Protein AF-A0A1Y6BZI7-F1 (afdb_monomer_lite)

Organism: NCBI:txid1513793

Radius of gyration: 29.16 Å; chains: 1; bounding box: 85×74×84 Å

Foldseek 3Di:
DPPVLVVVLLVLLQVLQVVLCVLQVFDCDPVNSLLSCVLVQVVCVVVVNDRSVRVSVVCVVPVVPVSLVSNVSSDDQDDAACPPVVVLVVCLVCVVVLLVVCVVVVHQEAEEEAAACQLNRHVLNVLLSCVQSCVVVVHRRHYAYEYEHQRPVSLVNNLQAKDFVVRLVPPPPSSSPPQWDADDDPRNRMIGGDPVSSVRYDTDYDRLQCLVVDDDPAAHQEYEPEPPCVRHDLVSLLNSVQSNLVSHDQFHKYAYYLPDDNQQRFFQWDDDDRRIIGGHPDGDRPDPPPPPPDDDDDDDDDDDDDDDDDDDDDDDDDDDDDDDDDDDDDDDDDDDDDVPQFDALLLQAAEEEEEQDPQAAPCVQVLQVPTRNGHDQYYYYDDALVVVLCSCVVSVGQEYEYELVRLVSLLVSVVRDNHAYEYEYQDPPCVVSQVVSVVSPHPYYAHQPDSHHDVVSSSVVRNVCNVVSVVSNPDDDDDDDPPQQFALLAEEEEEEEVVVLVLVLLQQLLAAQQAHEYEYEYQDAQVCQQVSQVVSCVRHSAHGGEDDAFAFGGGSYYYYHGAQWEWEWDQDPNTIGIHTGRDDDDQNGHHFSLRHLQRCLVHRALRYEYEYEADAAATNLVSLQSNVVRNYAYEYEDPVQHPHCHRSVSNVVVVSHPYHDHSNCNNVVSRVSRGDDPPD

Sequence (680 aa):
MGAAAQQNDRQIFEAIAQKISKITGVQLGEKQYSLVLSRLSKHLRNMGGLTPAQYWEYLQGNEEDEVPVLISLLTTHHTFFFREQVHFDYLEEALPKLIENVISQGRDTLYFWCAACSKGQEGYTLAMFLDYHLKQLRCTLKYKILFSDVDQASVNWAENGVYSNDELGRVPITYRSNHWIRGKGQISDFSKVRSQLKESCNFRTINLLELKNERFPNKFDVVFCRNVFIYFTVKEIESISRNILNSMEEHGLFIIGVSESLLGAKLTVEHLGKSVYQKSDEEKVVNIRTDTSKLKPGTSSIPRTPPNLTQTSRSERLSSVPPQPRNLAESVTHAVSLNRMSPTAEDDLRIITLQSSLKLGSDLRSVINNFPGCKSVGFDVITSADEAIAKIKGKQANLLILEINASRFLRRILAETDVATLIATTDQDESEKINQALDAGARDYIVFRTKVLTEQDREVLASKLHNVGRTVGHDSNSRSRTTSKLDNQFIVGLGASTGGTEAITKVLTKLPHDMPPIVIVQHIPEFYSKQFADRLNKLCEIDVKEAVDGDVLRPGLAIVAPGNFQMKVVKRGGHYKISVFEGEKVNGHRPSVDVLFNSLAEVVPEKLLGVLLTGMGSDGAKGLLQMKKSGAKTFTQDEATSVVYGMPKVAFEIGASDKVLPLERIPDALIKASKKADQS

pLDDT: mean 80.32, std 20.82, range [20.94, 98.81]

InterPro domains:
  IPR000673 Signal transduction response regulator, chemotaxis, protein-glutamate methylesterase [PF01339] (492-670)
  IPR000673 Signal transduction response regulator, chemotaxis, protein-glutamate methylesterase [PS50122] (485-677)
  IPR000673 Signal transduction response regulator, chemotaxis, protein-glutamate methylesterase [cd16432] (491-672)
  IPR000780 MCP methyltransferase, CheR-type [PR00996] (32-45)
  IPR000780 MCP methyltransferase, CheR-type [PR00996] (70-82)
  IPR000780 MCP methyltransferase, CheR-type [PR00996] (111-131)
  IPR000780 MCP methyltransferase, CheR-type [PR00996] (147-163)
  IPR000780 MCP methyltransferase, CheR-type [PR00996] (220-234)
  IPR000780 MCP methyltransferase, CheR-type [PR00996] (239-262)
  IPR000780 MCP methyltransferase, CheR-type [PS50123] (13-282)
  IPR000780 MCP methyltransferase, CheR-type [SM00138] (10-280)
  IPR011006 CheY-like superfamily [SSF52172] (376-447)
  IPR022642 MCP methyltransferase, CheR-type, SAM-binding domain, C-terminal [PF01739] (78-273)
  IPR029063 S-adenosyl-L-methionine-dependent methyltransferase superfamily [G3DSA:3.40.50.150] (76-280)
  IPR029063 S-adenosyl-L-methionine-dependent methyltransferase superfamily [SSF53335] (78-278)
  IPR035909 Methylesterase CheB, C-terminal [G3DSA:3.40.50.180] (481-679)
  IPR035909 Methylesterase CheB, C-terminal [SSF52738] (489-674)
  IPR036804 Chemotaxis receptor methyltransferase CheR, N-terminal domain superfamily [G3DSA:1.10.155.10] (6-75)

Secondary structure (DSSP, 8-state):
-HHHHHHHHHHHHHHHHHHHHHHH----SGGGHHHHHHHHHHHHHHTTS--HHHHHHHHHHSHHHHHHHHHHHHS-----TTTTTHHHHHHHHHHHHHHHHHHHTT-SEEEEEETT-TTTHHHHHHHHHHHHHHHHTT---EEEEEEEES-HHHHHHHHHTEEEHHHHHTS-HHHHTTSEEE--GGGTTEEEE-HHHHTTEEEEE--GGGGGG---SS-EEEEEE-S-GGGS-HHHHHHHHHHHHHTEEEEEEEEE-TT---TT-EEEEEEEETTEEEEEEEEEE----------PPPP------------------------PPP-----------STTSSPPTTS-EEEEEEESSTTS-TTHHHHHHTSTTEEEEEEEE-SSHHHHHHHHHHHT-SEEEEEGGGGGGHHHHHHH---EEEEEES-TT-HHHHHHHHHTT--EEEE-SSSSPPHHHHHHHHHHHHHHHHHHS-SS-------PPB-TT-EEEEEE-TTHHHHHHHHHTTS-TTPPPEEEEE---GGGHHHHHHHHHTT-SSEEEE--TTPBP-TTEEEEPPTTSEEEEEEETTEEEEEEE----BTTBSS-HHHHHHHHHHHS-S-EEEEE-SBSSSTTHHHHHHHHHTT-EEEEE-TTT-SSBSHHHHHHHTT--SEEE-GGGHHHHHHHHTBPP---

Structure (mmCIF, N/CA/C/O backbone):
data_AF-A0A1Y6BZI7-F1
#
_entry.id   AF-A0A1Y6BZI7-F1
#
loop_
_atom_site.group_PDB
_atom_site.id
_atom_site.type_symbol
_atom_site.label_atom_id
_atom_site.label_alt_id
_atom_site.label_comp_id
_atom_site.label_asym_id
_atom_site.label_entity_id
_atom_site.label_seq_id
_atom_site.pdbx_PDB_ins_code
_atom_site.Cartn_x
_atom_site.Cartn_y
_atom_site.Cartn_z
_atom_site.occupancy
_atom_site.B_iso_or_equiv
_atom_site.auth_seq_id
_atom_site.auth_comp_id
_atom_site.auth_asym_id
_atom_site.auth_atom_id
_atom_site.pdbx_PDB_model_num
ATOM 1 N N . MET A 1 1 ? 41.645 10.244 -13.633 1.00 46.12 1 MET A N 1
ATOM 2 C CA . MET A 1 1 ? 41.151 11.005 -12.462 1.00 46.12 1 MET A CA 1
ATOM 3 C C . MET A 1 1 ? 39.673 10.752 -12.130 1.00 46.12 1 MET A C 1
ATOM 5 O O . MET A 1 1 ? 39.370 10.697 -10.950 1.00 46.12 1 MET A O 1
ATOM 9 N N . GLY A 1 2 ? 38.765 10.525 -13.094 1.00 48.94 2 GLY A N 1
ATOM 10 C CA . GLY A 1 2 ? 37.318 10.391 -12.810 1.00 48.94 2 GLY A CA 1
ATOM 11 C C . GLY A 1 2 ? 36.859 9.158 -12.005 1.00 48.94 2 GLY A C 1
ATOM 12 O O . GLY A 1 2 ? 36.002 9.297 -11.142 1.00 48.94 2 GLY A O 1
ATOM 13 N N . ALA A 1 3 ? 37.438 7.971 -12.226 1.00 44.00 3 ALA A N 1
ATOM 14 C CA . ALA A 1 3 ? 36.982 6.740 -11.558 1.00 44.00 3 ALA A CA 1
ATOM 15 C C . ALA A 1 3 ? 37.337 6.679 -10.056 1.00 44.00 3 ALA A C 1
ATOM 17 O O . ALA A 1 3 ? 36.534 6.223 -9.250 1.00 44.00 3 ALA A O 1
ATOM 18 N N . ALA A 1 4 ? 38.513 7.189 -9.669 1.00 49.75 4 ALA A N 1
ATOM 19 C CA . ALA A 1 4 ? 38.952 7.217 -8.270 1.00 49.75 4 ALA A CA 1
ATOM 20 C C . ALA A 1 4 ? 38.166 8.242 -7.430 1.00 49.75 4 ALA A C 1
ATOM 22 O O . ALA A 1 4 ? 37.824 7.961 -6.286 1.00 49.75 4 ALA A O 1
ATOM 23 N N . ALA A 1 5 ? 37.823 9.397 -8.016 1.00 58.03 5 ALA A N 1
ATOM 24 C CA . ALA A 1 5 ? 36.975 10.398 -7.368 1.00 58.03 5 ALA A CA 1
ATOM 25 C C . ALA A 1 5 ? 35.543 9.873 -7.152 1.00 58.03 5 ALA A C 1
ATOM 27 O O . ALA A 1 5 ? 35.016 9.972 -6.050 1.00 58.03 5 ALA A O 1
ATOM 28 N N . GLN A 1 6 ? 34.959 9.206 -8.158 1.00 60.44 6 GLN A N 1
ATOM 29 C CA . GLN A 1 6 ? 33.638 8.572 -8.032 1.00 60.44 6 GLN A CA 1
ATOM 30 C C . GLN A 1 6 ? 33.603 7.453 -6.981 1.00 60.44 6 GLN A C 1
ATOM 32 O O . GLN A 1 6 ? 32.588 7.262 -6.314 1.00 60.44 6 GLN A O 1
ATOM 37 N N . GLN A 1 7 ? 34.702 6.712 -6.819 1.00 63.78 7 GLN A N 1
ATOM 38 C CA . GLN A 1 7 ? 34.804 5.672 -5.798 1.00 63.78 7 GLN A CA 1
ATOM 39 C C . GLN A 1 7 ? 34.901 6.260 -4.380 1.00 63.78 7 GLN A C 1
ATOM 41 O O . GLN A 1 7 ? 34.293 5.714 -3.462 1.00 63.78 7 GLN A O 1
ATOM 46 N N . ASN A 1 8 ? 35.585 7.395 -4.217 1.00 80.50 8 ASN A N 1
ATOM 47 C CA . ASN A 1 8 ? 35.674 8.122 -2.948 1.00 80.50 8 ASN A CA 1
ATOM 48 C C . ASN A 1 8 ? 34.324 8.752 -2.545 1.00 80.50 8 ASN A C 1
ATOM 50 O O . ASN A 1 8 ? 33.875 8.605 -1.411 1.00 80.50 8 ASN A O 1
ATOM 54 N N . ASP A 1 9 ? 33.616 9.366 -3.497 1.00 84.31 9 ASP A N 1
ATOM 55 C CA . ASP A 1 9 ? 32.281 9.940 -3.269 1.00 84.31 9 ASP A CA 1
ATOM 56 C C . ASP A 1 9 ? 31.269 8.877 -2.824 1.00 84.31 9 ASP A C 1
ATOM 58 O O . ASP A 1 9 ? 30.439 9.106 -1.937 1.00 84.31 9 ASP A O 1
ATOM 62 N N . ARG A 1 10 ? 31.362 7.676 -3.410 1.00 85.25 10 ARG A N 1
ATOM 63 C CA . ARG A 1 10 ? 30.517 6.550 -3.020 1.00 85.25 10 ARG A CA 1
ATOM 64 C C . ARG A 1 10 ? 30.749 6.125 -1.576 1.00 85.25 10 ARG A C 1
ATOM 66 O O . ARG A 1 10 ? 29.771 5.965 -0.849 1.00 85.25 10 ARG A O 1
ATOM 73 N N . GLN A 1 11 ? 32.008 5.998 -1.165 1.00 87.38 11 GLN A N 1
ATOM 74 C CA . GLN A 1 11 ? 32.369 5.627 0.205 1.00 87.38 11 GLN A CA 1
ATOM 75 C C . GLN A 1 11 ? 31.844 6.638 1.229 1.00 87.38 11 GLN A C 1
ATOM 77 O O . GLN A 1 11 ? 31.335 6.240 2.273 1.00 87.38 11 GLN A O 1
ATOM 82 N N . ILE A 1 12 ? 31.894 7.935 0.914 1.00 89.62 12 ILE A N 1
ATOM 83 C CA . ILE A 1 12 ? 31.372 8.988 1.794 1.00 89.62 12 ILE A CA 1
ATOM 84 C C . ILE A 1 12 ? 29.854 8.863 1.963 1.00 89.62 12 ILE A C 1
ATOM 86 O O . ILE A 1 12 ? 29.347 8.882 3.083 1.00 89.62 12 ILE A O 1
ATOM 90 N N . PHE A 1 13 ? 29.106 8.693 0.871 1.00 90.31 13 PHE A N 1
ATOM 91 C CA . PHE A 1 13 ? 27.652 8.521 0.959 1.00 90.31 13 PHE A CA 1
ATOM 92 C C . PHE A 1 13 ? 27.250 7.229 1.672 1.00 90.31 13 PHE A C 1
ATOM 94 O O . PHE A 1 13 ? 26.279 7.234 2.427 1.00 90.31 13 PHE A O 1
ATOM 101 N N . GLU A 1 14 ? 28.002 6.143 1.486 1.00 88.88 14 GLU A N 1
ATOM 102 C CA . GLU A 1 14 ? 27.818 4.909 2.255 1.00 88.88 14 GLU A CA 1
ATOM 103 C C . GLU A 1 14 ? 28.103 5.131 3.749 1.00 88.88 14 GLU A C 1
ATOM 105 O O . GLU A 1 14 ? 27.336 4.654 4.582 1.00 88.88 14 GLU A O 1
ATOM 110 N N . ALA A 1 15 ? 29.126 5.911 4.108 1.00 89.06 15 ALA A N 1
ATOM 111 C CA . ALA A 1 15 ? 29.427 6.250 5.500 1.00 89.06 15 ALA A CA 1
ATOM 112 C C . ALA A 1 15 ? 28.319 7.101 6.151 1.00 89.06 15 ALA A C 1
ATOM 114 O O . ALA A 1 15 ? 27.909 6.819 7.279 1.00 89.06 15 ALA A O 1
ATOM 115 N N . ILE A 1 16 ? 27.773 8.091 5.433 1.00 90.38 16 ILE A N 1
ATOM 116 C CA . ILE A 1 16 ? 26.614 8.879 5.893 1.00 90.38 16 ILE A CA 1
ATOM 117 C C . ILE A 1 16 ? 25.404 7.961 6.095 1.00 90.38 16 ILE A C 1
ATOM 119 O O . ILE A 1 16 ? 24.775 7.984 7.153 1.00 90.38 16 ILE A O 1
ATOM 123 N N . ALA A 1 17 ? 25.101 7.111 5.112 1.00 87.44 17 ALA A N 1
ATOM 124 C CA . ALA A 1 17 ? 24.000 6.159 5.199 1.00 87.44 17 ALA A CA 1
ATOM 125 C C . ALA A 1 17 ? 24.157 5.200 6.384 1.00 87.44 17 ALA A C 1
ATOM 127 O O . ALA A 1 17 ? 23.187 4.954 7.097 1.00 87.44 17 ALA A O 1
ATOM 128 N N . GLN A 1 18 ? 25.368 4.702 6.646 1.00 87.62 18 GLN A N 1
ATOM 129 C CA . GLN A 1 18 ? 25.666 3.862 7.807 1.00 87.62 18 GLN A CA 1
ATOM 130 C C . GLN A 1 18 ? 25.485 4.616 9.126 1.00 87.62 18 GLN A C 1
ATOM 132 O O . GLN A 1 18 ? 24.898 4.065 10.057 1.00 87.62 18 GLN A O 1
ATOM 137 N N . LYS A 1 19 ? 25.930 5.878 9.211 1.00 88.44 19 LYS A N 1
ATOM 138 C CA . LYS A 1 19 ? 25.728 6.723 10.398 1.00 88.44 19 LYS A CA 1
ATOM 139 C C . LYS A 1 19 ? 24.237 6.890 10.695 1.00 88.44 19 LYS A C 1
ATOM 141 O O . LYS A 1 19 ? 23.806 6.612 11.811 1.00 88.44 19 LYS A O 1
ATOM 146 N N . ILE A 1 20 ? 23.437 7.246 9.690 1.00 89.31 20 ILE A N 1
ATOM 147 C CA . ILE A 1 20 ? 21.985 7.404 9.850 1.00 89.31 20 ILE A CA 1
ATOM 148 C C . ILE A 1 20 ? 21.292 6.064 10.114 1.00 89.31 20 ILE A C 1
ATOM 150 O O . ILE A 1 20 ? 20.398 6.010 10.954 1.00 89.31 20 ILE A O 1
ATOM 154 N N . SER A 1 21 ? 21.734 4.969 9.490 1.00 83.81 21 SER A N 1
ATOM 155 C CA . SER A 1 21 ? 21.217 3.621 9.778 1.00 83.81 21 SER A CA 1
ATOM 156 C C . SER A 1 21 ? 21.463 3.231 11.234 1.00 83.81 21 SER A C 1
ATOM 158 O O . SER A 1 21 ? 20.586 2.673 11.879 1.00 83.81 21 SER A O 1
ATOM 160 N N . LYS A 1 22 ? 22.636 3.566 11.786 1.00 83.94 22 LYS A N 1
ATOM 161 C CA . LYS A 1 22 ? 22.972 3.287 13.186 1.00 83.94 22 LYS A CA 1
ATOM 162 C C . LYS A 1 22 ? 22.113 4.093 14.162 1.00 83.94 22 LYS A C 1
ATOM 164 O O . LYS A 1 22 ? 21.779 3.581 15.223 1.00 83.94 22 LYS A O 1
ATOM 169 N N . ILE A 1 23 ? 21.771 5.330 13.805 1.00 81.69 23 ILE A N 1
ATOM 170 C CA . ILE A 1 23 ? 20.943 6.214 14.635 1.00 81.69 23 ILE A CA 1
ATOM 171 C C . ILE A 1 23 ? 19.467 5.815 14.557 1.00 81.69 23 ILE A C 1
ATOM 173 O O . ILE A 1 23 ? 18.792 5.757 15.573 1.00 81.69 23 ILE A O 1
ATOM 177 N N . THR A 1 24 ? 18.958 5.537 13.357 1.00 79.19 24 THR A N 1
ATOM 178 C CA . THR A 1 24 ? 17.514 5.359 13.113 1.00 79.19 24 THR A CA 1
ATOM 179 C C . THR A 1 24 ? 17.062 3.903 13.081 1.00 79.19 24 THR A C 1
ATOM 181 O O . THR A 1 24 ? 15.869 3.629 13.161 1.00 79.19 24 THR A O 1
ATOM 184 N N . GLY A 1 25 ? 17.993 2.967 12.898 1.00 71.38 25 GLY A N 1
ATOM 185 C CA . GLY A 1 25 ? 17.698 1.562 12.627 1.00 71.38 25 GLY A CA 1
ATOM 186 C C . GLY A 1 25 ? 17.247 1.252 11.200 1.00 71.38 25 GLY A C 1
ATOM 187 O O . GLY A 1 25 ? 17.077 0.085 10.857 1.00 71.38 25 GLY A O 1
ATOM 188 N N . VAL A 1 26 ? 17.054 2.266 10.353 1.00 74.12 26 VAL A N 1
ATOM 189 C CA . VAL A 1 26 ? 16.630 2.073 8.962 1.00 74.12 26 VAL A CA 1
ATOM 190 C C . VAL A 1 26 ? 17.773 1.477 8.152 1.00 74.12 26 VAL A C 1
ATOM 192 O O . VAL A 1 26 ? 18.875 2.016 8.135 1.00 74.12 26 VAL A O 1
ATOM 195 N N . GLN A 1 27 ? 17.512 0.401 7.409 1.00 73.19 27 GLN A N 1
ATOM 196 C CA . GLN A 1 27 ? 18.517 -0.176 6.516 1.00 73.19 27 GLN A CA 1
ATOM 197 C C . GLN A 1 27 ? 18.734 0.667 5.256 1.00 73.19 27 GLN A C 1
ATOM 199 O O . GLN A 1 27 ? 17.979 0.578 4.285 1.00 73.19 27 GLN A O 1
ATOM 204 N N . LEU A 1 28 ? 19.827 1.431 5.240 1.00 76.50 28 LEU A N 1
ATOM 205 C CA . LEU A 1 28 ? 20.298 2.185 4.075 1.00 76.50 28 LEU A CA 1
ATOM 206 C C . LEU A 1 28 ? 21.522 1.498 3.440 1.00 76.50 28 LEU A C 1
ATOM 208 O O . LEU A 1 28 ? 22.599 2.080 3.337 1.00 76.50 28 LEU A O 1
ATOM 212 N N . GLY A 1 29 ? 21.370 0.224 3.061 1.00 71.00 29 GLY A N 1
ATOM 213 C CA . GLY A 1 29 ? 22.439 -0.590 2.467 1.00 71.00 29 GLY A CA 1
ATOM 214 C C . GLY A 1 29 ? 22.561 -0.437 0.944 1.00 71.00 29 GLY A C 1
ATOM 215 O O . GLY A 1 29 ? 21.952 0.445 0.339 1.00 71.00 29 GLY A O 1
ATOM 216 N N . GLU A 1 30 ? 23.297 -1.348 0.288 1.00 70.19 30 GLU A N 1
ATOM 217 C CA . GLU A 1 30 ? 23.501 -1.322 -1.177 1.00 70.19 30 GLU A CA 1
ATOM 218 C C . GLU A 1 30 ? 22.191 -1.221 -1.975 1.00 70.19 30 GLU A C 1
ATOM 220 O O . GLU A 1 30 ? 22.127 -0.523 -2.985 1.00 70.19 30 GLU A O 1
ATOM 225 N N . LYS A 1 31 ? 21.121 -1.879 -1.510 1.00 64.12 31 LYS A N 1
ATOM 226 C CA . LYS A 1 31 ? 19.809 -1.859 -2.179 1.00 64.12 31 LYS A CA 1
ATOM 227 C C . LYS A 1 31 ? 19.176 -0.462 -2.198 1.00 64.12 31 LYS A C 1
ATOM 229 O O . LYS A 1 31 ? 18.425 -0.152 -3.117 1.00 64.12 31 LYS A O 1
ATOM 234 N N . GLN A 1 32 ? 19.465 0.368 -1.197 1.00 72.81 32 GLN A N 1
ATOM 235 C CA . GLN A 1 32 ? 18.926 1.718 -1.024 1.00 72.81 32 GLN A CA 1
ATOM 236 C C . GLN A 1 32 ? 19.919 2.801 -1.464 1.00 72.81 32 GLN A C 1
ATOM 238 O O . GLN A 1 32 ? 19.584 3.986 -1.438 1.00 72.81 32 GLN A O 1
ATOM 243 N N . TYR A 1 33 ? 21.120 2.420 -1.911 1.00 77.38 33 TYR A N 1
ATOM 244 C CA . TYR A 1 33 ? 22.178 3.363 -2.260 1.00 77.38 33 TYR A CA 1
ATOM 245 C C . TYR A 1 33 ? 21.751 4.363 -3.344 1.00 77.38 33 TYR A C 1
ATOM 247 O O . TYR A 1 33 ? 22.093 5.538 -3.271 1.00 77.38 33 TYR A O 1
ATOM 255 N N . SER A 1 34 ? 20.933 3.949 -4.317 1.00 74.50 34 SER A N 1
ATOM 256 C CA . SER A 1 34 ? 20.402 4.854 -5.348 1.00 74.50 34 SER A CA 1
ATOM 257 C C . SER A 1 34 ? 19.508 5.963 -4.773 1.00 74.50 34 SER A C 1
ATOM 259 O O . SER A 1 34 ? 19.542 7.099 -5.252 1.00 74.50 34 SER A O 1
ATOM 261 N N . LEU A 1 35 ? 18.738 5.660 -3.724 1.00 76.75 35 LEU A N 1
ATOM 262 C CA . LEU A 1 35 ? 17.925 6.626 -2.984 1.00 76.75 35 LEU A CA 1
ATOM 263 C C . LEU A 1 35 ? 18.810 7.561 -2.167 1.00 76.75 35 LEU A C 1
ATOM 265 O O . LEU A 1 35 ? 18.648 8.776 -2.275 1.00 76.75 35 LEU A O 1
ATOM 269 N N . VAL A 1 36 ? 19.769 7.006 -1.422 1.00 82.81 36 VAL A N 1
ATOM 270 C CA . VAL A 1 36 ? 20.758 7.778 -0.656 1.00 82.81 36 VAL A CA 1
ATOM 271 C C . VAL A 1 36 ? 21.474 8.768 -1.575 1.00 82.81 36 VAL A C 1
ATOM 273 O O . VAL A 1 36 ? 21.443 9.971 -1.330 1.00 82.81 36 VAL A O 1
ATOM 276 N N . LEU A 1 37 ? 22.024 8.277 -2.687 1.00 84.81 37 LEU A N 1
ATOM 277 C CA . LEU A 1 37 ? 22.721 9.069 -3.694 1.00 84.81 37 LEU A CA 1
ATOM 278 C C . LEU A 1 37 ? 21.837 10.198 -4.228 1.00 84.81 37 LEU A C 1
ATOM 280 O O . LEU A 1 37 ? 22.258 11.353 -4.244 1.00 84.81 37 LEU A O 1
ATOM 284 N N . SER A 1 38 ? 20.612 9.885 -4.657 1.00 80.06 38 SER A N 1
ATOM 285 C CA . SER A 1 38 ? 19.689 10.872 -5.225 1.00 80.06 38 SER A CA 1
ATOM 286 C C . SER A 1 38 ? 19.358 11.990 -4.233 1.00 80.06 38 SER A C 1
ATOM 288 O O . SER A 1 38 ? 19.413 13.176 -4.583 1.00 80.06 38 SER A O 1
ATOM 290 N N . ARG A 1 39 ? 19.045 11.618 -2.987 1.00 85.69 39 ARG A N 1
ATOM 291 C CA . ARG A 1 39 ? 18.602 12.550 -1.951 1.00 85.69 39 ARG A CA 1
ATOM 292 C C . ARG A 1 39 ? 19.754 13.393 -1.408 1.00 85.69 39 ARG A C 1
ATOM 294 O O . ARG A 1 39 ? 19.619 14.616 -1.385 1.00 85.69 39 ARG A O 1
ATOM 301 N N . LEU A 1 40 ? 20.898 12.780 -1.090 1.00 89.06 40 LEU A N 1
ATOM 302 C CA . LEU A 1 40 ? 22.103 13.507 -0.678 1.00 89.06 40 LEU A CA 1
ATOM 303 C C . LEU A 1 40 ? 22.576 14.443 -1.785 1.00 89.06 40 LEU A C 1
ATOM 305 O O . LEU A 1 40 ? 22.748 15.628 -1.538 1.00 89.06 40 LEU A O 1
ATOM 309 N N . SER A 1 41 ? 22.662 13.980 -3.036 1.00 87.44 41 SER A N 1
ATOM 310 C CA . SER A 1 41 ? 23.089 14.845 -4.147 1.00 87.44 41 SER A CA 1
ATOM 311 C C . SER A 1 41 ? 22.179 16.064 -4.331 1.00 87.44 41 SER A C 1
ATOM 313 O O . SER A 1 41 ? 22.648 17.140 -4.696 1.00 87.44 41 SER A O 1
ATOM 315 N N . LYS A 1 42 ? 20.866 15.918 -4.106 1.00 84.69 42 LYS A N 1
ATOM 316 C CA . LYS A 1 42 ? 19.929 17.050 -4.138 1.00 84.69 42 LYS A CA 1
ATOM 317 C C . LYS A 1 42 ? 20.169 18.007 -2.974 1.00 84.69 42 LYS A C 1
ATOM 319 O O . LYS A 1 42 ? 20.172 19.214 -3.193 1.00 84.69 42 LYS A O 1
ATOM 324 N N . HIS A 1 43 ? 20.380 17.477 -1.776 1.00 90.25 43 HIS A N 1
ATOM 325 C CA . HIS A 1 43 ? 20.682 18.273 -0.595 1.00 90.25 43 HIS A CA 1
ATOM 326 C C . HIS A 1 43 ? 21.989 19.066 -0.766 1.00 90.25 43 HIS A C 1
ATOM 328 O O . HIS A 1 43 ? 21.969 20.282 -0.616 1.00 90.25 43 HIS A O 1
ATOM 334 N N . LEU A 1 44 ? 23.064 18.434 -1.252 1.00 90.62 44 LEU A N 1
ATOM 335 C CA . LEU A 1 44 ? 24.332 19.109 -1.561 1.00 90.62 44 LEU A CA 1
ATOM 336 C C . LEU A 1 44 ? 24.163 20.281 -2.534 1.00 90.62 44 LEU A C 1
ATOM 338 O O . LEU A 1 44 ? 24.732 21.350 -2.323 1.00 90.62 44 LEU A O 1
ATOM 342 N N . ARG A 1 45 ? 23.344 20.112 -3.583 1.00 88.19 45 ARG A N 1
ATOM 343 C CA . ARG A 1 45 ? 23.011 21.205 -4.514 1.00 88.19 45 ARG A CA 1
ATOM 344 C C . ARG A 1 45 ? 22.275 22.351 -3.825 1.00 88.19 45 ARG A C 1
ATOM 346 O O . ARG A 1 45 ? 22.565 23.505 -4.119 1.00 88.19 45 ARG A O 1
ATOM 353 N N . ASN A 1 46 ? 21.356 22.044 -2.913 1.00 85.62 46 ASN A N 1
ATOM 354 C CA . ASN A 1 46 ? 20.616 23.061 -2.166 1.00 85.62 46 ASN A CA 1
ATOM 355 C C . ASN A 1 46 ? 21.512 23.835 -1.189 1.00 85.62 46 ASN A C 1
ATOM 357 O O . ASN A 1 46 ? 21.252 25.008 -0.948 1.00 85.62 46 ASN A O 1
ATOM 361 N N . MET A 1 47 ? 22.585 23.220 -0.686 1.00 85.94 47 MET A N 1
ATOM 362 C CA . MET A 1 47 ? 23.573 23.884 0.173 1.00 85.94 47 MET A CA 1
ATOM 363 C C . MET A 1 47 ? 24.666 24.638 -0.604 1.00 85.94 47 MET A C 1
ATOM 365 O O . MET A 1 47 ? 25.766 24.845 -0.099 1.00 85.94 47 MET A O 1
ATOM 369 N N . GLY A 1 48 ? 24.400 25.020 -1.855 1.00 85.88 48 GLY A N 1
ATOM 370 C CA . GLY A 1 48 ? 25.362 25.752 -2.684 1.00 85.88 48 GLY A CA 1
ATOM 371 C C . GLY A 1 48 ? 26.299 24.873 -3.515 1.00 85.88 48 GLY A C 1
ATOM 372 O O . GLY A 1 48 ? 27.265 25.384 -4.072 1.00 85.88 48 GLY A O 1
ATOM 373 N N . GLY A 1 49 ? 26.011 23.573 -3.651 1.00 85.56 49 GLY A N 1
ATOM 374 C CA . GLY A 1 49 ? 26.735 22.681 -4.561 1.00 85.56 49 GLY A CA 1
ATOM 375 C C . GLY A 1 49 ? 28.027 22.098 -3.991 1.00 85.56 49 GLY A C 1
ATOM 376 O O . GLY A 1 49 ? 28.981 21.911 -4.742 1.00 85.56 49 GLY A O 1
ATOM 377 N N . LEU A 1 50 ? 28.062 21.804 -2.687 1.00 87.81 50 LEU A N 1
ATOM 378 C CA . LEU A 1 50 ? 29.217 21.168 -2.045 1.00 87.81 50 LEU A CA 1
ATOM 379 C C . LEU A 1 50 ? 29.541 19.804 -2.672 1.00 87.81 50 LEU A C 1
ATOM 381 O O . LEU A 1 50 ? 28.649 19.042 -3.051 1.00 87.81 50 LEU A O 1
ATOM 385 N N . THR A 1 51 ? 30.829 19.469 -2.730 1.00 90.25 51 THR A N 1
ATOM 386 C CA . THR A 1 51 ? 31.277 18.100 -3.031 1.00 90.25 51 THR A CA 1
ATOM 387 C C . THR A 1 51 ? 31.016 17.168 -1.838 1.00 90.25 51 THR A C 1
ATOM 389 O O . THR A 1 51 ? 30.940 17.645 -0.702 1.00 90.25 51 THR A O 1
ATOM 392 N N . PRO A 1 52 ? 30.916 15.839 -2.039 1.00 90.56 52 PRO A N 1
ATOM 393 C CA . PRO A 1 52 ? 30.737 14.891 -0.936 1.00 90.56 52 PRO A CA 1
ATOM 394 C C . PRO A 1 52 ? 31.807 15.013 0.156 1.00 90.56 52 PRO A C 1
ATOM 396 O O . PRO A 1 52 ? 31.471 14.980 1.335 1.00 90.56 52 PRO A O 1
ATOM 399 N N . ALA A 1 53 ? 33.073 15.229 -0.218 1.00 89.81 53 ALA A N 1
ATOM 400 C CA . ALA A 1 53 ? 34.165 15.440 0.735 1.00 89.81 53 ALA A CA 1
ATOM 401 C C . ALA A 1 53 ? 33.978 16.713 1.577 1.00 89.81 53 ALA A C 1
ATOM 403 O O . ALA A 1 53 ? 34.070 16.654 2.800 1.00 89.81 53 ALA A O 1
ATOM 404 N N . GLN A 1 54 ? 33.633 17.838 0.941 1.00 90.88 54 GLN A N 1
ATOM 405 C CA . GLN A 1 54 ? 33.347 19.091 1.653 1.00 90.88 54 GLN A CA 1
ATOM 406 C C . GLN A 1 54 ? 32.142 18.953 2.588 1.00 90.88 54 GLN A C 1
ATOM 408 O O . GLN A 1 54 ? 32.151 19.487 3.693 1.00 90.88 54 GLN A O 1
ATOM 413 N N . TYR A 1 55 ? 31.108 18.224 2.164 1.00 93.12 55 TYR A N 1
ATOM 414 C CA . TYR A 1 55 ? 29.954 17.972 3.020 1.00 93.12 55 TYR A CA 1
ATOM 415 C C . TYR A 1 55 ? 30.281 17.059 4.196 1.00 93.12 55 TYR A C 1
ATOM 417 O O . TYR A 1 55 ? 29.763 17.272 5.282 1.00 93.12 55 TYR A O 1
ATOM 425 N N . TRP A 1 56 ? 31.144 16.062 4.009 1.00 91.38 56 TRP A N 1
ATOM 426 C CA . TRP A 1 56 ? 31.574 15.192 5.099 1.00 91.38 56 TRP A CA 1
ATOM 427 C C . TRP A 1 56 ? 32.324 15.966 6.188 1.00 91.38 56 TRP A C 1
ATOM 429 O O . TRP A 1 56 ? 32.057 15.764 7.370 1.00 91.38 56 TRP A O 1
ATOM 439 N N . GLU A 1 57 ? 33.211 16.887 5.802 1.00 90.81 57 GLU A N 1
ATOM 440 C CA . GLU A 1 57 ? 33.877 17.796 6.745 1.00 90.81 57 GLU A CA 1
ATOM 441 C C . GLU A 1 57 ? 32.878 18.735 7.433 1.00 90.81 57 GLU A C 1
ATOM 443 O O . GLU A 1 57 ? 32.908 18.879 8.655 1.00 90.81 57 GLU A O 1
ATOM 448 N N . TYR A 1 58 ? 31.949 19.322 6.669 1.00 91.62 58 TYR A N 1
ATOM 449 C CA . TYR A 1 58 ? 30.887 20.168 7.217 1.00 91.62 58 TYR A CA 1
ATOM 450 C C . TYR A 1 58 ? 30.017 19.415 8.232 1.00 91.62 58 TYR A C 1
ATOM 452 O O . TYR A 1 58 ? 29.779 19.924 9.326 1.00 91.62 58 TYR A O 1
ATOM 460 N N . LEU A 1 59 ? 29.604 18.188 7.902 1.00 91.31 59 LEU A N 1
ATOM 461 C CA . LEU A 1 59 ? 28.801 17.326 8.762 1.00 91.31 59 LEU A CA 1
ATOM 462 C C . LEU A 1 59 ? 29.507 17.062 10.092 1.00 91.31 59 LEU A C 1
ATOM 464 O O . LEU A 1 59 ? 28.876 17.211 11.128 1.00 91.31 59 LEU A O 1
ATOM 468 N N . GLN A 1 60 ? 30.804 16.733 10.089 1.00 88.31 60 GLN A N 1
ATOM 469 C CA . GLN A 1 60 ? 31.550 16.492 11.333 1.00 88.31 60 GLN A CA 1
ATOM 470 C C . GLN A 1 60 ? 31.614 17.722 12.250 1.00 88.31 60 GLN A C 1
ATOM 472 O O . GLN A 1 60 ? 31.653 17.571 13.468 1.00 88.31 60 GLN A O 1
ATOM 477 N N . GLY A 1 61 ? 31.622 18.931 11.681 1.00 88.06 61 GLY A N 1
ATOM 478 C CA . GLY A 1 61 ? 31.610 20.181 12.445 1.00 88.06 61 GLY A CA 1
ATOM 479 C C . GLY A 1 61 ? 30.221 20.653 12.891 1.00 88.06 61 GLY A C 1
ATOM 480 O O . GLY A 1 61 ? 30.145 21.526 13.748 1.00 88.06 61 GLY A O 1
ATOM 481 N N . ASN A 1 62 ? 29.140 20.106 12.320 1.00 92.00 62 ASN A N 1
ATOM 482 C CA . ASN A 1 62 ? 27.762 20.586 12.505 1.00 92.00 62 ASN A CA 1
ATOM 483 C C . ASN A 1 62 ? 26.780 19.423 12.745 1.00 92.00 62 ASN A C 1
ATOM 485 O O . ASN A 1 62 ? 25.635 19.461 12.295 1.00 92.00 62 ASN A O 1
ATOM 489 N N . GLU A 1 63 ? 27.224 18.354 13.418 1.00 87.94 63 GLU A N 1
ATOM 490 C CA . GLU A 1 63 ? 26.422 17.129 13.558 1.00 87.94 63 GLU A CA 1
ATOM 491 C C . GLU A 1 63 ? 25.069 17.371 14.239 1.00 87.94 63 GLU A C 1
ATOM 493 O O . GLU A 1 63 ? 24.080 16.763 13.832 1.00 87.94 63 GLU A O 1
ATOM 498 N N . GLU A 1 64 ? 25.008 18.253 15.242 1.00 85.25 64 GLU A N 1
ATOM 499 C CA . GLU A 1 64 ? 23.775 18.541 15.989 1.00 85.25 64 GLU A CA 1
ATOM 500 C C . GLU A 1 64 ? 22.660 19.104 15.094 1.00 85.25 64 GLU A C 1
ATOM 502 O O . GLU A 1 64 ? 21.499 18.721 15.249 1.00 85.25 64 GLU A O 1
ATOM 507 N N . ASP A 1 65 ? 23.017 19.937 14.115 1.00 84.50 65 ASP A N 1
ATOM 508 C CA . ASP A 1 65 ? 22.068 20.572 13.199 1.00 84.50 65 ASP A CA 1
ATOM 509 C C . ASP A 1 65 ? 21.777 19.700 11.966 1.00 84.50 65 ASP A C 1
ATOM 511 O O . ASP A 1 65 ? 20.635 19.608 11.506 1.00 84.50 65 ASP A O 1
ATOM 515 N N . GLU A 1 66 ? 22.794 19.016 11.435 1.00 90.50 66 GLU A N 1
ATOM 516 C CA . GLU A 1 66 ? 22.689 18.285 10.167 1.00 90.50 66 GLU A CA 1
ATOM 517 C C . GLU A 1 66 ? 22.142 16.863 10.308 1.00 90.50 66 GLU A C 1
ATOM 519 O O . GLU A 1 66 ? 21.447 16.368 9.416 1.00 90.50 66 GLU A O 1
ATOM 524 N N . VAL A 1 67 ? 22.408 16.172 11.420 1.00 87.50 67 VAL A N 1
ATOM 525 C CA . VAL A 1 67 ? 21.909 14.802 11.614 1.00 87.50 67 VAL A CA 1
ATOM 526 C C . VAL A 1 67 ? 20.374 14.733 11.548 1.00 87.50 67 VAL A C 1
ATOM 528 O O . VAL A 1 67 ? 19.873 13.863 10.830 1.00 87.50 67 VAL A O 1
ATOM 531 N N . PRO A 1 68 ? 19.594 15.626 12.191 1.00 83.88 68 PRO A N 1
ATOM 532 C CA . PRO A 1 68 ? 18.138 15.654 12.033 1.00 83.88 68 PRO A CA 1
ATOM 533 C C . PRO A 1 68 ? 17.685 15.849 10.578 1.00 83.88 68 PRO A C 1
ATOM 535 O O . PRO A 1 68 ? 16.755 15.179 10.120 1.00 83.88 68 PRO A O 1
ATOM 538 N N . VAL A 1 69 ? 18.370 16.716 9.822 1.00 84.94 69 VAL A N 1
ATOM 539 C CA . VAL A 1 69 ? 18.092 16.943 8.394 1.00 84.94 69 VAL A CA 1
ATOM 540 C C . VAL A 1 69 ? 18.324 15.663 7.600 1.00 84.94 69 VAL A C 1
ATOM 542 O O . VAL A 1 69 ? 17.479 15.270 6.794 1.00 84.94 69 VAL A O 1
ATOM 545 N N . LEU A 1 70 ? 19.434 14.972 7.860 1.00 87.44 70 LEU A N 1
ATOM 546 C CA . LEU A 1 70 ? 19.781 13.707 7.221 1.00 87.44 70 LEU A CA 1
ATOM 547 C C . LEU A 1 70 ? 18.808 12.576 7.570 1.00 87.44 70 LEU A C 1
ATOM 549 O O . LEU A 1 70 ? 18.467 11.785 6.689 1.00 87.44 70 LEU A O 1
ATOM 553 N N . ILE A 1 71 ? 18.321 12.508 8.812 1.00 83.56 71 ILE A N 1
ATOM 554 C CA . ILE A 1 71 ? 17.265 11.567 9.210 1.00 83.56 71 ILE A CA 1
ATOM 555 C C . ILE A 1 71 ? 16.018 11.821 8.368 1.00 83.56 71 ILE A C 1
ATOM 557 O O . ILE A 1 71 ? 15.543 10.904 7.697 1.00 83.56 71 ILE A O 1
ATOM 561 N N . SER A 1 72 ? 15.521 13.059 8.328 1.00 81.50 72 SER A N 1
ATOM 562 C CA . SER A 1 72 ? 14.324 13.395 7.548 1.00 81.50 72 SER A CA 1
ATOM 563 C C . SER A 1 72 ? 14.527 13.148 6.047 1.00 81.50 72 SER A C 1
ATOM 565 O O . SER A 1 72 ? 13.642 12.640 5.355 1.00 81.50 72 SER A O 1
ATOM 567 N N . LEU A 1 73 ? 15.730 13.433 5.543 1.00 83.50 73 LEU A N 1
ATOM 568 C CA . LEU A 1 73 ? 16.103 13.228 4.150 1.00 83.50 73 LEU A CA 1
ATOM 569 C C . LEU A 1 73 ? 16.161 11.747 3.778 1.00 83.50 73 LEU A C 1
ATOM 571 O O . LEU A 1 73 ? 15.758 11.397 2.674 1.00 83.50 73 LEU A O 1
ATOM 575 N N . LEU A 1 74 ? 16.681 10.869 4.634 1.00 82.88 74 LEU A N 1
ATOM 576 C CA . LEU A 1 74 ? 16.928 9.463 4.291 1.00 82.88 74 LEU A CA 1
ATOM 577 C C . LEU A 1 74 ? 15.819 8.508 4.755 1.00 82.88 74 LEU A C 1
ATOM 579 O O . LEU A 1 74 ? 15.752 7.377 4.275 1.00 82.88 74 LEU A O 1
ATOM 583 N N . THR A 1 75 ? 14.892 8.969 5.590 1.00 74.56 75 THR A N 1
ATOM 584 C CA . THR A 1 75 ? 13.660 8.243 5.940 1.00 74.56 75 THR A CA 1
ATOM 585 C C . THR A 1 75 ? 12.564 8.468 4.889 1.00 74.56 75 THR A C 1
ATOM 587 O O . THR A 1 75 ? 12.611 9.403 4.088 1.00 74.56 75 THR A O 1
ATOM 590 N N . THR A 1 76 ? 11.602 7.549 4.775 1.00 72.12 76 THR A N 1
ATOM 591 C CA . THR A 1 76 ? 10.565 7.602 3.728 1.00 72.12 76 THR A CA 1
ATOM 592 C C . THR A 1 76 ? 9.187 7.840 4.336 1.00 72.12 76 THR A C 1
ATOM 594 O O . THR A 1 76 ? 8.653 6.984 5.029 1.00 72.12 76 THR A O 1
ATOM 597 N N . HIS A 1 77 ? 8.590 8.985 3.997 1.00 70.62 77 HIS A N 1
ATOM 598 C CA . HIS A 1 77 ? 7.393 9.547 4.646 1.00 70.62 77 HIS A CA 1
ATOM 599 C C . HIS A 1 77 ? 6.092 9.349 3.859 1.00 70.62 77 HIS A C 1
ATOM 601 O O . HIS A 1 77 ? 5.268 10.258 3.745 1.00 70.62 77 HIS A O 1
ATOM 607 N N . HIS A 1 78 ? 5.905 8.182 3.242 1.00 71.44 78 HIS A N 1
ATOM 608 C CA . HIS A 1 78 ? 4.683 7.906 2.482 1.00 71.44 78 HIS A CA 1
ATOM 609 C C . HIS A 1 78 ? 3.527 7.534 3.417 1.00 71.44 78 HIS A C 1
ATOM 611 O O . HIS A 1 78 ? 3.465 6.413 3.920 1.00 71.44 78 HIS A O 1
ATOM 617 N N . THR A 1 79 ? 2.585 8.458 3.606 1.00 81.69 79 THR A N 1
ATOM 618 C CA . THR A 1 79 ? 1.391 8.279 4.443 1.00 81.69 79 THR A CA 1
ATOM 619 C C . THR A 1 79 ? 0.202 9.076 3.887 1.00 81.69 79 THR A C 1
ATOM 621 O O . THR A 1 79 ? 0.391 10.067 3.182 1.00 81.69 79 THR A O 1
ATOM 624 N N . PHE A 1 80 ? -1.024 8.616 4.144 1.00 84.44 80 PHE A N 1
ATOM 625 C CA . PHE A 1 80 ? -2.274 9.272 3.744 1.00 84.44 80 PHE A CA 1
ATOM 626 C C . PHE A 1 80 ? -3.412 8.865 4.691 1.00 84.44 80 PHE A C 1
ATOM 628 O O . PHE A 1 80 ? -3.327 7.840 5.369 1.00 84.44 80 PHE A O 1
ATOM 635 N N . PHE A 1 81 ? -4.469 9.678 4.760 1.00 89.44 81 PHE A N 1
ATOM 636 C CA . PHE A 1 81 ? -5.615 9.410 5.634 1.00 89.44 81 PHE A CA 1
ATOM 637 C C . PHE A 1 81 ? -6.343 8.117 5.239 1.00 89.44 81 PHE A C 1
ATOM 639 O O . PHE A 1 81 ? -6.474 7.832 4.051 1.00 89.44 81 PHE A O 1
ATOM 646 N N . PHE A 1 82 ? -6.834 7.358 6.226 1.00 85.25 82 PHE A N 1
ATOM 647 C CA . PHE A 1 82 ? -7.553 6.087 6.013 1.00 85.25 82 PHE A CA 1
ATOM 648 C C . PHE A 1 82 ? -6.779 5.054 5.170 1.00 85.25 82 PHE A C 1
ATOM 650 O O . PHE A 1 82 ? -7.345 4.252 4.426 1.00 85.25 82 PHE A O 1
ATOM 657 N N . ARG A 1 83 ? -5.446 5.042 5.296 1.00 82.38 83 ARG A N 1
ATOM 658 C CA . ARG A 1 83 ? -4.600 4.003 4.700 1.00 82.38 83 ARG A CA 1
ATOM 659 C C . ARG A 1 83 ? -4.970 2.620 5.247 1.00 82.38 83 ARG A C 1
ATOM 661 O O . ARG A 1 83 ? -5.096 2.457 6.455 1.00 82.38 83 ARG A O 1
ATOM 668 N N . GLU A 1 84 ? -5.071 1.634 4.349 1.00 78.38 84 GLU A N 1
ATOM 669 C CA . GLU A 1 84 ? -5.517 0.238 4.569 1.00 78.38 84 GLU A CA 1
ATOM 670 C C . GLU A 1 84 ? -6.763 0.138 5.477 1.00 78.38 84 GLU A C 1
ATOM 672 O O . GLU A 1 84 ? -6.694 -0.317 6.616 1.00 78.38 84 GLU A O 1
ATOM 677 N N . GLN A 1 85 ? -7.908 0.557 4.923 1.00 79.62 85 GLN A N 1
ATOM 678 C CA . GLN A 1 85 ? -9.229 0.608 5.569 1.00 79.62 85 GLN A CA 1
ATOM 679 C C . GLN A 1 85 ? -9.607 -0.650 6.372 1.00 79.62 85 GLN A C 1
ATOM 681 O O . GLN A 1 85 ? -10.212 -0.529 7.429 1.00 79.62 85 GLN A O 1
ATOM 686 N N . VAL A 1 86 ? -9.162 -1.832 5.937 1.00 75.00 86 VAL A N 1
ATOM 687 C CA . VAL A 1 86 ? -9.418 -3.121 6.605 1.00 75.00 86 VAL A CA 1
ATOM 688 C C . VAL A 1 86 ? -9.073 -3.136 8.103 1.00 75.00 86 VAL A C 1
ATOM 690 O O . VAL A 1 86 ? -9.740 -3.821 8.869 1.00 75.00 86 VAL A O 1
ATOM 693 N N . HIS A 1 87 ? -8.064 -2.379 8.551 1.00 90.94 87 HIS A N 1
ATOM 694 C CA . HIS A 1 87 ? -7.735 -2.303 9.981 1.00 90.94 87 HIS A CA 1
ATOM 695 C C . HIS A 1 87 ? -8.731 -1.453 10.773 1.00 90.94 87 HIS A C 1
ATOM 697 O O . HIS A 1 87 ? -8.959 -1.726 11.947 1.00 90.94 87 HIS A O 1
ATOM 703 N N . PHE A 1 88 ? -9.315 -0.430 10.148 1.00 90.00 88 PHE A N 1
ATOM 704 C CA . PHE A 1 88 ? -10.358 0.387 10.768 1.00 90.00 88 PHE A CA 1
ATOM 705 C C . PHE A 1 88 ? -11.693 -0.356 10.793 1.00 90.00 88 PHE A C 1
ATOM 707 O O . PHE A 1 88 ? -12.396 -0.248 11.788 1.00 90.00 88 PHE A O 1
ATOM 714 N N . ASP A 1 89 ? -11.984 -1.161 9.768 1.00 82.69 89 ASP A N 1
ATOM 715 C CA . ASP A 1 89 ? -13.153 -2.051 9.751 1.00 82.69 89 ASP A CA 1
ATOM 716 C C . ASP A 1 89 ? -13.058 -3.077 10.899 1.00 82.69 89 ASP A C 1
ATOM 718 O O . ASP A 1 89 ? -13.976 -3.206 11.703 1.00 82.69 89 ASP A O 1
ATOM 722 N N . TYR A 1 90 ? -11.895 -3.723 11.068 1.00 90.44 90 TYR A N 1
ATOM 723 C CA . TYR A 1 90 ? -11.660 -4.623 12.205 1.00 90.44 90 TYR A CA 1
ATOM 724 C C . TYR A 1 90 ? -11.742 -3.889 13.553 1.00 90.44 90 TYR A C 1
ATOM 726 O O . TYR A 1 90 ? -12.319 -4.394 14.516 1.00 90.44 90 TYR A O 1
ATOM 734 N N . LEU A 1 91 ? -11.149 -2.692 13.652 1.00 94.25 91 LEU A N 1
ATOM 735 C CA . LEU A 1 91 ? -11.186 -1.908 14.886 1.00 94.25 91 LEU A CA 1
ATOM 736 C C . LEU A 1 91 ? -12.618 -1.495 15.246 1.00 94.25 91 LEU A C 1
ATOM 738 O O . LEU A 1 91 ? -12.932 -1.456 16.428 1.00 94.25 91 LEU A O 1
ATOM 742 N N . GLU A 1 92 ? -13.475 -1.210 14.265 1.00 92.62 92 GLU A N 1
ATOM 743 C CA . GLU A 1 92 ? -14.893 -0.890 14.473 1.00 92.62 92 GLU A CA 1
ATOM 744 C C . GLU A 1 92 ? -15.630 -2.059 15.124 1.00 92.62 92 GLU A C 1
ATOM 746 O O . GLU A 1 92 ? -16.303 -1.873 16.138 1.00 92.62 92 GLU A O 1
ATOM 751 N N . GLU A 1 93 ? -15.421 -3.270 14.608 1.00 90.12 93 GLU A N 1
ATOM 752 C CA . GLU A 1 93 ? -15.988 -4.501 15.166 1.00 90.12 93 GLU A CA 1
ATOM 753 C C . GLU A 1 93 ? -15.444 -4.808 16.572 1.00 90.12 93 GLU A C 1
ATOM 755 O O . GLU A 1 93 ? -16.191 -5.228 17.458 1.00 90.12 93 GLU A O 1
ATOM 760 N N . ALA A 1 94 ? -14.152 -4.564 16.807 1.00 93.56 94 ALA A N 1
ATOM 761 C CA . ALA A 1 94 ? -13.495 -4.846 18.083 1.00 93.56 94 ALA A CA 1
ATOM 762 C C . ALA A 1 94 ? -13.734 -3.771 19.164 1.00 93.56 94 ALA A C 1
ATOM 764 O O . ALA A 1 94 ? -13.555 -4.043 20.357 1.00 93.56 94 ALA A O 1
ATOM 765 N N . LEU A 1 95 ? -14.130 -2.551 18.782 1.00 96.31 95 LEU A N 1
ATOM 766 C CA . LEU A 1 95 ? -14.219 -1.399 19.684 1.00 96.31 95 LEU A CA 1
ATOM 767 C C . LEU A 1 95 ? -15.161 -1.618 20.884 1.00 96.31 95 LEU A C 1
ATOM 769 O O . LEU A 1 95 ? -14.745 -1.284 21.996 1.00 96.31 95 LEU A O 1
ATOM 773 N N . PRO A 1 96 ? -16.370 -2.206 20.745 1.00 96.12 96 PRO A N 1
ATOM 774 C CA . PRO A 1 96 ? -17.229 -2.497 21.895 1.00 96.12 96 PRO A CA 1
ATOM 775 C C . PRO A 1 96 ? -16.542 -3.382 22.939 1.00 96.12 96 PRO A C 1
ATOM 777 O O . PRO A 1 96 ? -16.616 -3.100 24.135 1.00 96.12 96 PRO A O 1
ATOM 780 N N . LYS A 1 97 ? -15.800 -4.405 22.496 1.00 95.00 97 LYS A N 1
ATOM 781 C CA . LYS A 1 97 ? -15.077 -5.302 23.403 1.00 95.00 97 LYS A CA 1
ATOM 782 C C . LYS A 1 97 ? -13.907 -4.602 24.090 1.00 95.00 97 LYS A C 1
ATOM 784 O O . LYS A 1 97 ? -13.688 -4.812 25.281 1.00 95.00 97 LYS A O 1
ATOM 789 N N . LEU A 1 98 ? -13.184 -3.743 23.370 1.00 95.81 98 LEU A N 1
ATOM 790 C CA . LEU A 1 98 ? -12.139 -2.905 23.964 1.00 95.81 98 LEU A CA 1
ATOM 791 C C . LEU A 1 98 ? -12.717 -1.996 25.055 1.00 95.81 98 LEU A C 1
ATOM 793 O O . LEU A 1 98 ? -12.166 -1.937 26.150 1.00 95.81 98 LEU A O 1
ATOM 797 N N . ILE A 1 99 ? -13.856 -1.349 24.794 1.00 96.56 99 ILE A N 1
ATOM 798 C CA . ILE A 1 99 ? -14.558 -0.497 25.765 1.00 96.56 99 ILE A CA 1
ATOM 799 C C . ILE A 1 99 ? -14.936 -1.289 27.023 1.00 96.56 99 ILE A C 1
ATOM 801 O O . ILE A 1 99 ? -14.645 -0.839 28.131 1.00 96.56 99 ILE A O 1
ATOM 805 N N . GLU A 1 100 ? -15.544 -2.470 26.870 1.00 95.31 100 GLU A N 1
ATOM 806 C CA . GLU A 1 100 ? -15.880 -3.349 28.000 1.00 95.31 100 GLU A CA 1
ATOM 807 C C . GLU A 1 100 ? -14.647 -3.691 28.840 1.00 95.31 100 GLU A C 1
ATOM 809 O O . GLU A 1 100 ? -14.688 -3.599 30.068 1.00 95.31 100 GLU A O 1
ATOM 814 N N . ASN A 1 101 ? -13.538 -4.043 28.183 1.00 93.62 101 ASN A N 1
ATOM 815 C CA . ASN A 1 101 ? -12.295 -4.391 28.860 1.00 93.62 101 ASN A CA 1
ATOM 816 C C . ASN A 1 101 ? -11.749 -3.198 29.660 1.00 93.62 101 ASN A C 1
ATOM 818 O O . ASN A 1 101 ? -11.432 -3.356 30.839 1.00 93.62 101 ASN A O 1
ATOM 822 N N . VAL A 1 102 ? -11.709 -1.997 29.071 1.00 95.38 102 VAL A N 1
ATOM 823 C CA . VAL A 1 102 ? -11.263 -0.771 29.759 1.00 95.38 102 VAL A CA 1
ATOM 824 C C . VAL A 1 102 ? -12.132 -0.467 30.983 1.00 95.38 102 VAL A C 1
ATOM 826 O O . VAL A 1 102 ? -11.602 -0.223 32.068 1.00 95.38 102 VAL A O 1
ATOM 829 N N . ILE A 1 103 ? -13.459 -0.550 30.844 1.00 94.69 103 ILE A N 1
ATOM 830 C CA . ILE A 1 103 ? -14.398 -0.307 31.951 1.00 94.69 103 ILE A CA 1
ATOM 831 C C . ILE A 1 103 ? -14.229 -1.358 33.053 1.00 94.69 103 ILE A C 1
ATOM 833 O O . ILE A 1 103 ? -14.219 -1.007 34.233 1.00 94.69 103 ILE A O 1
ATOM 837 N N . SER A 1 104 ? -14.047 -2.633 32.695 1.00 94.06 104 SER A N 1
ATOM 838 C CA . SER A 1 104 ? -13.851 -3.719 33.669 1.00 94.06 104 SER A CA 1
ATOM 839 C C . SER A 1 104 ? -12.582 -3.548 34.512 1.00 94.06 104 SER A C 1
ATOM 841 O O . SER A 1 104 ? -12.529 -3.996 35.654 1.00 94.06 104 SER A O 1
ATOM 843 N N . GLN A 1 105 ? -11.585 -2.840 33.975 1.00 92.94 105 GLN A N 1
ATOM 844 C CA . GLN A 1 105 ? -10.347 -2.480 34.666 1.00 92.94 105 GLN A CA 1
ATOM 845 C C . GLN A 1 105 ? -10.477 -1.197 35.506 1.00 92.94 105 GLN A C 1
ATOM 847 O O . GLN A 1 105 ? -9.494 -0.744 36.088 1.00 92.94 105 GLN A O 1
ATOM 852 N N . GLY A 1 106 ? -11.662 -0.578 35.560 1.00 94.50 106 GLY A N 1
ATOM 853 C CA . GLY A 1 106 ? -11.893 0.679 36.275 1.00 94.50 106 GLY A CA 1
ATOM 854 C C . GLY A 1 106 ? -11.266 1.909 35.609 1.00 94.50 106 GLY A C 1
ATOM 855 O O . GLY A 1 106 ? -11.118 2.941 36.264 1.00 94.50 106 GLY A O 1
ATOM 856 N N . ARG A 1 107 ? -10.881 1.823 34.326 1.00 95.81 107 ARG A N 1
ATOM 857 C CA . ARG A 1 107 ? -10.322 2.946 33.558 1.00 95.81 107 ARG A CA 1
ATOM 858 C C . ARG A 1 107 ? -11.426 3.731 32.845 1.00 95.81 107 ARG A C 1
ATOM 860 O O . ARG A 1 107 ? -12.415 3.164 32.391 1.00 95.81 107 ARG A O 1
ATOM 867 N N . ASP A 1 108 ? -11.222 5.041 32.696 1.00 96.44 108 ASP A N 1
ATOM 868 C CA . ASP A 1 108 ? -12.119 5.942 31.951 1.00 96.44 108 ASP A CA 1
ATOM 869 C C . ASP A 1 108 ? -11.555 6.368 30.580 1.00 96.44 108 ASP A C 1
ATOM 871 O O . ASP A 1 108 ? -12.160 7.185 29.881 1.00 96.44 108 ASP A O 1
ATOM 875 N N . THR A 1 109 ? -10.381 5.845 30.206 1.00 97.81 109 THR A N 1
ATOM 876 C CA . THR A 1 109 ? -9.601 6.302 29.052 1.00 97.81 109 THR A CA 1
ATOM 877 C C . THR A 1 109 ? -9.006 5.124 28.277 1.00 97.81 109 THR A C 1
ATOM 879 O O . THR A 1 109 ? -8.318 4.279 28.855 1.00 97.81 109 THR A O 1
ATOM 882 N N . LEU A 1 110 ? -9.236 5.113 26.960 1.00 98.06 110 LEU A N 1
ATOM 883 C CA . LEU A 1 110 ? -8.568 4.241 25.990 1.00 98.06 110 LEU A CA 1
ATOM 884 C C . LEU A 1 110 ? -7.223 4.843 25.559 1.00 98.06 110 LEU A C 1
ATOM 886 O O . LEU A 1 110 ? -7.160 6.015 25.176 1.00 98.06 110 LEU A O 1
ATOM 890 N N . TYR A 1 111 ? -6.162 4.043 25.557 1.00 98.56 111 TYR A N 1
ATOM 891 C CA . TYR A 1 111 ? -4.825 4.465 25.141 1.00 98.56 111 TYR A CA 1
ATOM 892 C C . TYR A 1 111 ? -4.418 3.811 23.825 1.00 98.56 111 TYR A C 1
ATOM 894 O O . TYR A 1 111 ? -4.344 2.592 23.704 1.00 98.56 111 TYR A O 1
ATOM 902 N N . PHE A 1 112 ? -4.086 4.643 22.847 1.00 98.62 112 PHE A N 1
ATOM 903 C CA . PHE A 1 112 ? -3.619 4.231 21.534 1.00 98.62 112 PHE A CA 1
ATOM 904 C C . PHE A 1 112 ? -2.197 4.726 21.282 1.00 98.62 112 PHE A C 1
ATOM 906 O O . PHE A 1 112 ? -1.800 5.783 21.778 1.00 98.62 112 PHE A O 1
ATOM 913 N N . TRP A 1 113 ? -1.456 4.013 20.441 1.00 98.69 113 TRP A N 1
ATOM 914 C CA . TRP A 1 113 ? -0.140 4.441 19.978 1.00 98.69 113 TRP A CA 1
ATOM 915 C C . TRP A 1 113 ? -0.000 4.265 18.467 1.00 98.69 113 TRP A C 1
ATOM 917 O O . TRP A 1 113 ? -0.118 3.162 17.952 1.00 98.69 113 TRP A O 1
ATOM 927 N N . CYS A 1 114 ? 0.261 5.359 17.761 1.00 98.25 114 CYS A N 1
ATOM 928 C CA . CYS A 1 114 ? 0.703 5.390 16.373 1.00 98.25 114 CYS A CA 1
ATOM 929 C C . CYS A 1 114 ? 2.234 5.515 16.372 1.00 98.25 114 CYS A C 1
ATOM 931 O O . CYS A 1 114 ? 2.776 6.604 16.576 1.00 98.25 114 CYS A O 1
ATOM 933 N N . ALA A 1 115 ? 2.914 4.376 16.227 1.00 96.56 115 ALA A N 1
ATOM 934 C CA . ALA A 1 115 ? 4.336 4.208 16.522 1.00 96.56 115 ALA A CA 1
ATOM 935 C C . ALA A 1 115 ? 5.288 4.737 15.436 1.00 96.56 115 ALA A C 1
ATOM 937 O O . ALA A 1 115 ? 6.452 5.006 15.734 1.00 96.56 115 ALA A O 1
ATOM 938 N N . ALA A 1 116 ? 4.784 4.907 14.211 1.00 93.25 116 ALA A N 1
ATOM 939 C CA . ALA A 1 116 ? 5.479 5.497 13.066 1.00 93.25 116 ALA A CA 1
ATOM 940 C C . ALA A 1 116 ? 4.538 6.485 12.357 1.00 93.25 116 ALA A C 1
ATOM 942 O O . ALA A 1 116 ? 3.976 6.213 11.294 1.00 93.25 116 ALA A O 1
ATOM 943 N N . CYS A 1 117 ? 4.274 7.612 13.016 1.00 94.50 117 CYS A N 1
ATOM 944 C CA . CYS A 1 117 ? 3.193 8.515 12.647 1.00 94.50 117 CYS A CA 1
ATOM 945 C C . CYS A 1 117 ? 3.475 9.323 11.375 1.00 94.50 117 CYS A C 1
ATOM 947 O O . CYS A 1 117 ? 2.529 9.845 10.770 1.00 94.50 117 CYS A O 1
ATOM 949 N N . SER A 1 118 ? 4.739 9.406 10.940 1.00 93.50 118 SER A N 1
ATOM 950 C CA . SER A 1 118 ? 5.195 10.266 9.855 1.00 93.50 118 SER A CA 1
ATOM 951 C C . SER A 1 118 ? 4.602 11.672 10.023 1.00 93.50 118 SER A C 1
ATOM 953 O O . SER A 1 118 ? 4.708 12.275 11.087 1.00 93.50 118 SER A O 1
ATOM 955 N N . LYS A 1 119 ? 3.914 12.208 9.012 1.00 93.62 119 LYS A N 1
ATOM 956 C CA . LYS A 1 119 ? 3.286 13.535 9.081 1.00 93.62 119 LYS A CA 1
ATOM 957 C C . LYS A 1 119 ? 1.947 13.567 9.826 1.00 93.62 119 LYS A C 1
ATOM 959 O O . LYS A 1 119 ? 1.288 14.603 9.802 1.00 93.62 119 LYS A O 1
ATOM 964 N N . GLY A 1 120 ? 1.526 12.486 10.484 1.00 96.06 120 GLY A N 1
ATOM 965 C CA . GLY A 1 120 ? 0.378 12.441 11.400 1.00 96.06 120 GLY A CA 1
ATOM 966 C C . GLY A 1 120 ? -0.948 11.945 10.813 1.00 96.06 120 GLY A C 1
ATOM 967 O O . GLY A 1 120 ? -1.917 11.808 11.558 1.00 96.06 120 GLY A O 1
ATOM 968 N N . GLN A 1 121 ? -1.029 11.640 9.514 1.00 96.12 121 GLN A N 1
ATOM 969 C CA . GLN A 1 121 ? -2.285 11.237 8.864 1.00 96.12 121 GLN A CA 1
ATOM 970 C C . GLN A 1 121 ? -2.908 9.984 9.501 1.00 96.12 121 GLN A C 1
ATOM 972 O O . GLN A 1 121 ? -4.128 9.927 9.648 1.00 96.12 121 GLN A O 1
ATOM 977 N N . GLU A 1 122 ? -2.102 8.998 9.911 1.00 96.31 122 GLU A N 1
ATOM 978 C CA . GLU A 1 122 ? -2.604 7.783 10.569 1.00 96.31 122 GLU A CA 1
ATOM 979 C C . GLU A 1 122 ? -3.200 8.089 11.947 1.00 96.31 122 GLU A C 1
ATOM 981 O O . GLU A 1 122 ? -4.357 7.760 12.204 1.00 96.31 122 GLU A O 1
ATOM 986 N N . GLY A 1 123 ? -2.461 8.779 12.816 1.00 97.00 123 GLY A N 1
ATOM 987 C CA . GLY A 1 123 ? -2.970 9.093 14.148 1.00 97.00 123 GLY A CA 1
ATOM 988 C C . GLY A 1 123 ? -4.181 10.036 14.115 1.00 97.00 123 GLY A C 1
ATOM 989 O O . GLY A 1 123 ? -5.103 9.867 14.909 1.00 97.00 123 GLY A O 1
ATOM 990 N N . TYR A 1 124 ? -4.262 10.979 13.165 1.00 97.56 124 TYR A N 1
ATOM 991 C CA . TYR A 1 124 ? -5.473 11.796 12.996 1.00 97.56 124 TYR A CA 1
ATOM 992 C C . TYR A 1 124 ? -6.636 11.017 12.376 1.00 97.56 124 TYR A C 1
ATOM 994 O O . TYR A 1 124 ? -7.786 11.304 12.701 1.00 97.56 124 TYR A O 1
ATOM 1002 N N . THR A 1 125 ? -6.369 10.016 11.531 1.00 96.56 125 THR A N 1
ATOM 1003 C CA . THR A 1 125 ? -7.402 9.066 11.084 1.00 96.56 125 THR A CA 1
ATOM 1004 C C . THR A 1 125 ? -8.005 8.355 12.291 1.00 96.56 125 THR A C 1
ATOM 1006 O O . THR A 1 125 ? -9.222 8.343 12.448 1.00 96.56 125 THR A O 1
ATOM 1009 N N . LEU A 1 126 ? -7.152 7.843 13.179 1.00 97.19 126 LEU A N 1
ATOM 1010 C CA . LEU A 1 126 ? -7.569 7.173 14.404 1.00 97.19 126 LEU A CA 1
ATOM 1011 C C . LEU A 1 126 ? -8.348 8.110 15.341 1.00 97.19 126 LEU A C 1
ATOM 1013 O O . LEU A 1 126 ? -9.386 7.721 15.863 1.00 97.19 126 LEU A O 1
ATOM 1017 N N . ALA A 1 127 ? -7.914 9.362 15.496 1.00 97.31 127 ALA A N 1
ATOM 1018 C CA . ALA A 1 127 ? -8.633 10.351 16.298 1.00 97.31 127 ALA A CA 1
ATOM 1019 C C . ALA A 1 127 ? -10.045 10.625 15.752 1.00 97.31 127 ALA A C 1
ATOM 1021 O O . ALA A 1 127 ? -11.016 10.582 16.504 1.00 97.31 127 ALA A O 1
ATOM 1022 N N . MET A 1 128 ? -10.176 10.870 14.440 1.00 96.38 128 MET A N 1
ATOM 1023 C CA . MET A 1 128 ? -11.482 11.106 13.807 1.00 96.38 128 MET A CA 1
ATOM 1024 C C . MET A 1 128 ? -12.384 9.865 13.874 1.00 96.38 128 MET A C 1
ATOM 1026 O O . MET A 1 128 ? -13.590 9.992 14.083 1.00 96.38 128 MET A O 1
ATOM 1030 N N . PHE A 1 129 ? -11.803 8.673 13.713 1.00 96.19 129 PHE A N 1
ATOM 1031 C CA . PHE A 1 129 ? -12.498 7.394 13.847 1.00 96.19 129 PHE A CA 1
ATOM 1032 C C . PHE A 1 129 ? -13.069 7.214 15.262 1.00 96.19 129 PHE A C 1
ATOM 1034 O O . PHE A 1 129 ? -14.257 6.934 15.414 1.00 96.19 129 PHE A O 1
ATOM 1041 N N . LEU A 1 130 ? -12.252 7.438 16.297 1.00 96.31 130 LEU A N 1
ATOM 1042 C CA . LEU A 1 130 ? -12.662 7.289 17.696 1.00 96.31 130 LEU A CA 1
ATOM 1043 C C . LEU A 1 130 ? -13.690 8.342 18.109 1.00 96.31 130 LEU A C 1
ATOM 1045 O O . LEU A 1 130 ? -14.679 8.001 18.754 1.00 96.31 130 LEU A O 1
ATOM 1049 N N . ASP A 1 131 ? -13.501 9.603 17.710 1.00 94.19 131 ASP A N 1
ATOM 1050 C CA . ASP A 1 131 ? -14.473 10.665 17.987 1.00 94.19 131 ASP A CA 1
ATOM 1051 C C . ASP A 1 131 ? -15.859 10.339 17.405 1.00 94.19 131 ASP A C 1
ATOM 1053 O O . ASP A 1 131 ? -16.873 10.555 18.072 1.00 94.19 131 ASP A O 1
ATOM 1057 N N . TYR A 1 132 ? -15.911 9.772 16.196 1.00 94.19 132 TYR A N 1
ATOM 1058 C CA . TYR A 1 132 ? -17.163 9.353 15.571 1.00 94.19 132 TYR A CA 1
ATOM 1059 C C . TYR A 1 132 ? -17.785 8.140 16.276 1.00 94.19 132 TYR A C 1
ATOM 1061 O O . TYR A 1 132 ? -18.934 8.206 16.720 1.00 94.19 132 TYR A O 1
ATOM 1069 N N . HIS A 1 133 ? -17.039 7.041 16.405 1.00 94.62 133 HIS A N 1
ATOM 1070 C CA . HIS A 1 133 ? -17.594 5.760 16.854 1.00 94.62 133 HIS A CA 1
ATOM 1071 C C . HIS A 1 133 ? -17.941 5.731 18.340 1.00 94.62 133 HIS A C 1
ATOM 1073 O O . HIS A 1 133 ? -18.978 5.180 18.710 1.00 94.62 133 HIS A O 1
ATOM 1079 N N . LEU A 1 134 ? -17.169 6.401 19.202 1.00 94.62 134 LEU A N 1
ATOM 1080 C CA . LEU A 1 134 ? -17.521 6.504 20.623 1.00 94.62 134 LEU A CA 1
ATOM 1081 C C . LEU A 1 134 ? -18.846 7.256 20.825 1.00 94.62 134 LEU A C 1
ATOM 1083 O O . LEU A 1 134 ? -19.644 6.870 21.682 1.00 94.62 134 LEU A O 1
ATOM 1087 N N . LYS A 1 135 ? -19.139 8.265 19.989 1.00 92.44 135 LYS A N 1
ATOM 1088 C CA . LYS A 1 135 ? -20.437 8.963 19.997 1.00 92.44 135 LYS A CA 1
ATOM 1089 C C . LYS A 1 135 ? -21.576 8.058 19.532 1.00 92.44 135 LYS A C 1
ATOM 1091 O O . LYS A 1 135 ? -22.630 8.067 20.167 1.00 92.44 135 LYS A O 1
ATOM 1096 N N . GLN A 1 136 ? -21.373 7.268 18.473 1.00 91.50 136 GLN A N 1
ATOM 1097 C CA . GLN A 1 136 ? -22.391 6.318 17.996 1.00 91.50 136 GLN A CA 1
ATOM 1098 C C . GLN A 1 136 ? -22.723 5.262 19.056 1.00 91.50 136 GLN A C 1
ATOM 1100 O O . GLN A 1 136 ? -23.893 4.965 19.293 1.00 91.50 136 GLN A O 1
ATOM 1105 N N . LEU A 1 137 ? -21.704 4.769 19.762 1.00 92.88 137 LEU A N 1
ATOM 1106 C CA . LEU A 1 137 ? -21.850 3.805 20.854 1.00 92.88 137 LEU A CA 1
ATOM 1107 C C . LEU A 1 137 ? -22.374 4.426 22.161 1.00 92.88 137 LEU A C 1
ATOM 1109 O O . LEU A 1 137 ? -22.573 3.705 23.135 1.00 92.88 137 LEU A O 1
ATOM 1113 N N . ARG A 1 138 ? -22.597 5.751 22.208 1.00 92.88 138 ARG A N 1
ATOM 1114 C CA . ARG A 1 138 ? -22.953 6.508 23.427 1.00 92.88 138 ARG A CA 1
ATOM 1115 C C . ARG A 1 138 ? -21.980 6.248 24.585 1.00 92.88 138 ARG A C 1
ATOM 1117 O O . ARG A 1 138 ? -22.367 6.257 25.752 1.00 92.88 138 ARG A O 1
ATOM 1124 N N . CYS A 1 139 ? -20.716 6.009 24.251 1.00 91.75 139 CYS A N 1
ATOM 1125 C CA . CYS A 1 139 ? -19.658 5.737 25.206 1.00 91.75 139 CYS A CA 1
ATOM 1126 C C . CYS A 1 139 ? -19.097 7.056 25.752 1.00 91.75 139 CYS A C 1
ATOM 1128 O O . CYS A 1 139 ? -18.815 7.983 24.994 1.00 91.75 139 CYS A O 1
ATOM 1130 N N . THR A 1 140 ? 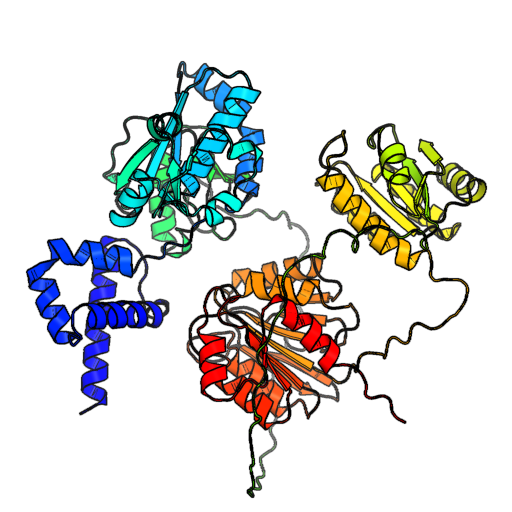-18.915 7.138 27.071 1.00 91.88 140 THR A N 1
ATOM 1131 C CA . THR A 1 140 ? -18.345 8.316 27.746 1.00 91.88 140 THR A CA 1
ATOM 1132 C C . THR A 1 140 ? -16.841 8.207 27.987 1.00 91.88 140 THR A C 1
ATOM 1134 O O . THR A 1 140 ? -16.263 9.118 28.580 1.00 91.88 140 THR A O 1
ATOM 1137 N N . LEU A 1 141 ? -16.207 7.100 27.579 1.00 95.12 141 LEU A N 1
ATOM 1138 C CA . LEU A 1 141 ? -14.761 6.946 27.706 1.00 95.12 141 LEU A CA 1
ATOM 1139 C C . LEU A 1 141 ? -14.040 8.020 26.893 1.00 95.12 141 LEU A C 1
ATOM 1141 O O . LEU A 1 141 ? -14.423 8.360 25.771 1.00 95.12 141 LEU A O 1
ATOM 1145 N N . LYS A 1 142 ? -12.948 8.521 27.459 1.00 97.00 142 LYS A N 1
ATOM 1146 C CA . LYS A 1 142 ? -11.992 9.360 26.741 1.00 97.00 142 LYS A CA 1
ATOM 1147 C C . LYS A 1 142 ? -11.071 8.468 25.915 1.00 97.00 142 LYS A C 1
ATOM 1149 O O . LYS A 1 142 ? -10.957 7.266 26.151 1.00 97.00 142 LYS A O 1
ATOM 1154 N N . TYR A 1 143 ? -10.344 9.072 24.987 1.00 97.81 143 TYR A N 1
ATOM 1155 C CA . TYR A 1 143 ? -9.227 8.410 24.327 1.00 97.81 143 TYR A CA 1
ATOM 1156 C C . TYR A 1 143 ? -7.997 9.314 24.326 1.00 97.81 143 TYR A C 1
ATOM 1158 O O . TYR A 1 143 ? -8.110 10.542 24.314 1.00 97.81 143 TYR A O 1
ATOM 1166 N N . LYS A 1 144 ? -6.815 8.700 24.344 1.00 98.50 144 LYS A N 1
ATOM 1167 C CA . LYS A 1 144 ? -5.522 9.360 24.167 1.00 98.50 144 LYS A CA 1
ATOM 1168 C C . LYS A 1 144 ? -4.710 8.601 23.130 1.00 98.50 144 LYS A C 1
ATOM 1170 O O . LYS A 1 144 ? -4.635 7.380 23.182 1.00 98.50 144 LYS A O 1
ATOM 1175 N N . ILE A 1 145 ? -4.091 9.327 22.207 1.00 98.62 145 ILE A N 1
ATOM 1176 C CA . ILE A 1 145 ? -3.259 8.768 21.142 1.00 98.62 145 ILE A CA 1
ATOM 1177 C C . ILE A 1 145 ? -1.848 9.324 21.300 1.00 98.62 145 ILE A C 1
ATOM 1179 O O . ILE A 1 145 ? -1.651 10.540 21.295 1.00 98.62 145 ILE A O 1
ATOM 1183 N N . LEU A 1 146 ? -0.864 8.441 21.435 1.00 98.62 146 LEU A N 1
ATOM 1184 C CA . LEU A 1 146 ? 0.541 8.791 21.287 1.00 98.62 146 LEU A CA 1
ATOM 1185 C C . LEU A 1 146 ? 0.917 8.729 19.805 1.00 98.62 146 LEU A C 1
ATOM 1187 O O . LEU A 1 146 ? 0.729 7.707 19.157 1.00 98.62 146 LEU A O 1
ATOM 1191 N N . PHE A 1 147 ? 1.461 9.813 19.280 1.00 98.44 147 PHE A N 1
ATOM 1192 C CA . PHE A 1 147 ? 2.075 9.913 17.968 1.00 98.44 147 PHE A CA 1
ATOM 1193 C C . PHE A 1 147 ? 3.576 9.870 18.185 1.00 98.44 147 PHE A C 1
ATOM 1195 O O . PHE A 1 147 ? 4.118 10.718 18.901 1.00 98.44 147 PHE A O 1
ATOM 1202 N N . SER A 1 148 ? 4.250 8.919 17.553 1.00 97.62 148 SER A N 1
ATOM 1203 C CA . SER A 1 148 ? 5.701 8.920 17.542 1.00 97.62 148 SER A CA 1
ATOM 1204 C C . SER A 1 148 ? 6.287 8.603 16.192 1.00 97.62 148 SER A C 1
ATOM 1206 O O . SER A 1 148 ? 5.697 7.873 15.406 1.00 97.62 148 SER A O 1
ATOM 1208 N N . ASP A 1 149 ? 7.468 9.149 15.957 1.00 95.31 149 ASP A N 1
ATOM 1209 C CA . ASP A 1 149 ? 8.310 8.821 14.820 1.00 95.31 149 ASP A CA 1
ATOM 1210 C C . ASP A 1 149 ? 9.779 8.976 15.233 1.00 95.31 149 ASP A C 1
ATOM 1212 O O . ASP A 1 149 ? 10.079 9.618 16.244 1.00 95.31 149 ASP A O 1
ATOM 1216 N N . VAL A 1 150 ? 10.689 8.397 14.454 1.00 91.75 150 VAL A N 1
ATOM 1217 C CA . VAL A 1 150 ? 12.130 8.622 14.619 1.00 91.75 150 VAL A CA 1
ATOM 1218 C C . VAL A 1 150 ? 12.541 9.981 14.042 1.00 91.75 150 VAL A C 1
ATOM 1220 O O . VAL A 1 150 ? 13.523 10.571 14.487 1.00 91.75 150 VAL A O 1
ATOM 1223 N N . ASP A 1 151 ? 11.784 10.501 13.069 1.00 88.44 151 ASP A N 1
ATOM 1224 C CA . ASP A 1 151 ? 12.013 11.815 12.471 1.00 88.44 151 ASP A CA 1
ATOM 1225 C C . ASP A 1 151 ? 11.277 12.929 13.237 1.00 88.44 151 ASP A C 1
ATOM 1227 O O . ASP A 1 151 ? 10.068 13.131 13.083 1.00 88.44 151 ASP A O 1
ATOM 1231 N N . GLN A 1 152 ? 12.029 13.719 14.009 1.00 90.38 152 GLN A N 1
ATOM 1232 C CA . GLN A 1 152 ? 11.511 14.876 14.749 1.00 90.38 152 GLN A CA 1
ATOM 1233 C C . GLN A 1 152 ? 10.780 15.880 13.844 1.00 90.38 152 GLN A C 1
ATOM 1235 O O . GLN A 1 152 ? 9.786 16.473 14.263 1.00 90.38 152 GLN A O 1
ATOM 1240 N N . ALA A 1 153 ? 11.232 16.081 12.600 1.00 87.69 153 ALA A N 1
ATOM 1241 C CA . ALA A 1 153 ? 10.579 17.014 11.683 1.00 87.69 153 ALA A CA 1
ATOM 1242 C C . ALA A 1 153 ? 9.166 16.537 11.311 1.00 87.69 153 ALA A C 1
ATOM 1244 O O . ALA A 1 153 ? 8.231 17.337 11.224 1.00 87.69 153 ALA A O 1
ATOM 1245 N N . SER A 1 154 ? 9.000 15.225 11.150 1.00 91.38 154 SER A N 1
ATOM 1246 C CA . SER A 1 154 ? 7.708 14.588 10.906 1.00 91.38 154 SER A CA 1
ATOM 1247 C C . SER A 1 154 ? 6.788 14.691 12.126 1.00 91.38 154 SER A C 1
ATOM 1249 O O . SER A 1 154 ? 5.636 15.108 11.980 1.00 91.38 154 SER A O 1
ATOM 1251 N N . VAL A 1 155 ? 7.314 14.460 13.335 1.00 95.81 155 VAL A N 1
ATOM 1252 C CA . VAL A 1 155 ? 6.572 14.666 14.593 1.00 95.81 155 VAL A CA 1
ATOM 1253 C C . VAL A 1 155 ? 6.104 16.119 14.732 1.00 95.81 155 VAL A C 1
ATOM 1255 O O . VAL A 1 155 ? 4.928 16.356 15.000 1.00 95.81 155 VAL A O 1
ATOM 1258 N N . ASN A 1 156 ? 6.974 17.096 14.463 1.00 95.50 156 ASN A N 1
ATOM 1259 C CA . ASN A 1 156 ? 6.627 18.522 14.504 1.00 95.50 156 ASN A CA 1
ATOM 1260 C C . ASN A 1 156 ? 5.553 18.880 13.464 1.00 95.50 156 ASN A C 1
ATOM 1262 O O . ASN A 1 156 ? 4.670 19.702 13.720 1.00 95.50 156 ASN A O 1
ATOM 1266 N N . TRP A 1 157 ? 5.600 18.258 12.280 1.00 94.62 157 TRP A N 1
ATOM 1267 C CA . TRP A 1 157 ? 4.568 18.428 11.258 1.00 94.62 157 TRP A CA 1
ATOM 1268 C C . TRP A 1 157 ? 3.218 17.894 11.737 1.00 94.62 157 TRP A C 1
ATOM 1270 O O . TRP A 1 157 ? 2.204 18.595 11.643 1.00 94.62 157 TRP A O 1
ATOM 1280 N N . ALA A 1 158 ? 3.209 16.668 12.268 1.00 96.69 158 ALA A N 1
ATOM 1281 C CA . ALA A 1 158 ? 2.027 16.037 12.837 1.00 96.69 158 ALA A CA 1
ATOM 1282 C C . ALA A 1 158 ? 1.451 16.890 13.974 1.00 96.69 158 ALA A C 1
ATOM 1284 O O . ALA A 1 158 ? 0.244 17.137 14.015 1.00 96.69 158 ALA A O 1
ATOM 1285 N N . GLU A 1 159 ? 2.310 17.421 14.841 1.00 97.50 159 GLU A N 1
ATOM 1286 C CA . GLU A 1 159 ? 1.911 18.317 15.915 1.00 97.50 159 GLU A CA 1
ATOM 1287 C C . GLU A 1 159 ? 1.310 19.616 15.365 1.00 97.50 159 GLU A C 1
ATOM 1289 O O . GLU A 1 159 ? 0.251 20.043 15.823 1.00 97.50 159 GLU A O 1
ATOM 1294 N N . ASN A 1 160 ? 1.899 20.253 14.351 1.00 96.31 160 ASN A N 1
ATOM 1295 C CA . ASN A 1 160 ? 1.297 21.451 13.758 1.00 96.31 160 ASN A CA 1
ATOM 1296 C C . ASN A 1 160 ? -0.090 21.162 13.146 1.00 96.31 160 ASN A C 1
ATOM 1298 O O . ASN A 1 160 ? -0.992 22.002 13.250 1.00 96.31 160 ASN A O 1
ATOM 1302 N N . GLY A 1 161 ? -0.267 19.974 12.557 1.00 96.38 161 GLY A N 1
ATOM 1303 C CA . GLY A 1 161 ? -1.559 19.448 12.114 1.00 96.38 161 GLY A CA 1
ATOM 1304 C C . GLY A 1 161 ? -2.183 20.238 10.963 1.00 96.38 161 GLY A C 1
ATOM 1305 O O . GLY A 1 161 ? -3.390 20.479 10.965 1.00 96.38 161 GLY A O 1
ATOM 1306 N N . VAL A 1 162 ? -1.361 20.688 10.010 1.00 95.88 162 VAL A N 1
ATOM 1307 C CA . VAL A 1 162 ? -1.790 21.426 8.812 1.00 95.88 162 VAL A CA 1
ATOM 1308 C C . VAL A 1 162 ? -1.620 20.543 7.578 1.00 95.88 162 VAL A C 1
ATOM 1310 O O . VAL A 1 162 ? -0.531 20.024 7.330 1.00 95.88 162 VAL A O 1
ATOM 1313 N N . TYR A 1 163 ? -2.691 20.403 6.797 1.00 94.75 163 TYR A N 1
ATOM 1314 C CA . TYR A 1 163 ? -2.739 19.553 5.604 1.00 94.75 163 TYR A CA 1
ATOM 1315 C C . TYR A 1 163 ? -3.440 20.259 4.453 1.00 94.75 163 TYR A C 1
ATOM 1317 O O . TYR A 1 163 ? -4.231 21.184 4.664 1.00 94.75 163 TYR A O 1
ATOM 1325 N N . SER A 1 164 ? -3.160 19.817 3.230 1.00 92.69 164 SER A N 1
ATOM 1326 C CA . SER A 1 164 ? -3.826 20.356 2.047 1.00 92.69 164 SER A CA 1
ATOM 1327 C C . SER A 1 164 ? -5.299 19.937 1.995 1.00 92.69 164 SER A C 1
ATOM 1329 O O . SER A 1 164 ? -5.699 18.864 2.458 1.00 92.69 164 SER A O 1
ATOM 1331 N N . ASN A 1 165 ? -6.136 20.777 1.394 1.00 87.69 165 ASN A N 1
ATOM 1332 C CA . ASN A 1 165 ? -7.551 20.478 1.207 1.00 87.69 165 ASN A CA 1
ATOM 1333 C C . ASN A 1 165 ? -7.782 19.282 0.270 1.00 87.69 165 ASN A C 1
ATOM 1335 O O . ASN A 1 165 ? -8.820 18.632 0.416 1.00 87.69 165 ASN A O 1
ATOM 1339 N N . ASP A 1 166 ? -6.837 18.988 -0.636 1.00 83.50 166 ASP A N 1
ATOM 1340 C CA . ASP A 1 166 ? -6.849 17.805 -1.511 1.00 83.50 166 ASP A CA 1
ATOM 1341 C C . ASP A 1 166 ? -6.665 16.510 -0.712 1.00 83.50 166 ASP A C 1
ATOM 1343 O O . ASP A 1 166 ? -7.485 15.599 -0.815 1.00 83.50 166 ASP A O 1
ATOM 1347 N N . GLU A 1 167 ? -5.656 16.451 0.166 1.00 83.12 167 GLU A N 1
ATOM 1348 C CA . GLU A 1 167 ? -5.437 15.294 1.046 1.00 83.12 167 GLU A CA 1
ATOM 1349 C C . GLU A 1 167 ? -6.660 15.032 1.927 1.00 83.12 167 GLU A C 1
ATOM 1351 O O . GLU A 1 167 ? -7.135 13.901 2.032 1.00 83.12 167 GLU A O 1
ATOM 1356 N N . LEU A 1 168 ? -7.221 16.095 2.510 1.00 87.81 168 LEU A N 1
ATOM 1357 C CA . LEU A 1 168 ? -8.444 16.011 3.306 1.00 87.81 168 LEU A CA 1
ATOM 1358 C C . LEU A 1 168 ? -9.681 15.689 2.459 1.00 87.81 168 LEU A C 1
ATOM 1360 O O . LEU A 1 168 ? -10.669 15.188 2.989 1.00 87.81 168 LEU A O 1
ATOM 1364 N N . GLY A 1 169 ? -9.645 15.974 1.155 1.00 77.25 169 GLY A N 1
ATOM 1365 C CA . GLY A 1 169 ? -10.646 15.584 0.159 1.00 77.25 169 GLY A CA 1
ATOM 1366 C C . GLY A 1 169 ? -10.905 14.083 0.119 1.00 77.25 169 GLY A C 1
ATOM 1367 O O . GLY A 1 169 ? -12.025 13.668 -0.157 1.00 77.25 169 GLY A O 1
ATOM 1368 N N . ARG A 1 170 ? -9.885 13.289 0.454 1.00 79.19 170 ARG A N 1
ATOM 1369 C CA . ARG A 1 170 ? -9.914 11.822 0.415 1.00 79.19 170 ARG A CA 1
ATOM 1370 C C . ARG A 1 170 ? -10.426 11.193 1.713 1.00 79.19 170 ARG A C 1
ATOM 1372 O O . ARG A 1 170 ? -10.663 9.991 1.750 1.00 79.19 170 ARG A O 1
ATOM 1379 N N . VAL A 1 171 ? -10.598 11.989 2.770 1.00 84.06 171 VAL A N 1
ATOM 1380 C CA . VAL A 1 171 ? -11.187 11.540 4.036 1.00 84.06 171 VAL A CA 1
ATOM 1381 C C . VAL A 1 171 ? -12.695 11.336 3.843 1.00 84.06 171 VAL A C 1
ATOM 1383 O O . VAL A 1 171 ? -13.355 12.275 3.382 1.00 84.06 171 VAL A O 1
ATOM 1386 N N . PRO A 1 172 ? -13.274 10.180 4.231 1.00 81.31 172 PRO A N 1
ATOM 1387 C CA . PRO A 1 172 ? -14.714 9.977 4.139 1.00 81.31 172 PRO A CA 1
ATOM 1388 C C . PRO A 1 172 ? -15.482 11.067 4.894 1.00 81.31 172 PRO A C 1
ATOM 1390 O O . PRO A 1 172 ? -15.117 11.457 6.009 1.00 81.31 172 PRO A O 1
ATOM 1393 N N . ILE A 1 173 ? -16.557 11.570 4.282 1.00 78.56 173 ILE A N 1
ATOM 1394 C CA . ILE A 1 173 ? -17.255 12.776 4.752 1.00 78.56 173 ILE A CA 1
ATOM 1395 C C . ILE A 1 173 ? -17.758 12.649 6.196 1.00 78.56 173 ILE A C 1
ATOM 1397 O O . ILE A 1 173 ? -17.686 13.617 6.952 1.00 78.56 173 ILE A O 1
ATOM 1401 N N . THR A 1 174 ? -18.158 11.435 6.585 1.00 83.69 174 THR A N 1
ATOM 1402 C CA . THR A 1 174 ? -18.615 11.051 7.926 1.00 83.69 174 THR A CA 1
ATOM 1403 C C . THR A 1 174 ? -17.602 11.386 9.022 1.00 83.69 174 THR A C 1
ATOM 1405 O O . THR A 1 174 ? -17.987 11.852 10.089 1.00 83.69 174 THR A O 1
ATOM 1408 N N . TYR A 1 175 ? -16.305 11.215 8.750 1.00 86.44 175 TYR A N 1
ATOM 1409 C CA . TYR A 1 175 ? -15.228 11.468 9.714 1.00 86.44 175 TYR A CA 1
ATOM 1410 C C . TYR A 1 175 ? -14.662 12.889 9.613 1.00 86.44 175 TYR A C 1
ATOM 1412 O O . TYR A 1 175 ? -14.021 13.385 10.538 1.00 86.44 175 TYR A O 1
ATOM 1420 N N . ARG A 1 176 ? -14.873 13.572 8.482 1.00 81.50 176 ARG A N 1
ATOM 1421 C CA . ARG A 1 176 ? -14.253 14.875 8.203 1.00 81.50 176 ARG A CA 1
ATOM 1422 C C . ARG A 1 176 ? -14.946 16.038 8.915 1.00 81.50 176 ARG A C 1
ATOM 1424 O O . ARG A 1 176 ? -14.297 17.043 9.220 1.00 81.50 176 ARG A O 1
ATOM 1431 N N . SER A 1 177 ? -16.261 15.959 9.120 1.00 78.44 177 SER A N 1
ATOM 1432 C CA . SER A 1 177 ? -17.035 17.078 9.667 1.00 78.44 177 SER A CA 1
ATOM 1433 C C . SER A 1 177 ? -16.548 17.473 11.064 1.00 78.44 177 SER A C 1
ATOM 1435 O O . SER A 1 177 ? -16.284 16.612 11.890 1.00 78.44 177 SER A O 1
ATOM 1437 N N . ASN A 1 178 ? -16.462 18.778 11.336 1.00 83.19 178 ASN A N 1
ATOM 1438 C CA . ASN A 1 178 ? -16.136 19.352 12.651 1.00 83.19 178 ASN A CA 1
ATOM 1439 C C . ASN A 1 178 ? -14.724 19.099 13.211 1.00 83.19 178 ASN A C 1
ATOM 1441 O O . ASN A 1 178 ? -14.464 19.491 14.344 1.00 83.19 178 ASN A O 1
ATOM 1445 N N . HIS A 1 179 ? -13.782 18.576 12.418 1.00 92.69 179 HIS A N 1
ATOM 1446 C CA . HIS A 1 179 ? -12.392 18.355 12.857 1.00 92.69 179 HIS A CA 1
ATOM 1447 C C . HIS A 1 179 ? -11.367 19.349 12.299 1.00 92.69 179 HIS A C 1
ATOM 1449 O O . HIS A 1 179 ? -10.248 19.432 12.802 1.00 92.69 179 HIS A O 1
ATOM 1455 N N . TRP A 1 180 ? -11.749 20.150 11.301 1.00 94.19 180 TRP A N 1
ATOM 1456 C CA . TRP A 1 180 ? -10.819 20.991 10.542 1.00 94.19 180 TRP A CA 1
ATOM 1457 C C . TRP A 1 180 ? -11.224 22.470 10.547 1.00 94.19 180 TRP A C 1
ATOM 1459 O O . TRP A 1 180 ? -12.412 22.818 10.552 1.00 94.19 180 TRP A O 1
ATOM 1469 N N . ILE A 1 181 ? -10.223 23.348 10.545 1.00 94.50 181 ILE A N 1
ATOM 1470 C CA . ILE A 1 181 ? -10.329 24.798 10.370 1.00 94.50 181 ILE A CA 1
ATOM 1471 C C . ILE A 1 181 ? -9.730 25.128 9.007 1.00 94.50 181 ILE A C 1
ATOM 1473 O O . ILE A 1 181 ? -8.532 24.946 8.802 1.00 94.50 181 ILE A O 1
ATOM 1477 N N . ARG A 1 182 ? -10.555 25.614 8.078 1.00 92.94 182 ARG A N 1
ATOM 1478 C CA . ARG A 1 182 ? -10.082 26.037 6.755 1.00 92.94 182 ARG A CA 1
ATOM 1479 C C . ARG A 1 182 ? -9.251 27.310 6.861 1.00 92.94 182 ARG A C 1
ATOM 1481 O O . ARG A 1 182 ? -9.661 28.262 7.531 1.00 92.94 182 ARG A O 1
ATOM 1488 N N . GLY A 1 183 ? -8.116 27.325 6.173 1.00 91.62 183 GLY A N 1
ATOM 1489 C CA . GLY A 1 183 ? -7.319 28.523 5.976 1.00 91.62 183 GLY A CA 1
ATOM 1490 C C . GLY A 1 183 ? -8.059 29.567 5.139 1.00 91.62 183 GLY A C 1
ATOM 1491 O O . GLY A 1 183 ? -9.051 29.283 4.464 1.00 91.62 183 GLY A O 1
ATOM 1492 N N . LYS A 1 184 ? -7.586 30.811 5.208 1.00 91.06 184 LYS A N 1
ATOM 1493 C CA . LYS A 1 184 ? -8.125 31.954 4.460 1.00 91.06 184 LYS A CA 1
ATOM 1494 C C . LYS A 1 184 ? -6.995 32.662 3.713 1.00 91.06 184 LYS A C 1
ATOM 1496 O O . LYS A 1 184 ? -5.837 32.578 4.119 1.00 91.06 184 LYS A O 1
ATOM 1501 N N . GLY A 1 185 ? -7.332 33.379 2.641 1.00 92.75 185 GLY A N 1
ATOM 1502 C CA . GLY A 1 185 ? -6.356 34.137 1.852 1.00 92.75 185 GLY A CA 1
ATOM 1503 C C . GLY A 1 185 ? -5.262 33.237 1.270 1.00 92.75 185 GLY A C 1
ATOM 1504 O O . GLY A 1 185 ? -5.566 32.244 0.613 1.00 92.75 185 GLY A O 1
ATOM 1505 N N . GLN A 1 186 ? -3.999 33.566 1.550 1.00 87.19 186 GLN A N 1
ATOM 1506 C CA . GLN A 1 186 ? -2.815 32.876 1.012 1.00 87.19 186 GLN A CA 1
ATOM 1507 C C . GLN A 1 186 ? -2.666 31.412 1.464 1.00 87.19 186 GLN A C 1
ATOM 1509 O O . GLN A 1 186 ? -1.929 30.660 0.841 1.00 87.19 186 GLN A O 1
ATOM 1514 N N . ILE A 1 187 ? -3.370 30.994 2.520 1.00 91.00 187 ILE A N 1
ATOM 1515 C CA . ILE A 1 187 ? -3.372 29.606 3.018 1.00 91.00 187 ILE A CA 1
ATOM 1516 C C . ILE A 1 187 ? -4.721 28.910 2.789 1.00 91.00 187 ILE A C 1
ATOM 1518 O O . ILE A 1 187 ? -5.054 27.957 3.488 1.00 91.00 187 ILE A O 1
ATOM 1522 N N . SER A 1 188 ? -5.533 29.405 1.849 1.00 91.44 188 SER A N 1
ATOM 1523 C CA . SER A 1 188 ? -6.873 28.868 1.561 1.00 91.44 188 SER A CA 1
ATOM 1524 C C . SER A 1 188 ? -6.869 27.405 1.110 1.00 91.44 188 SER A C 1
ATOM 1526 O O . SER A 1 188 ? -7.827 26.691 1.405 1.00 91.44 188 SER A O 1
ATOM 1528 N N . ASP A 1 189 ? -5.778 26.937 0.501 1.00 91.38 189 ASP A N 1
ATOM 1529 C CA . ASP A 1 189 ? -5.589 25.540 0.090 1.00 91.38 189 ASP A CA 1
ATOM 1530 C C . ASP A 1 189 ? -5.278 24.583 1.248 1.00 91.38 189 ASP A C 1
ATOM 1532 O O . ASP A 1 189 ? -5.213 23.371 1.043 1.00 91.38 189 ASP A O 1
ATOM 1536 N N . PHE A 1 190 ? -5.123 25.094 2.470 1.00 94.19 190 PHE A N 1
ATOM 1537 C CA . PHE A 1 190 ? -4.778 24.304 3.645 1.00 94.19 190 PHE A CA 1
ATOM 1538 C C . PHE A 1 190 ? -5.873 24.359 4.705 1.00 94.19 190 PHE A C 1
ATOM 1540 O O . PHE A 1 190 ? -6.618 25.332 4.838 1.00 94.19 190 PHE A O 1
ATOM 1547 N N . SER A 1 191 ? -5.938 23.309 5.515 1.00 95.19 191 SER A N 1
ATOM 1548 C CA . SER A 1 191 ? -6.740 23.276 6.730 1.00 95.19 191 SER A CA 1
ATOM 1549 C C . SER A 1 191 ? -5.904 22.791 7.906 1.00 95.19 191 SER A C 1
ATOM 1551 O O . SER A 1 191 ? -5.019 21.949 7.758 1.00 95.19 191 SER A O 1
ATOM 1553 N N . LYS A 1 192 ? -6.212 23.315 9.091 1.00 96.50 192 LYS A N 1
ATOM 1554 C CA . LYS A 1 192 ? -5.579 22.940 10.355 1.00 96.50 192 LYS A CA 1
ATOM 1555 C C . LYS A 1 192 ? -6.527 22.105 11.206 1.00 96.50 192 LYS A C 1
ATOM 1557 O O . LYS A 1 192 ? -7.727 22.379 11.233 1.00 96.50 192 LYS A O 1
ATOM 1562 N N . VAL A 1 193 ? -6.004 21.105 11.905 1.00 96.62 193 VAL A N 1
ATOM 1563 C CA . VAL A 1 193 ? -6.776 20.321 12.874 1.00 96.62 193 VAL A CA 1
ATOM 1564 C C . VAL A 1 193 ? -7.306 21.219 14.002 1.00 96.62 193 VAL A C 1
ATOM 1566 O O . VAL A 1 193 ? -6.632 22.152 14.446 1.00 96.62 193 VAL A O 1
ATOM 1569 N N . ARG A 1 194 ? -8.534 20.969 14.461 1.00 95.62 194 ARG A N 1
ATOM 1570 C CA . ARG A 1 194 ? -9.138 21.683 15.597 1.00 95.62 194 ARG A CA 1
ATOM 1571 C C . ARG A 1 194 ? -8.522 21.239 16.921 1.00 95.62 194 ARG A C 1
ATOM 1573 O O . ARG A 1 194 ? -8.172 20.073 17.086 1.00 95.62 194 ARG A O 1
ATOM 1580 N N . SER A 1 195 ? -8.459 22.163 17.883 1.00 91.94 195 SER A N 1
ATOM 1581 C CA . SER A 1 195 ? -7.917 21.908 19.226 1.00 91.94 195 SER A CA 1
ATOM 1582 C C . SER A 1 195 ? -8.605 20.734 19.918 1.00 91.94 195 SER A C 1
ATOM 1584 O O . SER A 1 195 ? -7.915 19.874 20.444 1.00 91.94 195 SER A O 1
ATOM 1586 N N . GLN A 1 196 ? -9.931 20.632 19.796 1.00 89.75 196 GLN A N 1
ATOM 1587 C CA . GLN A 1 196 ? -10.724 19.554 20.390 1.00 89.75 196 GLN A CA 1
ATOM 1588 C C . GLN A 1 196 ? -10.209 18.153 20.027 1.00 89.75 196 GLN A C 1
ATOM 1590 O O . GLN A 1 196 ? -10.146 17.283 20.887 1.00 89.75 196 GLN A O 1
ATOM 1595 N N . LEU A 1 197 ? -9.822 17.931 18.766 1.00 92.44 197 LEU A N 1
ATOM 1596 C CA . LEU A 1 197 ? -9.267 16.642 18.348 1.00 92.44 197 LEU A CA 1
ATOM 1597 C C . LEU A 1 197 ? -7.813 16.492 18.821 1.00 92.44 197 LEU A C 1
ATOM 1599 O O . LEU A 1 197 ? -7.391 15.418 19.241 1.00 92.44 197 LEU A O 1
ATOM 1603 N N . LYS A 1 198 ? -7.053 17.591 18.776 1.00 94.12 198 LYS A N 1
ATOM 1604 C CA . LYS A 1 198 ? -5.629 17.627 19.121 1.00 94.12 198 LYS A CA 1
ATOM 1605 C C . LYS A 1 198 ? -5.356 17.448 20.623 1.00 94.12 198 LYS A C 1
ATOM 1607 O O . LYS A 1 198 ? -4.307 16.927 20.974 1.00 94.12 198 LYS A O 1
ATOM 1612 N N . GLU A 1 199 ? -6.281 17.814 21.510 1.00 94.62 199 GLU A N 1
ATOM 1613 C CA . GLU A 1 199 ? -6.166 17.637 22.973 1.00 94.62 199 GLU A CA 1
ATOM 1614 C C . GLU A 1 199 ? -6.057 16.163 23.406 1.00 94.62 199 GLU A C 1
ATOM 1616 O O . GLU A 1 199 ? -5.559 15.847 24.495 1.00 94.62 199 GLU A O 1
ATOM 1621 N N . SER A 1 200 ? -6.499 15.239 22.552 1.00 95.50 200 SER A N 1
ATOM 1622 C CA . SER A 1 200 ? -6.343 13.798 22.750 1.00 95.50 200 SER A CA 1
ATOM 1623 C C . SER A 1 200 ? -5.023 13.246 22.200 1.00 95.50 200 SER A C 1
ATOM 1625 O O . SER A 1 200 ? -4.737 12.067 22.398 1.00 95.50 200 SER A O 1
ATOM 1627 N N . CYS A 1 201 ? -4.196 14.071 21.557 1.00 97.56 201 CYS A N 1
ATOM 1628 C CA . CYS A 1 201 ? -2.961 13.661 20.896 1.00 97.56 201 CYS A CA 1
ATOM 1629 C C . CYS A 1 201 ? -1.726 14.091 21.701 1.00 97.56 201 CYS A C 1
ATOM 1631 O O . CYS A 1 201 ? -1.612 15.242 22.113 1.00 97.56 201 CYS A O 1
ATOM 1633 N N . ASN A 1 202 ? -0.774 13.178 21.881 1.00 97.56 202 ASN A N 1
ATOM 1634 C CA . ASN A 1 202 ? 0.548 13.457 22.445 1.00 97.56 202 ASN A CA 1
ATOM 1635 C C . ASN A 1 202 ? 1.603 13.156 21.384 1.00 97.56 202 ASN A C 1
ATOM 1637 O O . ASN A 1 202 ? 1.464 12.167 20.675 1.00 97.56 202 ASN A O 1
ATOM 1641 N N . PHE A 1 203 ? 2.657 13.961 21.295 1.00 98.00 203 PHE A N 1
ATOM 1642 C CA . PHE A 1 203 ? 3.685 13.839 20.259 1.00 98.00 203 PHE A CA 1
ATOM 1643 C C . PHE A 1 203 ? 5.043 13.593 20.911 1.00 98.00 203 PHE A C 1
ATOM 1645 O O . PHE A 1 203 ? 5.416 14.304 21.844 1.00 98.00 203 PHE A O 1
ATOM 1652 N N . ARG A 1 204 ? 5.769 12.563 20.467 1.00 96.94 204 ARG A N 1
ATOM 1653 C CA . ARG A 1 204 ? 7.103 12.225 20.984 1.00 96.94 204 ARG A CA 1
ATOM 1654 C C . ARG A 1 204 ? 7.993 11.689 19.874 1.00 96.94 204 ARG A C 1
ATOM 1656 O O . ARG A 1 204 ? 7.544 10.890 19.064 1.00 96.94 204 ARG A O 1
ATOM 1663 N N . THR A 1 205 ? 9.267 12.047 19.891 1.00 95.25 205 THR A N 1
ATOM 1664 C CA . THR A 1 205 ? 10.261 11.394 19.032 1.00 95.25 205 THR A CA 1
ATOM 1665 C C . THR A 1 205 ? 10.739 10.130 19.722 1.00 95.25 205 THR A C 1
ATOM 1667 O O . THR A 1 205 ? 11.215 10.197 20.854 1.00 95.25 205 THR A O 1
ATOM 1670 N N . ILE A 1 206 ? 10.542 8.980 19.078 1.00 94.56 206 ILE A N 1
ATOM 1671 C CA . ILE A 1 206 ? 10.854 7.664 19.641 1.00 94.56 206 ILE A CA 1
ATOM 1672 C C . ILE A 1 206 ? 11.548 6.825 18.576 1.00 94.56 206 ILE A C 1
ATOM 1674 O O . ILE A 1 206 ? 11.031 6.638 17.475 1.00 94.56 206 ILE A O 1
ATOM 1678 N N . ASN A 1 207 ? 12.697 6.257 18.936 1.00 91.62 207 ASN A N 1
ATOM 1679 C CA . ASN A 1 207 ? 13.367 5.249 18.130 1.00 91.62 207 ASN A CA 1
ATOM 1680 C C . ASN A 1 207 ? 12.858 3.850 18.509 1.00 91.62 207 ASN A C 1
ATOM 1682 O O . ASN A 1 207 ? 13.036 3.400 19.643 1.00 91.62 207 ASN A O 1
ATOM 1686 N N . LEU A 1 208 ? 12.266 3.131 17.550 1.00 93.19 208 LEU A N 1
ATOM 1687 C CA . LEU A 1 208 ? 11.708 1.796 17.788 1.00 93.19 208 LEU A CA 1
ATOM 1688 C C . LEU A 1 208 ? 12.759 0.770 18.262 1.00 93.19 208 LEU A C 1
ATOM 1690 O O . LEU A 1 208 ? 12.428 -0.155 19.005 1.00 93.19 208 LEU A O 1
ATOM 1694 N N . LEU A 1 209 ? 14.035 0.936 17.897 1.00 89.06 209 LEU A N 1
ATOM 1695 C CA . LEU A 1 209 ? 15.113 0.065 18.384 1.00 89.06 209 LEU A CA 1
ATOM 1696 C C . LEU A 1 209 ? 15.473 0.304 19.856 1.00 89.06 209 LEU A C 1
ATOM 1698 O O . LEU A 1 209 ? 16.042 -0.575 20.509 1.00 89.06 209 LEU A O 1
ATOM 1702 N N . GLU A 1 210 ? 15.122 1.470 20.391 1.00 90.44 210 GLU A N 1
ATOM 1703 C CA . GLU A 1 210 ? 15.453 1.890 21.751 1.00 90.44 210 GLU A CA 1
ATOM 1704 C C . GLU A 1 210 ? 14.257 1.816 22.706 1.00 90.44 210 GLU A C 1
ATOM 1706 O O . GLU A 1 210 ? 14.371 2.225 23.857 1.00 90.44 210 GLU A O 1
ATOM 1711 N N . LEU A 1 211 ? 13.140 1.202 22.292 1.00 91.69 211 LEU A N 1
ATOM 1712 C CA . LEU A 1 211 ? 11.910 1.110 23.095 1.00 91.69 211 LEU A CA 1
ATOM 1713 C C . LEU A 1 211 ? 12.095 0.531 24.497 1.00 91.69 211 LEU A C 1
ATOM 1715 O O . LEU A 1 211 ? 11.343 0.867 25.402 1.00 91.69 211 LEU A O 1
ATOM 1719 N N . LYS A 1 212 ? 13.101 -0.318 24.710 1.00 89.38 212 LYS A N 1
ATOM 1720 C CA . LYS A 1 212 ? 13.443 -0.831 26.047 1.00 89.38 212 LYS A CA 1
ATOM 1721 C C . LYS A 1 212 ? 13.818 0.275 27.052 1.00 89.38 212 LYS A C 1
ATOM 1723 O O . LYS A 1 212 ? 13.706 0.060 28.256 1.00 89.38 212 LYS A O 1
ATOM 1728 N N . ASN A 1 213 ? 14.288 1.422 26.560 1.00 89.31 213 ASN A N 1
ATOM 1729 C CA . ASN A 1 213 ? 14.656 2.592 27.357 1.00 89.31 213 ASN A CA 1
ATOM 1730 C C . ASN A 1 213 ? 13.461 3.535 27.563 1.00 89.31 213 ASN A C 1
ATOM 1732 O O . ASN A 1 213 ? 13.508 4.407 28.430 1.00 89.31 213 ASN A O 1
ATOM 1736 N N . GLU A 1 214 ? 12.390 3.356 26.789 1.00 91.81 214 GLU A N 1
ATOM 1737 C CA . GLU A 1 214 ? 11.204 4.192 26.858 1.00 91.81 214 GLU A CA 1
ATOM 1738 C C . GLU A 1 214 ? 10.331 3.829 28.057 1.00 91.81 214 GLU A C 1
ATOM 1740 O O . GLU A 1 214 ? 10.092 2.661 28.381 1.00 91.81 214 GLU A O 1
ATOM 1745 N N . ARG A 1 215 ? 9.819 4.862 28.727 1.00 91.81 215 ARG A N 1
ATOM 1746 C CA . ARG A 1 215 ? 8.839 4.719 29.804 1.00 91.81 215 ARG A CA 1
ATOM 1747 C C . ARG A 1 215 ? 7.530 5.345 29.359 1.00 91.81 215 ARG A C 1
ATOM 1749 O O . ARG A 1 215 ? 7.462 6.542 29.079 1.00 91.81 215 ARG A O 1
ATOM 1756 N N . PHE A 1 216 ? 6.493 4.520 29.295 1.00 94.38 216 PHE A N 1
ATOM 1757 C CA . PHE A 1 216 ? 5.135 4.965 29.021 1.00 94.38 216 PHE A CA 1
ATOM 1758 C C . PHE A 1 216 ? 4.367 5.078 30.340 1.00 94.38 216 PHE A C 1
ATOM 1760 O O . PHE A 1 216 ? 4.464 4.172 31.168 1.00 94.38 216 PHE A O 1
ATOM 1767 N N . PRO A 1 217 ? 3.618 6.173 30.559 1.00 90.00 217 PRO A N 1
ATOM 1768 C CA . PRO A 1 217 ? 2.857 6.356 31.793 1.00 90.00 217 PRO A CA 1
ATOM 1769 C C . PRO A 1 217 ? 1.686 5.374 31.905 1.00 90.00 217 PRO A C 1
ATOM 1771 O O . PRO A 1 217 ? 1.269 5.044 33.007 1.00 90.00 217 PRO A O 1
ATOM 1774 N N . ASN A 1 218 ? 1.169 4.911 30.767 1.00 93.75 218 ASN A N 1
ATOM 1775 C CA . ASN A 1 218 ? 0.073 3.958 30.669 1.00 93.75 218 ASN A CA 1
ATOM 1776 C C . ASN A 1 218 ? 0.437 2.900 29.630 1.00 93.75 218 ASN A C 1
ATOM 1778 O O . ASN A 1 218 ? 1.207 3.179 28.706 1.00 93.75 218 ASN A O 1
ATOM 1782 N N . LYS A 1 219 ? -0.137 1.708 29.776 1.00 96.62 219 LYS A N 1
ATOM 1783 C CA . LYS A 1 219 ? -0.113 0.699 28.722 1.00 96.62 219 LYS A CA 1
ATOM 1784 C C . LYS A 1 219 ? -1.122 1.047 27.628 1.00 96.62 219 LYS A C 1
ATOM 1786 O O . LYS A 1 219 ? -2.065 1.802 27.858 1.00 96.62 219 LYS A O 1
ATOM 1791 N N . PHE A 1 220 ? -0.902 0.502 26.437 1.00 98.31 220 PHE A N 1
ATOM 1792 C CA . PHE A 1 220 ? -1.745 0.759 25.271 1.00 98.31 220 PHE A CA 1
ATOM 1793 C C . PHE A 1 220 ? -2.773 -0.351 25.047 1.00 98.31 220 PHE A C 1
ATOM 1795 O O . PHE A 1 220 ? -2.436 -1.535 25.052 1.00 98.31 220 PHE A O 1
ATOM 1802 N N . ASP A 1 221 ? -4.014 0.051 24.787 1.00 98.25 221 ASP A N 1
ATOM 1803 C CA . ASP A 1 221 ? -5.100 -0.821 24.345 1.00 98.25 221 ASP A CA 1
ATOM 1804 C C . ASP A 1 221 ? -4.925 -1.211 22.876 1.00 98.25 221 ASP A C 1
ATOM 1806 O O . ASP A 1 221 ? -5.249 -2.328 22.483 1.00 98.25 221 ASP A O 1
ATOM 1810 N N . VAL A 1 222 ? -4.393 -0.304 22.051 1.00 98.50 222 VAL A N 1
ATOM 1811 C CA . VAL A 1 222 ? -4.119 -0.581 20.637 1.00 98.50 222 VAL A CA 1
ATOM 1812 C C . VAL A 1 222 ? -2.843 0.123 20.182 1.00 98.50 222 VAL A C 1
ATOM 1814 O O . VAL A 1 222 ? -2.659 1.318 20.416 1.00 98.50 222 VAL A O 1
ATOM 1817 N N . VAL A 1 223 ? -1.975 -0.599 19.476 1.00 98.69 223 VAL A N 1
ATOM 1818 C CA . VAL A 1 223 ? -0.757 -0.052 18.870 1.00 98.69 223 VAL A CA 1
ATOM 1819 C C . VAL A 1 223 ? -0.785 -0.275 17.363 1.00 98.69 223 VAL A C 1
ATOM 1821 O O . VAL A 1 223 ? -0.840 -1.408 16.893 1.00 98.69 223 VAL A O 1
ATOM 1824 N N . PHE A 1 224 ? -0.704 0.817 16.611 1.00 98.44 224 PHE A N 1
ATOM 1825 C CA . PHE A 1 224 ? -0.473 0.842 15.174 1.00 98.44 224 PHE A CA 1
ATOM 1826 C C . PHE A 1 224 ? 1.029 1.024 14.923 1.00 98.44 224 PHE A C 1
ATOM 1828 O O . PHE A 1 224 ? 1.607 2.052 15.273 1.00 98.44 224 PHE A O 1
ATOM 1835 N N . CYS A 1 225 ? 1.666 0.034 14.301 1.00 96.81 225 CYS A N 1
ATOM 1836 C CA . CYS A 1 225 ? 3.063 0.077 13.868 1.00 96.81 225 CYS A CA 1
ATOM 1837 C C . CYS A 1 225 ? 3.141 -0.387 12.410 1.00 96.81 225 CYS A C 1
ATOM 1839 O O . CYS A 1 225 ? 3.553 -1.507 12.109 1.00 96.81 225 CYS A O 1
ATOM 1841 N N . ARG A 1 226 ? 2.627 0.446 11.501 1.00 93.00 226 ARG A N 1
ATOM 1842 C CA . ARG A 1 226 ? 2.324 0.047 10.124 1.00 93.00 226 ARG A CA 1
ATOM 1843 C C . ARG A 1 226 ? 3.304 0.629 9.120 1.00 93.00 226 ARG A C 1
ATOM 1845 O O . ARG A 1 226 ? 3.669 1.796 9.183 1.00 93.00 226 ARG A O 1
ATOM 1852 N N . ASN A 1 227 ? 3.654 -0.188 8.131 1.00 85.00 227 ASN A N 1
ATOM 1853 C CA . ASN A 1 227 ? 4.482 0.167 6.978 1.00 85.00 227 ASN A CA 1
ATOM 1854 C C . ASN A 1 227 ? 5.873 0.721 7.350 1.00 85.00 227 ASN A C 1
ATOM 1856 O O . ASN A 1 227 ? 6.455 1.499 6.589 1.00 85.00 227 ASN A O 1
ATOM 1860 N N . VAL A 1 228 ? 6.397 0.291 8.500 1.00 86.62 228 VAL A N 1
ATOM 1861 C CA . VAL A 1 228 ? 7.722 0.635 9.027 1.00 86.62 228 VAL A CA 1
ATOM 1862 C C . VAL A 1 228 ? 8.635 -0.594 9.165 1.00 86.62 228 VAL A C 1
ATOM 1864 O O . VAL A 1 228 ? 9.852 -0.476 9.053 1.00 86.62 228 VAL A O 1
ATOM 1867 N N . PHE A 1 229 ? 8.083 -1.802 9.317 1.00 84.88 229 PHE A N 1
ATOM 1868 C CA . PHE A 1 229 ? 8.852 -3.049 9.438 1.00 84.88 229 PHE A CA 1
ATOM 1869 C C . PHE A 1 229 ? 9.616 -3.422 8.176 1.00 84.88 229 PHE A C 1
ATOM 1871 O O . PHE A 1 229 ? 10.651 -4.078 8.254 1.00 84.88 229 PHE A O 1
ATOM 1878 N N . ILE A 1 230 ? 9.194 -2.899 7.027 1.00 76.00 230 ILE A N 1
ATOM 1879 C CA . ILE A 1 230 ? 9.923 -3.015 5.758 1.00 76.00 230 ILE A CA 1
ATOM 1880 C C . ILE A 1 230 ? 11.356 -2.445 5.796 1.00 76.00 230 ILE A C 1
ATOM 1882 O O . ILE A 1 230 ? 12.133 -2.719 4.880 1.00 76.00 230 ILE A O 1
ATOM 1886 N N . TYR A 1 231 ? 11.712 -1.665 6.823 1.00 75.62 231 TYR A N 1
ATOM 1887 C CA . TYR A 1 231 ? 13.037 -1.060 6.990 1.00 75.62 231 TYR A CA 1
ATOM 1888 C C . TYR A 1 231 ? 13.964 -1.808 7.960 1.00 75.62 231 TYR A C 1
ATOM 1890 O O . TYR A 1 231 ? 15.125 -1.418 8.080 1.00 75.62 231 TYR A O 1
ATOM 1898 N N . PHE A 1 232 ? 13.485 -2.867 8.620 1.00 79.12 232 PHE A N 1
ATOM 1899 C CA . PHE A 1 232 ? 14.198 -3.572 9.691 1.00 79.12 232 PHE A CA 1
ATOM 1900 C C . PHE A 1 232 ? 14.518 -5.034 9.324 1.00 79.12 232 PHE A C 1
ATOM 1902 O O . PHE A 1 232 ? 13.872 -5.653 8.478 1.00 79.12 232 PHE A O 1
ATOM 1909 N N . THR A 1 233 ? 15.533 -5.620 9.968 1.00 81.50 233 THR A N 1
ATOM 1910 C CA . THR A 1 233 ? 15.815 -7.066 9.909 1.00 81.50 233 THR A CA 1
ATOM 1911 C C . THR A 1 233 ? 14.768 -7.856 10.696 1.00 81.50 233 THR A C 1
ATOM 1913 O O . THR A 1 233 ? 14.141 -7.337 11.612 1.00 81.50 233 THR A O 1
ATOM 1916 N N . VAL A 1 234 ? 14.665 -9.165 10.446 1.00 81.62 234 VAL A N 1
ATOM 1917 C CA . VAL A 1 234 ? 13.802 -10.067 11.237 1.00 81.62 234 VAL A CA 1
ATOM 1918 C C . VAL A 1 234 ? 14.116 -10.009 12.742 1.00 81.62 234 VAL A C 1
ATOM 1920 O O . VAL A 1 234 ? 13.200 -9.984 13.557 1.00 81.62 234 VAL A O 1
ATOM 1923 N N . LYS A 1 235 ? 15.400 -9.927 13.130 1.00 85.88 235 LYS A N 1
ATOM 1924 C CA . LYS A 1 235 ? 15.807 -9.822 14.546 1.00 85.88 235 LYS A CA 1
ATOM 1925 C C . LYS A 1 235 ? 15.382 -8.495 15.178 1.00 85.88 235 LYS A C 1
ATOM 1927 O O . LYS A 1 235 ? 14.988 -8.466 16.341 1.00 85.88 235 LYS A O 1
ATOM 1932 N N . GLU A 1 236 ? 15.475 -7.404 14.425 1.00 87.31 236 GLU A N 1
ATOM 1933 C CA . GLU A 1 236 ? 15.019 -6.086 14.871 1.00 87.31 236 GLU A CA 1
ATOM 1934 C C . GLU A 1 236 ? 13.496 -6.047 14.978 1.00 87.31 236 GLU A C 1
ATOM 1936 O O . GLU A 1 236 ? 12.996 -5.628 16.014 1.00 87.31 236 GLU A O 1
ATOM 1941 N N . ILE A 1 237 ? 12.763 -6.568 13.986 1.00 89.50 237 ILE A N 1
ATOM 1942 C CA . ILE A 1 237 ? 11.297 -6.701 14.030 1.00 89.50 237 ILE A CA 1
ATOM 1943 C C . ILE A 1 237 ? 10.872 -7.494 15.267 1.00 89.50 237 ILE A C 1
ATOM 1945 O O . ILE A 1 237 ? 9.957 -7.076 15.972 1.00 89.50 237 ILE A O 1
ATOM 1949 N N . GLU A 1 238 ? 11.550 -8.603 15.572 1.00 91.81 238 GLU A N 1
ATOM 1950 C CA . GLU A 1 238 ? 11.286 -9.392 16.776 1.00 91.81 238 GLU A CA 1
ATOM 1951 C C . GLU A 1 238 ? 11.513 -8.573 18.058 1.00 91.81 238 GLU A C 1
ATOM 1953 O O . GLU A 1 238 ? 10.648 -8.537 18.932 1.00 91.81 238 GLU A O 1
ATOM 1958 N N . SER A 1 239 ? 12.650 -7.879 18.170 1.00 92.75 239 SER A N 1
ATOM 1959 C CA . SER A 1 239 ? 12.964 -7.029 19.327 1.00 92.75 239 SER A CA 1
ATOM 1960 C C . SER A 1 239 ? 11.951 -5.891 19.502 1.00 92.75 239 SER A C 1
ATOM 1962 O O . SER A 1 239 ? 11.418 -5.695 20.596 1.00 92.75 239 SER A O 1
ATOM 1964 N N . ILE A 1 240 ? 11.646 -5.170 18.419 1.00 94.38 240 ILE A N 1
ATOM 1965 C CA . ILE A 1 240 ? 10.682 -4.066 18.395 1.00 94.38 240 ILE A CA 1
ATOM 1966 C C . ILE A 1 240 ? 9.303 -4.579 18.804 1.00 94.38 240 ILE A C 1
ATOM 1968 O O . ILE A 1 240 ? 8.705 -4.047 19.735 1.00 94.38 240 ILE A O 1
ATOM 1972 N N . SER A 1 241 ? 8.823 -5.646 18.162 1.00 95.25 241 SER A N 1
ATOM 1973 C CA . SER A 1 241 ? 7.501 -6.217 18.432 1.00 95.25 241 SER A CA 1
ATOM 1974 C C . SER A 1 241 ? 7.385 -6.691 19.877 1.00 95.25 241 SER A C 1
ATOM 1976 O O . SER A 1 241 ? 6.386 -6.411 20.527 1.00 95.25 241 SER A O 1
ATOM 1978 N N . ARG A 1 242 ? 8.422 -7.331 20.430 1.00 94.75 242 ARG A N 1
ATOM 1979 C CA . ARG A 1 242 ? 8.441 -7.741 21.841 1.00 94.75 242 ARG A CA 1
ATOM 1980 C C . ARG A 1 242 ? 8.325 -6.545 22.788 1.00 94.75 242 ARG A C 1
ATOM 1982 O O . ARG A 1 242 ? 7.547 -6.594 23.736 1.00 94.75 242 ARG A O 1
ATOM 1989 N N . ASN A 1 243 ? 9.058 -5.463 22.531 1.00 95.56 243 ASN A N 1
ATOM 1990 C CA . ASN A 1 243 ? 8.977 -4.251 23.351 1.00 95.56 243 ASN A CA 1
ATOM 1991 C C . ASN A 1 243 ? 7.618 -3.546 23.214 1.00 95.56 243 ASN A C 1
ATOM 1993 O O . ASN A 1 243 ? 7.078 -3.080 24.217 1.00 95.56 243 ASN A O 1
ATOM 1997 N N . ILE A 1 244 ? 7.037 -3.524 22.009 1.00 96.50 244 ILE A N 1
ATOM 1998 C CA . ILE A 1 244 ? 5.677 -3.020 21.782 1.00 96.50 244 ILE A CA 1
ATOM 1999 C C . ILE A 1 244 ? 4.673 -3.845 22.584 1.00 96.50 244 ILE A C 1
ATOM 2001 O O . ILE A 1 244 ? 3.924 -3.274 23.372 1.00 96.50 244 ILE A O 1
ATOM 2005 N N . LEU A 1 245 ? 4.705 -5.174 22.474 1.00 95.19 245 LEU A N 1
ATOM 2006 C CA . LEU A 1 245 ? 3.825 -6.051 23.244 1.00 95.19 245 LEU A CA 1
ATOM 2007 C C . LEU A 1 245 ? 3.992 -5.788 24.747 1.00 95.19 245 LEU A C 1
ATOM 2009 O O . LEU A 1 245 ? 3.007 -5.586 25.445 1.00 95.19 245 LEU A O 1
ATOM 2013 N N . ASN A 1 246 ? 5.213 -5.657 25.266 1.00 94.31 246 ASN A N 1
ATOM 2014 C CA . ASN A 1 246 ? 5.430 -5.330 26.683 1.00 94.31 246 ASN A CA 1
ATOM 2015 C C . ASN A 1 246 ? 4.780 -4.001 27.123 1.00 94.31 246 ASN A C 1
ATOM 2017 O O . ASN A 1 246 ? 4.380 -3.875 28.281 1.00 94.31 246 ASN A O 1
ATOM 2021 N N . SER A 1 247 ? 4.630 -3.038 26.209 1.00 95.88 247 SER A N 1
ATOM 2022 C CA . SER A 1 247 ? 3.952 -1.756 26.455 1.00 95.88 247 SER A CA 1
ATOM 2023 C C . SER A 1 247 ? 2.420 -1.811 26.353 1.00 95.88 247 SER A C 1
ATOM 2025 O O . SER A 1 247 ? 1.753 -0.817 26.626 1.00 95.88 247 SER A O 1
ATOM 2027 N N . MET A 1 248 ? 1.843 -2.951 25.971 1.00 96.38 248 MET A N 1
ATOM 2028 C CA . MET A 1 248 ? 0.404 -3.104 25.749 1.00 96.38 248 MET A CA 1
ATOM 2029 C C . MET A 1 248 ? -0.328 -3.752 26.924 1.00 96.38 248 MET A C 1
ATOM 2031 O O . MET A 1 248 ? 0.256 -4.491 27.725 1.00 96.38 248 MET A O 1
ATOM 2035 N N . GLU A 1 249 ? -1.633 -3.512 26.989 1.00 95.44 249 GLU A N 1
ATOM 2036 C CA . GLU A 1 249 ? -2.566 -4.269 27.822 1.00 95.44 249 GLU A CA 1
ATOM 2037 C C . GLU A 1 249 ? -2.657 -5.737 27.385 1.00 95.44 249 GLU A C 1
ATOM 2039 O O . GLU A 1 249 ? -2.254 -6.092 26.276 1.00 95.44 249 GLU A O 1
ATOM 2044 N N . GLU A 1 250 ? -3.158 -6.602 28.270 1.00 89.50 250 GLU A N 1
ATOM 2045 C CA . GLU A 1 250 ? -3.201 -8.054 28.028 1.00 89.50 250 GLU A CA 1
ATOM 2046 C C . GLU A 1 250 ? -4.041 -8.403 26.793 1.00 89.50 250 GLU A C 1
ATOM 2048 O O . GLU A 1 250 ? -3.590 -9.097 25.888 1.00 89.50 250 GLU A O 1
ATOM 2053 N N . HIS A 1 251 ? -5.223 -7.797 26.692 1.00 90.81 251 HIS A N 1
ATOM 2054 C CA . HIS A 1 251 ? -6.115 -7.938 25.542 1.00 90.81 251 HIS A CA 1
ATOM 2055 C C . HIS A 1 251 ? -5.937 -6.819 24.505 1.00 90.81 251 HIS A C 1
ATOM 2057 O O . HIS A 1 251 ? -6.857 -6.533 23.736 1.00 90.81 251 HIS A O 1
ATOM 2063 N N . GLY A 1 252 ? -4.773 -6.166 24.480 1.00 95.06 252 GLY A N 1
ATOM 2064 C CA . GLY A 1 252 ? -4.499 -5.089 23.536 1.00 95.06 252 GLY A CA 1
ATOM 2065 C C . GLY A 1 252 ? -4.302 -5.586 22.099 1.00 95.06 252 GLY A C 1
ATOM 2066 O O . GLY A 1 252 ? -3.818 -6.696 21.877 1.00 95.06 252 GLY A O 1
ATOM 2067 N N . LEU A 1 253 ? -4.642 -4.753 21.113 1.00 97.62 253 LEU A N 1
ATOM 2068 C CA . LEU A 1 253 ? -4.484 -5.069 19.688 1.00 97.62 253 LEU A CA 1
ATOM 2069 C C . LEU A 1 253 ? -3.196 -4.475 19.115 1.00 97.62 253 LEU A C 1
ATOM 2071 O O . LEU A 1 253 ? -2.941 -3.277 19.229 1.00 97.62 253 LEU A O 1
ATOM 2075 N N . PHE A 1 254 ? -2.392 -5.305 18.462 1.00 97.88 254 PHE A N 1
ATOM 2076 C CA . PHE A 1 254 ? -1.180 -4.906 17.762 1.00 97.88 254 PHE A CA 1
ATOM 2077 C C . PHE A 1 254 ? -1.403 -5.009 16.254 1.00 97.88 254 PHE A C 1
ATOM 2079 O O . PHE A 1 254 ? -1.667 -6.090 15.731 1.00 97.88 254 PHE A O 1
ATOM 2086 N N . ILE A 1 255 ? -1.313 -3.882 15.554 1.00 97.56 255 ILE A N 1
ATOM 2087 C CA . ILE A 1 255 ? -1.671 -3.769 14.140 1.00 97.56 255 ILE A CA 1
ATOM 2088 C C . ILE A 1 255 ? -0.446 -3.332 13.338 1.00 97.56 255 ILE A C 1
ATOM 2090 O O . ILE A 1 255 ? 0.138 -2.278 13.603 1.00 97.56 255 ILE A O 1
ATOM 2094 N N . ILE A 1 256 ? -0.089 -4.122 12.324 1.00 95.12 256 ILE A N 1
ATOM 2095 C CA . ILE A 1 256 ? 1.000 -3.829 11.374 1.00 95.12 256 ILE A CA 1
ATOM 2096 C C . ILE A 1 256 ? 0.440 -3.673 9.957 1.00 95.12 256 ILE A C 1
ATOM 2098 O O . ILE A 1 256 ? -0.739 -3.906 9.720 1.00 95.12 256 ILE A O 1
ATOM 2102 N N . GLY A 1 257 ? 1.250 -3.226 9.000 1.00 81.56 257 GLY A N 1
ATOM 2103 C CA . GLY A 1 257 ? 0.810 -3.010 7.623 1.00 81.56 257 GLY A CA 1
ATOM 2104 C C . GLY A 1 257 ? 0.364 -4.305 6.934 1.00 81.56 257 GLY A C 1
ATOM 2105 O O . GLY A 1 257 ? 0.897 -5.382 7.197 1.00 81.56 257 GLY A O 1
ATOM 2106 N N . VAL A 1 258 ? -0.574 -4.215 5.984 1.00 72.94 258 VAL A N 1
ATOM 2107 C CA . VAL A 1 258 ? -1.100 -5.405 5.266 1.00 72.94 258 VAL A CA 1
ATOM 2108 C C . VAL A 1 258 ? -0.042 -6.179 4.477 1.00 72.94 258 VAL A C 1
ATOM 2110 O O . VAL A 1 258 ? -0.230 -7.356 4.184 1.00 72.94 258 VAL A O 1
ATOM 2113 N N . SER A 1 259 ? 1.045 -5.509 4.093 1.00 70.06 259 SER A N 1
ATOM 2114 C CA . SER A 1 259 ? 2.175 -6.124 3.392 1.00 70.06 259 SER A CA 1
ATOM 2115 C C . SER A 1 259 ? 3.285 -6.570 4.343 1.00 70.06 259 SER A C 1
ATOM 2117 O O . SER A 1 259 ? 4.301 -7.069 3.875 1.00 70.06 259 SER A O 1
ATOM 2119 N N . GLU A 1 260 ? 3.147 -6.361 5.648 1.00 78.94 260 GLU A N 1
ATOM 2120 C CA . GLU A 1 260 ? 4.159 -6.694 6.651 1.00 78.94 260 GLU A CA 1
ATOM 2121 C C . GLU A 1 260 ? 3.835 -8.021 7.326 1.00 78.94 260 GLU A C 1
ATOM 2123 O O . GLU A 1 260 ? 2.698 -8.489 7.315 1.00 78.94 260 GLU A O 1
ATOM 2128 N N . SER A 1 261 ? 4.849 -8.653 7.909 1.00 77.25 261 SER A N 1
ATOM 2129 C CA . SER A 1 261 ? 4.676 -9.936 8.571 1.00 77.25 261 SER A CA 1
ATOM 2130 C C . SER A 1 261 ? 5.567 -10.046 9.795 1.00 77.25 261 SER A C 1
ATOM 2132 O O . SER A 1 261 ? 6.718 -9.613 9.772 1.00 77.25 261 SER A O 1
ATOM 2134 N N . LEU A 1 262 ? 5.031 -10.675 10.841 1.00 84.19 262 LEU A N 1
ATOM 2135 C CA . LEU A 1 262 ? 5.801 -11.141 11.996 1.00 84.19 262 LEU A CA 1
ATOM 2136 C C . LEU A 1 262 ? 6.333 -12.571 11.790 1.00 84.19 262 LEU A C 1
ATOM 2138 O O . LEU A 1 262 ? 6.874 -13.165 12.721 1.00 84.19 262 LEU A O 1
ATOM 2142 N N . LEU A 1 263 ? 6.166 -13.146 10.592 1.00 69.88 263 LEU A N 1
ATOM 2143 C CA . LEU A 1 263 ? 6.604 -14.503 10.274 1.00 69.88 263 LEU A CA 1
ATOM 2144 C C . LEU A 1 263 ? 8.112 -14.653 10.521 1.00 69.88 263 LEU A C 1
ATOM 2146 O O . LEU A 1 263 ? 8.926 -13.879 10.018 1.00 69.88 263 LEU A O 1
ATOM 2150 N N . GLY A 1 264 ? 8.480 -15.675 11.292 1.00 67.62 264 GLY A N 1
ATOM 2151 C CA . GLY A 1 264 ? 9.870 -15.953 11.661 1.00 67.62 264 GLY A CA 1
ATOM 2152 C C . GLY A 1 264 ? 10.378 -15.207 12.900 1.00 67.62 264 GLY A C 1
ATOM 2153 O O . GLY A 1 264 ? 11.457 -15.551 13.381 1.00 67.62 264 GLY A O 1
ATOM 2154 N N . ALA A 1 265 ? 9.617 -14.259 13.456 1.00 79.44 265 ALA A N 1
ATOM 2155 C CA . ALA A 1 265 ? 9.895 -13.690 14.771 1.00 79.44 265 ALA A CA 1
ATOM 2156 C C . ALA A 1 265 ? 9.400 -14.637 15.879 1.00 79.44 265 ALA A C 1
ATOM 2158 O O . ALA A 1 265 ? 8.305 -15.203 15.799 1.00 79.44 265 ALA A O 1
ATOM 2159 N N . LYS A 1 266 ? 10.201 -14.812 16.934 1.00 83.00 266 LYS A N 1
ATOM 2160 C CA . LYS A 1 266 ? 9.806 -15.580 18.125 1.00 83.00 266 LYS A CA 1
ATOM 2161 C C . LYS A 1 266 ? 9.026 -14.689 19.092 1.00 83.00 266 LYS A C 1
ATOM 2163 O O . LYS A 1 266 ? 9.622 -13.971 19.900 1.00 83.00 266 LYS A O 1
ATOM 2168 N N . LEU A 1 267 ? 7.699 -14.695 18.963 1.00 85.75 267 LEU A N 1
ATOM 2169 C CA . LEU A 1 267 ? 6.786 -13.821 19.703 1.00 85.75 267 LEU A CA 1
ATOM 2170 C C . LEU A 1 267 ? 5.583 -14.604 20.240 1.00 85.75 267 LEU A C 1
ATOM 2172 O O . LEU A 1 267 ? 4.998 -15.421 19.540 1.00 85.75 267 LEU A O 1
ATOM 2176 N N . THR A 1 268 ? 5.169 -14.294 21.463 1.00 85.75 268 THR A N 1
ATOM 2177 C CA . THR A 1 268 ? 3.963 -14.815 22.119 1.00 85.75 268 THR A CA 1
ATOM 2178 C C . THR A 1 268 ? 2.721 -14.044 21.656 1.00 85.75 268 THR A C 1
ATOM 2180 O O . THR A 1 268 ? 2.193 -13.198 22.381 1.00 85.75 268 THR A O 1
ATOM 2183 N N . VAL A 1 269 ? 2.287 -14.274 20.411 1.00 88.19 269 VAL A N 1
ATOM 2184 C CA . VAL A 1 269 ? 1.127 -13.583 19.821 1.00 88.19 269 VAL A CA 1
ATOM 2185 C C . VAL A 1 269 ? 0.149 -14.521 19.127 1.00 88.19 269 VAL A C 1
ATOM 2187 O O . VAL A 1 269 ? 0.536 -15.501 18.492 1.00 88.19 269 VAL A O 1
ATOM 2190 N N . GLU A 1 270 ? -1.128 -14.167 19.202 1.00 88.88 270 GLU A N 1
ATOM 2191 C CA . GLU A 1 270 ? -2.213 -14.745 18.420 1.00 88.88 270 GLU A CA 1
ATOM 2192 C C . GLU A 1 270 ? -2.550 -13.834 17.232 1.00 88.88 270 GLU A C 1
ATOM 2194 O O . GLU A 1 270 ? -2.541 -12.610 17.357 1.00 88.88 270 GLU A O 1
ATOM 2199 N N . HIS A 1 271 ? -2.830 -14.426 16.069 1.00 87.62 271 HIS A N 1
ATOM 2200 C CA . HIS A 1 271 ? -3.245 -13.708 14.863 1.00 87.62 271 HIS A CA 1
ATOM 2201 C C . HIS A 1 271 ? -4.774 -13.721 14.760 1.00 87.62 271 HIS A C 1
ATOM 2203 O O . HIS A 1 271 ? -5.362 -14.769 14.496 1.00 87.62 271 HIS A O 1
ATOM 2209 N N . LEU A 1 272 ? -5.401 -12.558 14.937 1.00 84.94 272 LEU A N 1
ATOM 2210 C CA . LEU A 1 272 ? -6.860 -12.423 15.030 1.00 84.94 272 LEU A CA 1
ATOM 2211 C C . LEU A 1 272 ? -7.522 -12.027 13.707 1.00 84.94 272 LEU A C 1
ATOM 2213 O O . LEU A 1 272 ? -8.687 -12.319 13.465 1.00 84.94 272 LEU A O 1
ATOM 2217 N N . GLY A 1 273 ? -6.778 -11.355 12.836 1.00 80.94 273 GLY A N 1
ATOM 2218 C CA . GLY A 1 273 ? -7.285 -10.830 11.578 1.00 80.94 273 GLY A CA 1
ATOM 2219 C C . GLY A 1 273 ? -6.138 -10.380 10.692 1.00 80.94 273 GLY A C 1
ATOM 2220 O O . GLY A 1 273 ? -4.973 -10.509 11.056 1.00 80.94 273 GLY A O 1
ATOM 2221 N N . LYS A 1 274 ? -6.450 -9.841 9.514 1.00 79.00 274 LYS A N 1
ATOM 2222 C CA . LYS A 1 274 ? -5.435 -9.438 8.534 1.00 79.00 274 LYS A CA 1
ATOM 2223 C C . LYS A 1 274 ? -4.450 -8.426 9.133 1.00 79.00 274 LYS A C 1
ATOM 2225 O O . LYS A 1 274 ? -4.797 -7.263 9.285 1.00 79.00 274 LYS A O 1
ATOM 2230 N N . SER A 1 275 ? -3.231 -8.880 9.431 1.00 90.56 275 SER A N 1
ATOM 2231 C CA . SER A 1 275 ? -2.182 -8.083 10.086 1.00 90.56 275 SER A CA 1
ATOM 2232 C C . SER A 1 275 ? -2.582 -7.505 11.457 1.00 90.56 275 SER A C 1
ATOM 2234 O O . SER A 1 275 ? -2.038 -6.482 11.879 1.00 90.56 275 SER A O 1
ATOM 2236 N N . VAL A 1 276 ? -3.488 -8.187 12.170 1.00 93.56 276 VAL A N 1
ATOM 2237 C CA . VAL A 1 276 ? -3.925 -7.844 13.532 1.00 93.56 276 VAL A CA 1
ATOM 2238 C C . VAL A 1 276 ? -3.572 -8.974 14.494 1.00 93.56 276 VAL A C 1
ATOM 2240 O O . VAL A 1 276 ? -3.918 -10.135 14.263 1.00 93.56 276 VAL A O 1
ATOM 2243 N N . TYR A 1 277 ? -2.904 -8.619 15.587 1.00 94.50 277 TYR A N 1
ATOM 2244 C CA . TYR A 1 277 ? -2.356 -9.549 16.566 1.00 94.50 277 TYR A CA 1
ATOM 2245 C C . TYR A 1 277 ? -2.748 -9.153 17.993 1.00 94.50 277 TYR A C 1
ATOM 2247 O O . TYR A 1 277 ? -3.026 -7.988 18.268 1.00 94.50 277 TYR A O 1
ATOM 2255 N N . GLN A 1 278 ? -2.722 -10.108 18.915 1.00 93.38 278 GLN A N 1
ATOM 2256 C CA . GLN A 1 278 ? -2.888 -9.897 20.357 1.00 93.38 278 GLN A CA 1
ATOM 2257 C C . GLN A 1 278 ? -1.868 -10.759 21.111 1.00 93.38 278 GLN A C 1
ATOM 2259 O O . GLN A 1 278 ? -1.315 -11.698 20.539 1.00 93.38 278 GLN A O 1
ATOM 2264 N N . LYS A 1 279 ? -1.570 -10.437 22.373 1.00 90.88 279 LYS A N 1
ATOM 2265 C CA . LYS A 1 279 ? -0.726 -11.290 23.224 1.00 90.88 279 LYS A CA 1
ATOM 2266 C C . LYS A 1 279 ? -1.353 -12.667 23.433 1.00 90.88 279 LYS A C 1
ATOM 2268 O O . LYS A 1 279 ? -2.569 -12.803 23.441 1.00 90.88 279 LYS A O 1
ATOM 2273 N N . SER A 1 280 ? -0.503 -13.669 23.619 1.00 83.81 280 SER A N 1
ATOM 2274 C CA . SER A 1 280 ? -0.899 -15.034 23.968 1.00 83.81 280 SER A CA 1
ATOM 2275 C C . SER A 1 280 ? -0.014 -15.567 25.096 1.00 83.81 280 SER A C 1
ATOM 2277 O O . SER A 1 280 ? 1.156 -15.198 25.178 1.00 83.81 280 SER A O 1
ATOM 2279 N N . ASP A 1 281 ? -0.547 -16.465 25.926 1.00 70.75 281 ASP A N 1
ATOM 2280 C CA . ASP A 1 281 ? 0.180 -17.091 27.041 1.00 70.75 281 ASP A CA 1
ATOM 2281 C C . ASP A 1 281 ? 1.246 -18.115 26.589 1.00 70.75 281 ASP A C 1
ATOM 2283 O O . ASP A 1 281 ? 2.128 -18.485 27.364 1.00 70.75 281 ASP A O 1
ATOM 2287 N N . GLU A 1 282 ? 1.203 -18.582 25.334 1.00 64.69 282 GLU A N 1
ATOM 2288 C CA . GLU A 1 282 ? 2.126 -19.597 24.806 1.00 64.69 282 GLU A CA 1
ATOM 2289 C C . GLU A 1 282 ? 3.132 -19.012 23.800 1.00 64.69 282 GLU A C 1
ATOM 2291 O O . GLU A 1 282 ? 2.759 -18.375 22.810 1.00 64.69 282 GLU A O 1
ATOM 2296 N N . GLU A 1 283 ? 4.428 -19.289 23.996 1.00 52.22 283 GLU A N 1
ATOM 2297 C CA . GLU A 1 283 ? 5.478 -18.907 23.043 1.00 52.22 283 GLU A CA 1
ATOM 2298 C C . GLU A 1 283 ? 5.408 -19.796 21.797 1.00 52.22 283 GLU A C 1
ATOM 2300 O O . GLU A 1 283 ? 5.828 -20.955 21.789 1.00 52.22 283 GLU A O 1
ATOM 2305 N N . LYS A 1 284 ? 4.849 -19.244 20.717 1.00 56.38 284 LYS A N 1
ATOM 2306 C CA . LYS A 1 284 ? 4.745 -19.894 19.409 1.00 56.38 284 LYS A CA 1
ATOM 2307 C C . LYS A 1 284 ? 5.626 -19.146 18.418 1.00 56.38 284 LYS A C 1
ATOM 2309 O O . LYS A 1 284 ? 5.609 -17.924 18.351 1.00 56.38 284 LYS A O 1
ATOM 2314 N N . VAL A 1 285 ? 6.388 -19.864 17.591 1.00 55.78 285 VAL A N 1
ATOM 2315 C CA . VAL A 1 285 ? 6.920 -19.243 16.367 1.00 55.78 285 VAL A CA 1
ATOM 2316 C C . VAL A 1 285 ? 5.706 -18.839 15.542 1.00 55.78 285 VAL A C 1
ATOM 2318 O O . VAL A 1 285 ? 4.869 -19.704 15.268 1.00 55.78 285 VAL A O 1
ATOM 2321 N N . VAL A 1 286 ? 5.590 -17.555 15.185 1.00 51.25 286 VAL A N 1
ATOM 2322 C CA . VAL A 1 286 ? 4.474 -17.072 14.366 1.00 51.25 286 VAL A CA 1
ATOM 2323 C C . VAL A 1 286 ? 4.531 -17.817 13.036 1.00 51.25 286 VAL A C 1
ATOM 2325 O O . VAL A 1 286 ? 5.352 -17.516 12.175 1.00 51.25 286 VAL A O 1
ATOM 2328 N N . ASN A 1 287 ? 3.689 -18.838 12.913 1.00 42.03 287 ASN A N 1
ATOM 2329 C CA . ASN A 1 287 ? 3.528 -19.680 11.743 1.00 42.03 287 ASN A CA 1
ATOM 2330 C C . ASN A 1 287 ? 2.093 -19.489 11.274 1.00 42.03 287 ASN A C 1
ATOM 2332 O O . ASN A 1 287 ? 1.154 -19.755 12.025 1.00 42.03 287 ASN A O 1
ATOM 2336 N N . ILE A 1 288 ? 1.915 -19.065 10.026 1.00 36.41 288 ILE A N 1
ATOM 2337 C CA . ILE A 1 288 ? 0.599 -19.096 9.393 1.00 36.41 288 ILE A CA 1
ATOM 2338 C C . ILE A 1 288 ? 0.249 -20.577 9.212 1.00 36.41 288 ILE A C 1
ATOM 2340 O O . ILE A 1 288 ? 0.741 -21.227 8.290 1.00 36.41 288 ILE A O 1
ATOM 2344 N N . ARG A 1 289 ? -0.573 -21.140 10.105 1.00 28.86 289 ARG A N 1
ATOM 2345 C CA . ARG A 1 289 ? -1.235 -22.422 9.843 1.00 28.86 289 ARG A CA 1
ATOM 2346 C C . ARG A 1 289 ? -2.231 -22.195 8.707 1.00 28.86 289 ARG A C 1
ATOM 2348 O O . ARG A 1 289 ? -3.371 -21.819 8.937 1.00 28.86 289 ARG A O 1
ATOM 2355 N N . THR A 1 290 ? -1.786 -22.418 7.475 1.00 29.77 290 THR A N 1
ATOM 2356 C CA . THR A 1 290 ? -2.685 -22.887 6.421 1.00 29.77 290 THR A CA 1
ATOM 2357 C C . THR A 1 290 ? -2.874 -24.372 6.676 1.00 29.77 290 THR A C 1
ATOM 2359 O O . THR A 1 290 ? -1.937 -25.161 6.553 1.00 29.77 290 THR A O 1
ATOM 2362 N N . ASP A 1 291 ? -4.061 -24.749 7.137 1.00 25.97 291 ASP A N 1
ATOM 2363 C CA . ASP A 1 291 ? -4.391 -26.143 7.396 1.00 25.97 291 ASP A CA 1
ATOM 2364 C C . ASP A 1 291 ? -4.409 -26.907 6.063 1.00 25.97 291 ASP A C 1
ATOM 2366 O O . ASP A 1 291 ? -5.364 -26.871 5.293 1.00 25.97 291 ASP A O 1
ATOM 2370 N N . THR A 1 292 ? -3.276 -27.523 5.734 1.00 30.17 292 THR A N 1
ATOM 2371 C CA . THR A 1 292 ? -3.076 -28.382 4.561 1.00 30.17 292 THR A CA 1
ATOM 2372 C C . THR A 1 292 ? -2.386 -29.669 5.002 1.00 30.17 292 THR A C 1
ATOM 2374 O O . THR A 1 292 ? -1.373 -30.094 4.456 1.00 30.17 292 THR A O 1
ATOM 2377 N N . SER A 1 293 ? -2.919 -30.325 6.034 1.00 26.67 293 SER A N 1
ATOM 2378 C CA . SER A 1 293 ? -2.439 -31.646 6.446 1.00 26.67 293 SER A CA 1
ATOM 2379 C C . SER A 1 293 ? -3.343 -32.756 5.902 1.00 26.67 293 SER A C 1
ATOM 2381 O O . SER A 1 293 ? -4.266 -33.214 6.565 1.00 26.67 293 SER A O 1
ATOM 2383 N N . LYS A 1 294 ? -3.064 -33.182 4.660 1.00 28.38 294 LYS A N 1
ATOM 2384 C CA . LYS A 1 294 ? -3.214 -34.557 4.126 1.00 28.38 294 LYS A CA 1
ATOM 2385 C C . LYS A 1 294 ? -3.025 -34.527 2.610 1.00 28.38 294 LYS A C 1
ATOM 2387 O O . LYS A 1 294 ? -3.978 -34.265 1.896 1.00 28.38 294 LYS A O 1
ATOM 2392 N N . LEU A 1 295 ? -1.817 -34.833 2.134 1.00 26.73 295 LEU A N 1
ATOM 2393 C CA . LEU A 1 295 ? -1.548 -35.580 0.893 1.00 26.73 295 LEU A CA 1
ATOM 2394 C C . LEU A 1 295 ? -0.033 -35.837 0.807 1.00 26.73 295 LEU A C 1
ATOM 2396 O O . LEU A 1 295 ? 0.778 -34.917 0.864 1.00 26.73 295 LEU A O 1
ATOM 2400 N N . LYS A 1 296 ? 0.350 -37.118 0.759 1.00 24.42 296 LYS A N 1
ATOM 2401 C CA . LYS A 1 296 ? 1.747 -37.574 0.670 1.00 24.42 296 LYS A CA 1
ATOM 2402 C C . LYS A 1 296 ? 2.328 -37.265 -0.724 1.00 24.42 296 LYS A C 1
ATOM 2404 O O . LYS A 1 296 ? 1.592 -37.407 -1.700 1.00 24.42 296 LYS A O 1
ATOM 2409 N N . PRO A 1 297 ? 3.630 -36.945 -0.857 1.00 24.66 297 PRO A N 1
ATOM 2410 C CA . PRO A 1 297 ? 4.259 -36.745 -2.156 1.00 24.66 297 PRO A CA 1
ATOM 2411 C C . PRO A 1 297 ? 4.615 -38.092 -2.799 1.00 24.66 297 PRO A C 1
ATOM 2413 O O . PRO A 1 297 ? 5.338 -38.898 -2.213 1.00 24.66 297 PRO A O 1
ATOM 2416 N N . GLY A 1 298 ? 4.113 -38.316 -4.013 1.00 25.47 298 GLY A N 1
ATOM 2417 C CA . GLY A 1 298 ? 4.573 -39.370 -4.910 1.00 25.47 298 GLY A CA 1
ATOM 2418 C C . GLY A 1 298 ? 5.814 -38.912 -5.673 1.00 25.47 298 GLY A C 1
ATOM 2419 O O . GLY A 1 298 ? 5.819 -37.866 -6.317 1.00 25.47 298 GLY A O 1
ATOM 2420 N N . THR A 1 299 ? 6.868 -39.703 -5.553 1.00 22.66 299 THR A N 1
ATOM 2421 C CA . THR A 1 299 ? 8.172 -39.585 -6.198 1.00 22.66 299 THR A CA 1
ATOM 2422 C C . THR A 1 299 ? 8.098 -39.823 -7.708 1.00 22.66 299 THR A C 1
ATOM 2424 O O . THR A 1 299 ? 7.486 -40.785 -8.158 1.00 22.66 299 THR A O 1
ATOM 2427 N N . SER A 1 300 ? 8.808 -39.017 -8.499 1.00 25.30 300 SER A N 1
ATOM 2428 C CA . SER A 1 300 ? 9.341 -39.450 -9.797 1.00 25.30 300 SER A CA 1
ATOM 2429 C C . SER A 1 300 ? 10.528 -38.574 -10.175 1.00 25.30 300 SER A C 1
ATOM 2431 O O . SER A 1 300 ? 10.432 -37.352 -10.251 1.00 25.30 300 SER A O 1
ATOM 2433 N N . SER A 1 301 ? 11.660 -39.230 -10.358 1.00 22.48 301 SER A N 1
ATOM 2434 C CA . SER A 1 301 ? 12.991 -38.678 -10.512 1.00 22.48 301 SER A CA 1
ATOM 2435 C C . SER A 1 301 ? 13.500 -38.804 -11.959 1.00 22.48 301 SER A C 1
ATOM 2437 O O . SER A 1 301 ? 12.967 -39.570 -12.757 1.00 22.48 301 SER A O 1
ATOM 2439 N N . ILE A 1 302 ? 14.642 -38.138 -12.190 1.00 24.30 302 ILE A N 1
ATOM 2440 C CA . ILE A 1 302 ? 15.686 -38.376 -13.218 1.00 24.30 302 ILE A CA 1
ATOM 2441 C C . ILE A 1 302 ? 15.412 -37.874 -14.679 1.00 24.30 302 ILE A C 1
ATOM 2443 O O . ILE A 1 302 ? 14.270 -37.886 -15.120 1.00 24.30 302 ILE A O 1
ATOM 2447 N N . PRO A 1 303 ? 16.437 -37.572 -15.523 1.00 25.02 303 PRO A N 1
ATOM 2448 C CA . PRO A 1 303 ? 17.494 -36.530 -15.463 1.00 25.02 303 PRO A CA 1
ATOM 2449 C C . PRO A 1 303 ? 17.664 -35.633 -16.726 1.00 25.02 303 PRO A C 1
ATOM 2451 O O . PRO A 1 303 ? 17.205 -35.929 -17.824 1.00 25.02 303 PRO A O 1
ATOM 2454 N N . ARG A 1 304 ? 18.498 -34.593 -16.525 1.00 22.86 304 ARG A N 1
ATOM 2455 C CA . ARG A 1 304 ? 19.377 -33.821 -17.451 1.00 22.86 304 ARG A CA 1
ATOM 2456 C C . ARG A 1 304 ? 20.061 -34.720 -18.520 1.00 22.86 304 ARG A C 1
ATOM 2458 O O . ARG A 1 304 ? 20.372 -35.861 -18.210 1.00 22.86 304 ARG A O 1
ATOM 2465 N N . THR A 1 305 ? 20.426 -34.324 -19.752 1.00 26.14 305 THR A N 1
ATOM 2466 C CA . THR A 1 305 ? 21.277 -33.201 -20.247 1.00 26.14 305 THR A CA 1
ATOM 2467 C C . THR A 1 305 ? 21.321 -33.279 -21.812 1.00 26.14 305 THR A C 1
ATOM 2469 O O . THR A 1 305 ? 20.942 -34.320 -22.347 1.00 26.14 305 THR A O 1
ATOM 2472 N N . PRO A 1 306 ? 21.767 -32.243 -22.566 1.00 34.69 306 PRO A N 1
ATOM 2473 C CA . PRO A 1 306 ? 21.574 -32.077 -24.021 1.00 34.69 306 PRO A CA 1
ATOM 2474 C C . PRO A 1 306 ? 22.848 -32.338 -24.862 1.00 34.69 306 PRO A C 1
ATOM 2476 O O . PRO A 1 306 ? 23.906 -32.619 -24.297 1.00 34.69 306 PRO A O 1
ATOM 2479 N N . PRO A 1 307 ? 22.799 -32.109 -26.193 1.00 25.73 307 PRO A N 1
ATOM 2480 C CA . PRO A 1 307 ? 23.948 -31.477 -26.843 1.00 25.73 307 PRO A CA 1
ATOM 2481 C C . PRO A 1 307 ? 23.615 -30.358 -27.854 1.00 25.73 307 PRO A C 1
ATOM 2483 O O . PRO A 1 307 ? 22.695 -30.447 -28.661 1.00 25.73 307 PRO A O 1
ATOM 2486 N N . ASN A 1 308 ? 24.443 -29.312 -27.739 1.00 24.02 308 ASN A N 1
ATOM 2487 C CA . ASN A 1 308 ? 24.962 -28.345 -28.717 1.00 24.02 308 ASN A CA 1
ATOM 2488 C C . ASN A 1 308 ? 24.585 -28.486 -30.198 1.00 24.02 308 ASN A C 1
ATOM 2490 O O . ASN A 1 308 ? 24.670 -29.581 -30.734 1.00 24.02 308 ASN A O 1
ATOM 2494 N N . LEU A 1 309 ? 24.442 -27.334 -30.876 1.00 24.58 309 LEU A N 1
ATOM 2495 C CA . LEU A 1 309 ? 25.094 -27.042 -32.167 1.00 24.58 309 LEU A CA 1
ATOM 2496 C C . LEU A 1 309 ? 25.146 -25.516 -32.439 1.00 24.58 309 LEU A C 1
ATOM 2498 O O . LEU A 1 309 ? 24.140 -24.851 -32.654 1.00 24.58 309 LEU A O 1
ATOM 2502 N N . THR A 1 310 ? 26.372 -25.004 -32.323 1.00 23.20 310 THR A N 1
ATOM 2503 C CA . THR A 1 310 ? 27.099 -23.983 -33.108 1.00 23.20 310 THR A CA 1
ATOM 2504 C C . THR A 1 310 ? 26.396 -22.897 -33.945 1.00 23.20 310 THR A C 1
ATOM 2506 O O . THR A 1 310 ? 25.611 -23.152 -34.849 1.00 23.20 310 THR A O 1
ATOM 2509 N N . GLN A 1 311 ? 26.902 -21.684 -33.685 1.00 23.88 311 GLN A N 1
ATOM 2510 C CA . GLN A 1 311 ? 26.959 -20.423 -34.438 1.00 23.88 311 GLN A CA 1
ATOM 2511 C C . GLN A 1 311 ? 26.907 -20.489 -35.977 1.00 23.88 311 GLN A C 1
ATOM 2513 O O . GLN A 1 311 ? 27.536 -21.341 -36.595 1.00 23.88 311 GLN A O 1
ATOM 2518 N N . THR A 1 312 ? 26.357 -19.436 -36.592 1.00 23.36 312 THR A N 1
ATOM 2519 C CA . THR A 1 312 ? 27.087 -18.635 -37.598 1.00 23.36 312 THR A CA 1
ATOM 2520 C C . THR A 1 312 ? 26.442 -17.262 -37.804 1.00 23.36 312 THR A C 1
ATOM 2522 O O . THR A 1 312 ? 25.241 -17.065 -37.657 1.00 23.36 312 THR A O 1
ATOM 2525 N N . SER A 1 313 ? 27.315 -16.302 -38.075 1.00 23.14 313 SER A N 1
ATOM 2526 C CA . SER A 1 313 ? 27.140 -14.859 -38.172 1.00 23.14 313 SER A CA 1
ATOM 2527 C C . SER A 1 313 ? 26.706 -14.397 -39.567 1.00 23.14 313 SER A C 1
ATOM 2529 O O . SER A 1 313 ? 27.090 -15.006 -40.563 1.00 23.14 313 SER A O 1
ATOM 2531 N N . ARG A 1 314 ? 26.041 -13.234 -39.657 1.00 24.88 314 ARG A N 1
ATOM 2532 C CA . ARG A 1 314 ? 26.406 -12.199 -40.643 1.00 24.88 314 ARG A CA 1
ATOM 2533 C C . ARG A 1 314 ? 25.758 -10.843 -40.361 1.00 24.88 314 ARG A C 1
ATOM 2535 O O . ARG A 1 314 ? 24.600 -10.738 -39.984 1.00 24.88 314 ARG A O 1
ATOM 2542 N N . SER A 1 315 ? 26.600 -9.835 -40.526 1.00 23.02 315 SER A N 1
ATOM 2543 C CA . SER A 1 315 ? 26.435 -8.399 -40.345 1.00 23.02 315 SER A CA 1
ATOM 2544 C C . SER A 1 315 ? 25.818 -7.690 -41.557 1.00 23.02 315 SER A C 1
ATOM 2546 O O . SER A 1 315 ? 25.803 -8.253 -42.648 1.00 23.02 315 SER A O 1
ATOM 2548 N N . GLU A 1 316 ? 25.534 -6.394 -41.344 1.00 26.53 316 GLU A N 1
ATOM 2549 C CA . GLU A 1 316 ? 25.410 -5.273 -42.306 1.00 26.53 316 GLU A CA 1
ATOM 2550 C C . GLU A 1 316 ? 23.984 -4.819 -42.654 1.00 26.53 316 GLU A C 1
ATOM 2552 O O . GLU A 1 316 ? 23.113 -5.648 -42.854 1.00 26.53 316 GLU A O 1
ATOM 2557 N N . ARG A 1 317 ? 23.650 -3.527 -42.813 1.00 24.27 317 ARG A N 1
ATOM 2558 C CA . ARG A 1 317 ? 24.242 -2.200 -42.512 1.00 24.27 317 ARG A CA 1
ATOM 2559 C C . ARG A 1 317 ? 23.118 -1.164 -42.768 1.00 24.27 317 ARG A C 1
ATOM 2561 O O . ARG A 1 317 ? 22.356 -1.357 -43.701 1.00 24.27 317 ARG A O 1
ATOM 2568 N N . LEU A 1 318 ? 23.104 -0.077 -41.979 1.00 23.17 318 LEU A N 1
ATOM 2569 C CA . LEU A 1 318 ? 22.709 1.326 -42.288 1.00 23.17 318 LEU A CA 1
ATOM 2570 C C . LEU A 1 318 ? 21.460 1.584 -43.184 1.00 23.17 318 LEU A C 1
ATOM 2572 O O . LEU A 1 318 ? 21.424 1.197 -44.340 1.00 23.17 318 LEU A O 1
ATOM 2576 N N . SER A 1 319 ? 20.477 2.414 -42.810 1.00 23.45 319 SER A N 1
ATOM 2577 C CA . SER A 1 319 ? 20.588 3.885 -42.820 1.00 23.45 319 SER A CA 1
ATOM 2578 C C . SER A 1 319 ? 19.198 4.556 -42.829 1.00 23.45 319 SER A C 1
ATOM 2580 O O . SER A 1 319 ? 18.229 4.006 -43.342 1.00 23.45 319 SER A O 1
ATOM 2582 N N . SER A 1 320 ? 19.199 5.818 -42.385 1.00 24.89 320 SER A N 1
ATOM 2583 C CA . SER A 1 320 ? 18.292 6.934 -42.713 1.00 24.89 320 SER A CA 1
ATOM 2584 C C . SER A 1 320 ? 17.067 7.220 -41.818 1.00 24.89 320 SER A C 1
ATOM 2586 O O . SER A 1 320 ? 16.134 6.444 -41.666 1.00 24.89 320 SER A O 1
ATOM 2588 N N . VAL A 1 321 ? 17.135 8.423 -41.238 1.00 25.91 321 VAL A N 1
ATOM 2589 C CA . VAL A 1 321 ? 16.169 9.214 -40.451 1.00 25.91 321 VAL A CA 1
ATOM 2590 C C . VAL A 1 321 ? 15.752 10.381 -41.363 1.00 25.91 321 VAL A C 1
ATOM 2592 O O . VAL A 1 321 ? 16.646 10.871 -42.063 1.00 25.91 321 VAL A O 1
ATOM 2595 N N . PRO A 1 322 ? 14.473 10.826 -41.442 1.00 27.59 322 PRO A N 1
ATOM 2596 C CA . PRO A 1 322 ? 13.998 12.010 -40.672 1.00 27.59 322 PRO A CA 1
ATOM 2597 C C . PRO A 1 322 ? 12.448 12.081 -40.482 1.00 27.59 322 PRO A C 1
ATOM 2599 O O . PRO A 1 322 ? 11.751 11.144 -40.855 1.00 27.59 322 PRO A O 1
ATOM 2602 N N . PRO A 1 323 ? 11.844 13.205 -40.033 1.00 27.45 323 PRO A N 1
ATOM 2603 C CA . PRO A 1 323 ? 12.005 13.955 -38.783 1.00 27.45 323 PRO A CA 1
ATOM 2604 C C . PRO A 1 323 ? 10.679 14.051 -37.968 1.00 27.45 323 PRO A C 1
ATOM 2606 O O . PRO A 1 323 ? 9.620 13.595 -38.388 1.00 27.45 323 PRO A O 1
ATOM 2609 N N . GLN A 1 324 ? 10.756 14.662 -36.780 1.00 24.72 324 GLN A N 1
ATOM 2610 C CA . GLN A 1 324 ? 9.670 14.859 -35.802 1.00 24.72 324 GLN A CA 1
ATOM 2611 C C . GLN A 1 324 ? 8.637 15.968 -36.146 1.00 24.72 324 GLN A C 1
ATOM 2613 O O . GLN A 1 324 ? 8.918 16.830 -36.981 1.00 24.72 324 GLN A O 1
ATOM 2618 N N . PRO A 1 325 ? 7.454 15.972 -35.478 1.00 28.48 325 PRO A N 1
ATOM 2619 C CA . PRO A 1 325 ? 6.278 16.772 -35.836 1.00 28.48 325 PRO A CA 1
ATOM 2620 C C . PRO A 1 325 ? 6.184 18.128 -35.107 1.00 28.48 325 PRO A C 1
ATOM 2622 O O . PRO A 1 325 ? 6.794 18.343 -34.061 1.00 28.48 325 PRO A O 1
ATOM 2625 N N . ARG A 1 326 ? 5.349 19.034 -35.639 1.00 24.11 326 ARG A N 1
ATOM 2626 C CA . ARG A 1 326 ? 4.938 20.292 -34.989 1.00 24.11 326 ARG A CA 1
ATOM 2627 C C . ARG A 1 326 ? 3.603 20.138 -34.247 1.00 24.11 326 ARG A C 1
ATOM 2629 O O . ARG A 1 326 ? 2.655 19.607 -34.809 1.00 24.11 326 ARG A O 1
ATOM 2636 N N . ASN A 1 327 ? 3.608 20.658 -33.015 1.00 24.55 327 ASN A N 1
ATOM 2637 C CA . ASN A 1 327 ? 2.558 21.270 -32.184 1.00 24.55 327 ASN A CA 1
ATOM 2638 C C . ASN A 1 327 ? 1.076 21.026 -32.498 1.00 24.55 327 ASN A C 1
ATOM 2640 O O . ASN A 1 327 ? 0.629 21.290 -33.605 1.00 24.55 327 ASN A O 1
ATOM 2644 N N . LEU A 1 328 ? 0.308 20.776 -31.428 1.00 24.62 328 LEU A N 1
ATOM 2645 C CA . LEU A 1 328 ? -0.925 21.513 -31.112 1.00 24.62 328 LEU A CA 1
ATOM 2646 C C . LEU A 1 328 ? -1.288 21.300 -29.633 1.00 24.62 328 LEU A C 1
ATOM 2648 O O . LEU A 1 328 ? -1.655 20.206 -29.208 1.00 24.62 328 LEU A O 1
ATOM 2652 N N . ALA A 1 329 ? -1.145 22.371 -28.856 1.00 20.94 329 ALA A N 1
ATOM 2653 C CA . ALA A 1 329 ? -1.896 22.584 -27.632 1.00 20.94 329 ALA A CA 1
ATOM 2654 C C . ALA A 1 329 ? -3.303 23.059 -28.020 1.00 20.94 329 ALA A C 1
ATOM 2656 O O . ALA A 1 329 ? -3.410 23.867 -28.936 1.00 20.94 329 ALA A O 1
ATOM 2657 N N . GLU A 1 330 ? -4.341 22.552 -27.347 1.00 23.94 330 GLU A N 1
ATOM 2658 C CA . GLU A 1 330 ? -5.407 23.342 -26.703 1.00 23.94 330 GLU A CA 1
ATOM 2659 C C . GLU A 1 330 ? -6.632 22.484 -26.326 1.00 23.94 330 GLU A C 1
ATOM 2661 O O . GLU A 1 330 ? -7.376 21.998 -27.170 1.00 23.94 330 GLU A O 1
ATOM 2666 N N . SER A 1 331 ? -6.897 22.470 -25.014 1.00 23.25 331 SER A N 1
ATOM 2667 C CA . SER A 1 331 ? -8.205 22.727 -24.390 1.00 23.25 331 SER A CA 1
ATOM 2668 C C . SER A 1 331 ? -9.265 21.619 -24.188 1.00 23.25 331 SER A C 1
ATOM 2670 O O . SER A 1 331 ? -9.562 20.788 -25.038 1.00 23.25 331 SER A O 1
ATOM 2672 N N . VAL A 1 332 ? -9.901 21.773 -23.015 1.00 24.53 332 VAL A N 1
ATOM 2673 C CA . VAL A 1 332 ? -11.306 21.532 -22.622 1.00 24.53 332 VAL A CA 1
ATOM 2674 C C . VAL A 1 332 ? -11.571 20.493 -21.508 1.00 24.53 332 VAL A C 1
ATOM 2676 O O . VAL A 1 332 ? -11.559 19.278 -21.677 1.00 24.53 332 VAL A O 1
ATOM 2679 N N . THR A 1 333 ? -11.845 21.109 -20.356 1.00 23.78 333 THR A N 1
ATOM 2680 C CA . THR A 1 333 ? -12.587 20.810 -19.118 1.00 23.78 333 THR A CA 1
ATOM 2681 C C . THR A 1 333 ? -13.612 19.660 -19.019 1.00 23.78 333 THR A C 1
ATOM 2683 O O . THR A 1 333 ? -14.270 19.258 -19.970 1.00 23.78 333 THR A O 1
ATOM 2686 N N . HIS A 1 334 ? -13.762 19.219 -17.758 1.00 29.08 334 HIS A N 1
ATOM 2687 C CA . HIS A 1 334 ? -14.698 18.265 -17.140 1.00 29.08 334 HIS A CA 1
ATOM 2688 C C . HIS A 1 334 ? -16.162 18.275 -17.618 1.00 29.08 334 HIS A C 1
ATOM 2690 O O . HIS A 1 334 ? -16.761 19.341 -17.703 1.00 29.08 334 HIS A O 1
ATOM 2696 N N . ALA A 1 335 ? -16.752 17.069 -17.740 1.00 25.08 335 ALA A N 1
ATOM 2697 C CA . ALA A 1 335 ? -17.994 16.631 -17.061 1.00 25.08 335 ALA A CA 1
ATOM 2698 C C . ALA A 1 335 ? -18.598 15.357 -17.703 1.00 25.08 335 ALA A C 1
ATOM 2700 O O . ALA A 1 335 ? -19.605 15.453 -18.385 1.00 25.08 335 ALA A O 1
ATOM 2701 N N . VAL A 1 336 ? -18.043 14.154 -17.489 1.00 27.56 336 VAL A N 1
ATOM 2702 C CA . VAL A 1 336 ? -18.774 12.881 -17.718 1.00 27.56 336 VAL A CA 1
ATOM 2703 C C . VAL A 1 336 ? -18.108 11.762 -16.911 1.00 27.56 336 VAL A C 1
ATOM 2705 O O . VAL A 1 336 ? -16.970 11.422 -17.220 1.00 27.56 336 VAL A O 1
ATOM 2708 N N . SER A 1 337 ? -18.796 11.160 -15.932 1.00 28.89 337 SER A N 1
ATOM 2709 C CA . SER A 1 337 ? -18.700 9.718 -15.594 1.00 28.89 337 SER A CA 1
ATOM 2710 C C . SER A 1 337 ? -19.559 9.380 -14.374 1.00 28.89 337 SER A C 1
ATOM 2712 O O . SER A 1 337 ? -19.057 9.355 -13.263 1.00 28.89 337 SER A O 1
ATOM 2714 N N . LEU A 1 338 ? -20.848 9.117 -14.604 1.00 28.20 338 LEU A N 1
ATOM 2715 C CA . LEU A 1 338 ? -21.727 8.344 -13.705 1.00 28.20 338 LEU A CA 1
ATOM 2716 C C . LEU A 1 338 ? -22.772 7.570 -14.542 1.00 28.20 338 LEU A C 1
ATOM 2718 O O . LEU A 1 338 ? -23.050 6.411 -14.274 1.00 28.20 338 LEU A O 1
ATOM 2722 N N . ASN A 1 339 ? -23.225 8.127 -15.673 1.00 29.48 339 ASN A N 1
ATOM 2723 C CA . ASN A 1 339 ? -24.215 7.501 -16.571 1.00 29.48 339 ASN A CA 1
ATOM 2724 C C . ASN A 1 339 ? -23.745 6.286 -17.412 1.00 29.48 339 ASN A C 1
ATOM 2726 O O . ASN A 1 339 ? -24.452 5.897 -18.336 1.00 29.48 339 ASN A O 1
ATOM 2730 N N . ARG A 1 340 ? -22.563 5.696 -17.174 1.00 38.81 340 ARG A N 1
ATOM 2731 C CA . ARG A 1 340 ? -22.017 4.620 -18.040 1.00 38.81 340 ARG A CA 1
ATOM 2732 C C . ARG A 1 340 ? -21.924 3.227 -17.403 1.00 38.81 340 ARG A C 1
ATOM 2734 O O . ARG A 1 340 ? -21.487 2.320 -18.098 1.00 38.81 340 ARG A O 1
ATOM 2741 N N . MET A 1 341 ? -22.308 3.049 -16.135 1.00 41.25 341 MET A N 1
ATOM 2742 C CA . MET A 1 341 ? -22.134 1.774 -15.404 1.00 41.25 341 MET A CA 1
ATOM 2743 C C . MET A 1 341 ? -23.450 1.131 -14.924 1.00 41.25 341 MET A C 1
ATOM 2745 O O . MET A 1 341 ? -23.418 0.135 -14.209 1.00 41.25 341 MET A O 1
ATOM 2749 N N . SER A 1 342 ? -24.601 1.679 -15.317 1.00 43.97 342 SER A N 1
ATOM 2750 C CA . SER A 1 342 ? -25.929 1.152 -14.977 1.00 43.97 342 SER A CA 1
ATOM 2751 C C . SER A 1 342 ? -26.479 0.287 -16.120 1.00 43.97 342 SER A C 1
ATOM 2753 O O . SER A 1 342 ? -26.168 0.571 -17.282 1.00 43.97 342 SER A O 1
ATOM 2755 N N . PRO A 1 343 ? -27.337 -0.713 -15.841 1.00 53.03 343 PRO A N 1
ATOM 2756 C CA . PRO A 1 343 ? -28.174 -1.333 -16.866 1.00 53.03 343 PRO A CA 1
ATOM 2757 C C . PRO A 1 343 ? -28.915 -0.254 -17.669 1.00 53.03 343 PRO A C 1
ATOM 2759 O O . PRO A 1 343 ? -29.302 0.792 -17.135 1.00 53.03 343 PRO A O 1
ATOM 2762 N N . THR A 1 344 ? -29.019 -0.464 -18.974 1.00 55.19 344 THR A N 1
ATOM 2763 C CA . THR A 1 344 ? -29.639 0.473 -19.910 1.00 55.19 344 THR A CA 1
ATOM 2764 C C . THR A 1 344 ? -31.060 0.025 -20.223 1.00 55.19 344 THR A C 1
ATOM 2766 O O . THR A 1 344 ? -31.389 -1.150 -20.107 1.00 55.19 344 THR A O 1
ATOM 2769 N N . ALA A 1 345 ? -31.918 0.942 -20.679 1.00 55.84 345 ALA A N 1
ATOM 2770 C CA . ALA A 1 345 ? -33.291 0.604 -21.068 1.00 55.84 345 ALA A CA 1
ATOM 2771 C C . ALA A 1 345 ? -33.388 -0.466 -22.186 1.00 55.84 345 ALA A C 1
ATOM 2773 O O . ALA A 1 345 ? -34.471 -0.996 -22.409 1.00 55.84 345 ALA A O 1
ATOM 2774 N N . GLU A 1 346 ? -32.279 -0.785 -22.866 1.00 53.66 346 GLU A N 1
ATOM 2775 C CA . GLU A 1 346 ? -32.181 -1.821 -23.902 1.00 53.66 346 GLU A CA 1
ATOM 2776 C C . GLU A 1 346 ? -31.996 -3.248 -23.340 1.00 53.66 346 GLU A C 1
ATOM 2778 O O . GLU A 1 346 ? -32.238 -4.203 -24.070 1.00 53.66 346 GLU A O 1
ATOM 2783 N N . ASP A 1 347 ? -31.607 -3.423 -22.067 1.00 58.97 347 ASP A N 1
ATOM 2784 C CA . ASP A 1 347 ? -31.200 -4.731 -21.515 1.00 58.97 347 ASP A CA 1
ATOM 2785 C C . ASP A 1 347 ? -32.380 -5.683 -21.150 1.00 58.97 347 ASP A C 1
ATOM 2787 O O . ASP A 1 347 ? -32.129 -6.849 -20.858 1.00 58.97 347 ASP A O 1
ATOM 2791 N N . ASP A 1 348 ? -33.646 -5.222 -21.177 1.00 78.06 348 ASP A N 1
ATOM 2792 C CA . ASP A 1 348 ? -34.907 -5.933 -20.808 1.00 78.06 348 ASP A CA 1
ATOM 2793 C C . ASP A 1 348 ? -34.746 -7.160 -19.871 1.00 78.06 348 ASP A C 1
ATOM 2795 O O . ASP A 1 348 ? -35.090 -8.309 -20.187 1.00 78.06 348 ASP A O 1
ATOM 2799 N N . LEU A 1 349 ? -34.193 -6.921 -18.679 1.00 85.00 349 LEU A N 1
ATOM 2800 C CA . LEU A 1 349 ? -33.910 -7.952 -17.684 1.00 85.00 349 LEU A CA 1
ATOM 2801 C C . LEU A 1 349 ? -35.141 -8.218 -16.823 1.00 85.00 349 LEU A C 1
ATOM 2803 O O . LEU A 1 349 ? -35.531 -7.410 -15.980 1.00 85.00 349 LEU A O 1
ATOM 2807 N N . ARG A 1 350 ? -35.724 -9.404 -16.977 1.00 90.69 350 ARG A N 1
ATOM 2808 C CA . ARG A 1 350 ? -36.792 -9.951 -16.137 1.00 90.69 350 ARG A CA 1
ATOM 2809 C C . ARG A 1 350 ? -36.172 -10.806 -15.043 1.00 90.69 350 ARG A C 1
ATOM 2811 O O . ARG A 1 350 ? -35.875 -11.985 -15.237 1.00 90.69 350 ARG A O 1
ATOM 2818 N N . ILE A 1 351 ? -35.975 -10.179 -13.890 1.00 92.38 351 ILE A N 1
ATOM 2819 C CA . ILE A 1 351 ? -35.190 -10.714 -12.781 1.00 92.38 351 ILE A CA 1
ATOM 2820 C C . ILE A 1 351 ? -36.114 -11.388 -11.772 1.00 92.38 351 ILE A C 1
ATOM 2822 O O . ILE A 1 351 ? -37.015 -10.747 -11.223 1.00 92.38 351 ILE A O 1
ATOM 2826 N N . ILE A 1 352 ? -35.882 -12.667 -11.493 1.00 92.94 352 ILE A N 1
ATOM 2827 C CA . ILE A 1 352 ? -36.517 -13.370 -10.375 1.00 92.94 352 ILE A CA 1
ATOM 2828 C C . ILE A 1 352 ? -35.494 -13.601 -9.265 1.00 92.94 352 ILE A C 1
ATOM 2830 O O . ILE A 1 352 ? -34.358 -13.988 -9.529 1.00 92.94 352 ILE A O 1
ATOM 2834 N N . THR A 1 353 ? -35.883 -13.357 -8.017 1.00 92.12 353 THR A N 1
ATOM 2835 C CA . THR A 1 353 ? -35.047 -13.660 -6.850 1.00 92.12 353 THR A CA 1
ATOM 2836 C C . THR A 1 353 ? -35.622 -14.857 -6.112 1.00 92.12 353 THR A C 1
ATOM 2838 O O . THR A 1 353 ? -36.765 -14.806 -5.655 1.00 92.12 353 THR A O 1
ATOM 2841 N N . LEU A 1 354 ? -34.834 -15.925 -5.985 1.00 91.31 354 LEU A N 1
ATOM 2842 C CA . LEU A 1 354 ? -35.229 -17.150 -5.293 1.00 91.31 354 LEU A CA 1
ATOM 2843 C C . LEU A 1 354 ? -34.331 -17.384 -4.079 1.00 91.31 354 LEU A C 1
ATOM 2845 O O . LEU A 1 354 ? -33.109 -17.248 -4.163 1.00 91.31 354 LEU A O 1
ATOM 2849 N N . GLN A 1 355 ? -34.931 -17.755 -2.951 1.00 89.06 355 GLN A N 1
ATOM 2850 C CA . GLN A 1 355 ? -34.206 -17.947 -1.694 1.00 89.06 355 GLN A CA 1
ATOM 2851 C C . GLN A 1 355 ? -34.676 -19.174 -0.914 1.00 89.06 355 GLN A C 1
ATOM 2853 O O . GLN A 1 355 ? -35.822 -19.593 -1.042 1.00 89.06 355 GLN A O 1
ATOM 2858 N N . SER A 1 356 ? -33.801 -19.754 -0.087 1.00 80.19 356 SER A N 1
ATOM 2859 C CA . SER A 1 356 ? -34.166 -20.892 0.776 1.00 80.19 356 SER A CA 1
ATOM 2860 C C . SER A 1 356 ? -34.903 -20.470 2.056 1.00 80.19 356 SER A C 1
ATOM 2862 O O . SER A 1 356 ? -35.572 -21.276 2.696 1.00 80.19 356 SER A O 1
ATOM 2864 N N . SER A 1 357 ? -34.779 -19.199 2.444 1.00 72.94 357 SER A N 1
ATOM 2865 C CA . SER A 1 357 ? -35.415 -18.576 3.611 1.00 72.94 357 SER A CA 1
ATOM 2866 C C . SER A 1 357 ? -35.458 -17.056 3.423 1.00 72.94 357 SER A C 1
ATOM 2868 O O . SER A 1 357 ? -34.685 -16.543 2.620 1.00 72.94 357 SER A O 1
ATOM 2870 N N . LEU A 1 358 ? -36.329 -16.336 4.146 1.00 61.91 358 LEU A N 1
ATOM 2871 C CA . LEU A 1 358 ? -36.516 -14.870 4.067 1.00 61.91 358 LEU A CA 1
ATOM 2872 C C . LEU A 1 358 ? -35.307 -14.078 4.619 1.00 61.91 358 LEU A C 1
ATOM 2874 O O . LEU A 1 358 ? -35.423 -13.353 5.607 1.00 61.91 358 LEU A O 1
ATOM 2878 N N . LYS A 1 359 ? -34.123 -14.271 4.034 1.00 62.56 359 LYS A N 1
ATOM 2879 C CA . LYS A 1 359 ? -32.846 -13.715 4.511 1.00 62.56 359 LYS A CA 1
ATOM 2880 C C . LYS A 1 359 ? -32.255 -12.656 3.587 1.00 62.56 359 LYS A C 1
ATOM 2882 O O . LYS A 1 359 ? -31.553 -11.778 4.082 1.00 62.56 359 LYS A O 1
ATOM 2887 N N . LEU A 1 360 ? -32.518 -12.723 2.280 1.00 62.84 360 LEU A N 1
ATOM 2888 C CA . LEU A 1 360 ? -32.056 -11.695 1.347 1.00 62.84 360 LEU A CA 1
ATOM 2889 C C . LEU A 1 360 ? -32.847 -10.402 1.593 1.00 62.84 360 LEU A C 1
ATOM 2891 O O . LEU A 1 360 ? -34.061 -10.462 1.786 1.00 62.84 360 LEU A O 1
ATOM 2895 N N . GLY A 1 361 ? -32.160 -9.253 1.610 1.00 60.47 361 GLY A N 1
ATOM 2896 C CA . GLY A 1 361 ? -32.727 -7.966 2.027 1.00 60.47 361 GLY A CA 1
ATOM 2897 C C . GLY A 1 361 ? -34.102 -7.684 1.410 1.00 60.47 361 GLY A C 1
ATOM 2898 O O . GLY A 1 361 ? -34.267 -7.756 0.190 1.00 60.47 361 GLY A O 1
ATOM 2899 N N . SER A 1 362 ? -35.083 -7.344 2.254 1.00 56.06 362 SER A N 1
ATOM 2900 C CA . SER A 1 362 ? -36.486 -7.106 1.867 1.00 56.06 362 SER A CA 1
ATOM 2901 C C . SER A 1 362 ? -36.654 -6.051 0.766 1.00 56.06 362 SER A C 1
ATOM 2903 O O . SER A 1 362 ? -37.648 -6.063 0.042 1.00 56.06 362 SER A O 1
ATOM 2905 N N . ASP A 1 363 ? -35.659 -5.176 0.600 1.00 68.12 363 ASP A N 1
ATOM 2906 C CA . ASP A 1 363 ? -35.693 -4.031 -0.310 1.00 68.12 363 ASP A CA 1
ATOM 2907 C C . ASP A 1 363 ? -35.127 -4.330 -1.706 1.00 68.12 363 ASP A C 1
ATOM 2909 O O . ASP A 1 363 ? -35.207 -3.476 -2.593 1.00 68.12 363 ASP A O 1
ATOM 2913 N N . LEU A 1 364 ? -34.598 -5.540 -1.952 1.00 76.12 364 LEU A N 1
ATOM 2914 C CA . LEU A 1 364 ? -33.958 -5.887 -3.228 1.00 76.12 364 LEU A CA 1
ATOM 2915 C C . LEU A 1 364 ? -34.913 -5.721 -4.419 1.00 76.12 364 LEU A C 1
ATOM 2917 O O . LEU A 1 364 ? -34.511 -5.248 -5.477 1.00 76.12 364 LEU A O 1
ATOM 2921 N N . ARG A 1 365 ? -36.201 -6.029 -4.234 1.00 80.69 365 ARG A N 1
ATOM 2922 C CA . ARG A 1 365 ? -37.233 -5.819 -5.260 1.00 80.69 365 ARG A CA 1
ATOM 2923 C C . ARG A 1 365 ? -37.362 -4.348 -5.664 1.00 80.69 365 ARG A C 1
ATOM 2925 O O . ARG A 1 365 ? -37.453 -4.051 -6.853 1.00 80.69 365 ARG A O 1
ATOM 2932 N N . SER A 1 366 ? -37.389 -3.445 -4.683 1.00 76.69 366 SER A N 1
ATOM 2933 C CA . SER A 1 366 ? -37.484 -1.998 -4.917 1.00 76.69 366 SER A CA 1
ATOM 2934 C C . SER A 1 366 ? -36.222 -1.483 -5.609 1.00 76.69 366 SER A C 1
ATOM 2936 O O . SER A 1 366 ? -36.305 -0.783 -6.613 1.00 76.69 366 SER A O 1
ATOM 2938 N N . VAL A 1 367 ? -35.052 -1.927 -5.139 1.00 80.25 367 VAL A N 1
ATOM 2939 C CA . VAL A 1 367 ? -33.751 -1.565 -5.715 1.00 80.25 367 VAL A CA 1
ATOM 2940 C C . VAL A 1 367 ? -33.626 -2.026 -7.168 1.00 80.25 367 VAL A C 1
ATOM 2942 O O . VAL A 1 367 ? -33.256 -1.226 -8.020 1.00 80.25 367 VAL A O 1
ATOM 2945 N N . ILE A 1 368 ? -33.991 -3.275 -7.477 1.00 85.19 368 ILE A N 1
ATOM 2946 C CA . ILE A 1 368 ? -33.937 -3.810 -8.846 1.00 85.19 368 ILE A CA 1
ATOM 2947 C C . ILE A 1 368 ? -34.807 -2.985 -9.798 1.00 85.19 368 ILE A C 1
ATOM 2949 O O . ILE A 1 368 ? -34.364 -2.653 -10.894 1.00 85.19 368 ILE A O 1
ATOM 2953 N N . ASN A 1 369 ? -36.026 -2.637 -9.380 1.00 83.62 369 ASN A N 1
ATOM 2954 C CA . ASN A 1 369 ? -36.957 -1.870 -10.210 1.00 83.62 369 ASN A CA 1
ATOM 2955 C C . ASN A 1 369 ? -36.519 -0.412 -10.438 1.00 83.62 369 ASN A C 1
ATOM 2957 O O . ASN A 1 369 ? -37.058 0.239 -11.329 1.00 83.62 369 ASN A O 1
ATOM 2961 N N . ASN A 1 370 ? -35.559 0.102 -9.660 1.00 82.56 370 ASN A N 1
ATOM 2962 C CA . ASN A 1 370 ? -34.993 1.437 -9.860 1.00 82.56 370 ASN A CA 1
ATOM 2963 C C . ASN A 1 370 ? -33.882 1.463 -10.923 1.00 82.56 370 ASN A C 1
ATOM 2965 O O . ASN A 1 370 ? -33.477 2.548 -11.344 1.00 82.56 370 ASN A O 1
ATOM 2969 N N . PHE A 1 371 ? -33.381 0.305 -11.369 1.00 80.19 371 PHE A N 1
ATOM 2970 C CA . PHE A 1 371 ? -32.391 0.249 -12.442 1.00 80.19 371 PHE A CA 1
ATOM 2971 C C . PHE A 1 371 ? -33.071 0.283 -13.822 1.00 80.19 371 PHE A C 1
ATOM 2973 O O . PHE A 1 371 ? -33.974 -0.518 -14.076 1.00 80.19 371 PHE A O 1
ATOM 2980 N N . PRO A 1 372 ? -32.650 1.176 -14.741 1.00 74.44 372 PRO A N 1
ATOM 2981 C CA . PRO A 1 372 ? -33.206 1.228 -16.093 1.00 74.44 372 PRO A CA 1
ATOM 2982 C C . PRO A 1 372 ? -33.052 -0.115 -16.820 1.00 74.44 372 PRO A C 1
ATOM 2984 O O . PRO A 1 372 ? -31.979 -0.699 -16.800 1.00 74.44 372 PRO A O 1
ATOM 2987 N N . GLY A 1 373 ? -34.115 -0.612 -17.460 1.00 79.00 373 GLY A N 1
ATOM 2988 C CA . GLY A 1 373 ? -34.085 -1.898 -18.176 1.00 79.00 373 GLY A CA 1
ATOM 2989 C C . GLY A 1 373 ? -34.151 -3.145 -17.287 1.00 79.00 373 GLY A C 1
ATOM 2990 O O . GLY A 1 373 ? -34.144 -4.252 -17.812 1.00 79.00 373 GLY A O 1
ATOM 2991 N N . CYS A 1 374 ? -34.269 -2.994 -15.964 1.00 86.25 374 CYS A N 1
ATOM 2992 C CA . CYS A 1 374 ? -34.478 -4.098 -15.030 1.00 86.25 374 CYS A CA 1
ATOM 2993 C C . CYS A 1 374 ? -35.926 -4.133 -14.526 1.00 86.25 374 CYS A C 1
ATOM 2995 O O . CYS A 1 374 ? -36.499 -3.117 -14.133 1.00 86.25 374 CYS A O 1
ATOM 2997 N N . LYS A 1 375 ? -36.510 -5.329 -14.458 1.00 88.94 375 LYS A N 1
ATOM 2998 C CA . LYS A 1 375 ? -37.838 -5.579 -13.896 1.00 88.94 375 LYS A CA 1
ATOM 2999 C C . LYS A 1 375 ? -37.801 -6.795 -12.985 1.00 88.94 375 LYS A C 1
ATOM 3001 O O . LYS A 1 375 ? -37.608 -7.920 -13.440 1.00 88.94 375 LYS A O 1
ATOM 3006 N N . SER A 1 376 ? -38.056 -6.591 -11.696 1.00 90.19 376 SER A N 1
ATOM 3007 C CA . SER A 1 376 ? -38.244 -7.692 -10.752 1.00 90.19 376 SER A CA 1
ATOM 3008 C C . SER A 1 376 ? -39.607 -8.358 -10.991 1.00 90.19 376 SER A C 1
ATOM 3010 O O . SER A 1 376 ? -40.659 -7.764 -10.733 1.00 90.19 376 SER A O 1
ATOM 3012 N N . VAL A 1 377 ? -39.596 -9.593 -11.504 1.00 90.31 377 VAL A N 1
ATOM 3013 C CA . VAL A 1 377 ? -40.802 -10.369 -11.864 1.00 90.31 377 VAL A CA 1
ATOM 3014 C C . VAL A 1 377 ? -41.263 -11.337 -10.770 1.00 90.31 377 VAL A C 1
ATOM 3016 O O . VAL A 1 377 ? -42.394 -11.828 -10.820 1.00 90.31 377 VAL A O 1
ATOM 3019 N N . GLY A 1 378 ? -40.426 -11.580 -9.760 1.00 84.88 378 GLY A N 1
ATOM 3020 C CA . GLY A 1 378 ? -40.755 -12.420 -8.611 1.00 84.88 378 GLY A CA 1
ATOM 3021 C C . GLY A 1 378 ? -39.696 -12.349 -7.514 1.00 84.88 378 GLY A C 1
ATOM 3022 O O . GLY A 1 378 ? -38.521 -12.095 -7.784 1.00 84.88 378 GLY A O 1
ATOM 3023 N N . PHE A 1 379 ? -40.136 -12.558 -6.277 1.00 87.75 379 PHE A N 1
ATOM 3024 C CA . PHE A 1 379 ? -39.291 -12.644 -5.090 1.00 87.75 379 PHE A CA 1
ATOM 3025 C C . PHE A 1 379 ? -39.902 -13.713 -4.187 1.00 87.75 379 PHE A C 1
ATOM 3027 O O . PHE A 1 379 ? -40.931 -13.481 -3.555 1.00 87.75 379 PHE A O 1
ATOM 3034 N N . ASP A 1 380 ? -39.312 -14.902 -4.196 1.00 85.94 380 ASP A N 1
ATOM 3035 C CA . ASP A 1 380 ? -39.973 -16.120 -3.742 1.00 85.94 380 ASP A CA 1
ATOM 3036 C C . ASP A 1 380 ? -39.045 -16.979 -2.883 1.00 85.94 380 ASP A C 1
ATOM 3038 O O . ASP A 1 380 ? -37.844 -17.080 -3.140 1.00 85.94 380 ASP A O 1
ATOM 3042 N N . VAL A 1 381 ? -39.619 -17.646 -1.882 1.00 86.06 381 VAL A N 1
ATOM 3043 C CA . VAL A 1 381 ? -38.950 -18.753 -1.191 1.00 86.06 381 VAL A CA 1
ATOM 3044 C C . VAL A 1 381 ? -39.188 -20.030 -1.997 1.00 86.06 381 VAL A C 1
ATOM 3046 O O . VAL A 1 381 ? -40.280 -20.217 -2.539 1.00 86.06 381 VAL A O 1
ATOM 3049 N N . ILE A 1 382 ? -38.167 -20.878 -2.101 1.00 88.69 382 ILE A N 1
ATOM 3050 C CA . ILE A 1 382 ? -38.240 -22.180 -2.768 1.00 88.69 382 ILE A CA 1
ATOM 3051 C C . ILE A 1 382 ? -37.742 -23.288 -1.849 1.00 88.69 382 ILE A C 1
ATOM 3053 O O . ILE A 1 382 ? -36.788 -23.117 -1.088 1.00 88.69 382 ILE A O 1
ATOM 3057 N N . THR A 1 383 ? -38.368 -24.454 -1.961 1.00 86.19 383 THR A N 1
ATOM 3058 C CA . THR A 1 383 ? -37.969 -25.651 -1.202 1.00 86.19 383 THR A CA 1
ATOM 3059 C C . THR A 1 383 ? -37.455 -26.783 -2.088 1.00 86.19 383 THR A C 1
ATOM 3061 O O . THR A 1 383 ? -36.821 -27.710 -1.583 1.00 86.19 383 THR A O 1
ATOM 3064 N N . SER A 1 384 ? -37.659 -26.688 -3.406 1.00 89.88 384 SER A N 1
ATOM 3065 C CA . SER A 1 384 ? -37.239 -27.684 -4.396 1.00 89.88 384 SER A CA 1
ATOM 3066 C C . SER A 1 384 ? -36.820 -27.045 -5.728 1.00 89.88 384 SER A C 1
ATOM 3068 O O . SER A 1 384 ? -37.162 -25.897 -6.020 1.00 89.88 384 SER A O 1
ATOM 3070 N N . ALA A 1 385 ? -36.092 -27.803 -6.556 1.00 89.31 385 ALA A N 1
ATOM 3071 C CA . ALA A 1 385 ? -35.716 -27.378 -7.907 1.00 89.31 385 ALA A CA 1
ATOM 3072 C C . ALA A 1 385 ? -36.928 -27.283 -8.853 1.00 89.31 385 ALA A C 1
ATOM 3074 O O . ALA A 1 385 ? -36.995 -26.350 -9.648 1.00 89.31 385 ALA A O 1
ATOM 3075 N N . ASP A 1 386 ? -37.900 -28.196 -8.738 1.00 92.31 386 ASP A N 1
ATOM 3076 C CA . ASP A 1 386 ? -39.107 -28.208 -9.579 1.00 92.31 386 ASP A CA 1
ATOM 3077 C C . ASP A 1 386 ? -39.944 -26.935 -9.373 1.00 92.31 386 ASP A C 1
ATOM 3079 O O . ASP A 1 386 ? -40.402 -26.311 -10.332 1.00 92.31 386 ASP A O 1
ATOM 3083 N N . GLU A 1 387 ? -40.065 -26.488 -8.118 1.00 92.19 387 GLU A N 1
ATOM 3084 C CA . GLU A 1 387 ? -40.709 -25.219 -7.772 1.00 92.19 387 GLU A CA 1
ATOM 3085 C C . GLU A 1 387 ? -39.970 -24.021 -8.392 1.00 92.19 387 GLU A C 1
ATOM 3087 O O . GLU A 1 387 ? -40.599 -23.129 -8.967 1.00 92.19 387 GLU A O 1
ATOM 3092 N N . ALA A 1 388 ? -38.635 -24.009 -8.318 1.00 92.31 388 ALA A N 1
ATOM 3093 C CA . ALA A 1 388 ? -37.811 -22.955 -8.904 1.00 92.31 388 ALA A CA 1
ATOM 3094 C C . ALA A 1 388 ? -37.992 -22.871 -10.428 1.00 92.31 388 ALA A C 1
ATOM 3096 O O . ALA A 1 388 ? -38.250 -21.790 -10.960 1.00 92.31 388 ALA A O 1
ATOM 3097 N N . ILE A 1 389 ? -37.927 -24.011 -11.123 1.00 94.19 389 ILE A N 1
ATOM 3098 C CA . ILE A 1 389 ? -38.078 -24.112 -12.582 1.00 94.19 389 ILE A CA 1
ATOM 3099 C C . ILE A 1 389 ? -39.473 -23.648 -13.017 1.00 94.19 389 ILE A C 1
ATOM 3101 O O . ILE A 1 389 ? -39.591 -22.854 -13.955 1.00 94.19 389 ILE A O 1
ATOM 3105 N N . ALA A 1 390 ? -40.528 -24.084 -12.319 1.00 92.56 390 ALA A N 1
ATOM 3106 C CA . ALA A 1 390 ? -41.898 -23.666 -12.606 1.00 92.56 390 ALA A CA 1
ATOM 3107 C C . ALA A 1 390 ? -42.074 -22.144 -12.464 1.00 92.56 390 ALA A C 1
ATOM 3109 O O . ALA A 1 390 ? -42.688 -21.512 -13.327 1.00 92.56 390 ALA A O 1
ATOM 3110 N N . LYS A 1 391 ? -41.490 -21.536 -11.420 1.00 92.62 391 LYS A N 1
ATOM 3111 C CA . LYS A 1 391 ? -41.529 -20.080 -11.205 1.00 92.62 391 LYS A CA 1
ATOM 3112 C C . LYS A 1 391 ? -40.732 -19.315 -12.266 1.00 92.62 391 LYS A C 1
ATOM 3114 O O . LYS A 1 391 ? -41.251 -18.340 -12.806 1.00 92.62 391 LYS A O 1
ATOM 3119 N N . ILE A 1 392 ? -39.526 -19.769 -12.618 1.00 93.00 392 ILE A N 1
ATOM 3120 C CA . ILE A 1 392 ? -38.687 -19.153 -13.663 1.00 93.00 392 ILE A CA 1
ATOM 3121 C C . ILE A 1 392 ? -39.419 -19.160 -15.013 1.00 93.00 392 ILE A C 1
ATOM 3123 O O . ILE A 1 392 ? -39.577 -18.103 -15.629 1.00 93.00 392 ILE A O 1
ATOM 3127 N N . LYS A 1 393 ? -39.942 -20.321 -15.437 1.00 90.81 393 LYS A N 1
ATOM 3128 C CA . LYS A 1 393 ? -40.684 -20.469 -16.703 1.00 90.81 393 LYS A CA 1
ATOM 3129 C C . LYS A 1 393 ? -41.992 -19.676 -16.696 1.00 90.81 393 LYS A C 1
ATOM 3131 O O . LYS A 1 393 ? -42.262 -18.930 -17.634 1.00 90.81 393 LYS A O 1
ATOM 3136 N N . GLY A 1 394 ? -42.780 -19.779 -15.623 1.00 89.62 394 GLY A N 1
ATOM 3137 C CA . GLY A 1 394 ? -44.074 -19.102 -15.500 1.00 89.62 394 GLY A CA 1
ATOM 3138 C C . GLY A 1 394 ? -43.974 -17.574 -15.457 1.00 89.62 394 GLY A C 1
ATOM 3139 O O . GLY A 1 394 ? -44.874 -16.885 -15.933 1.00 89.62 394 GLY A O 1
ATOM 3140 N N . LYS A 1 395 ? -42.877 -17.027 -14.918 1.00 89.94 395 LYS A N 1
ATOM 3141 C CA . LYS A 1 395 ? -42.598 -15.580 -14.907 1.00 89.94 395 LYS A CA 1
ATOM 3142 C C . LYS A 1 395 ? -41.784 -15.104 -16.111 1.00 89.94 395 LYS A C 1
ATOM 3144 O O . LYS A 1 395 ? -41.571 -13.899 -16.236 1.00 89.94 395 LYS A O 1
ATOM 3149 N N . GLN A 1 396 ? -41.360 -16.024 -16.982 1.00 88.62 396 GLN A N 1
ATOM 3150 C CA . GLN A 1 396 ? -40.464 -15.761 -18.109 1.00 88.62 396 GLN A CA 1
ATOM 3151 C C . GLN A 1 396 ? -39.221 -14.963 -17.680 1.00 88.62 396 GLN A C 1
ATOM 3153 O O . GLN A 1 396 ? -38.874 -13.951 -18.293 1.00 88.62 396 GLN A O 1
ATOM 3158 N N . ALA A 1 397 ? -38.602 -15.377 -16.572 1.00 89.94 397 ALA A N 1
ATOM 3159 C CA . ALA A 1 397 ? -37.398 -14.735 -16.063 1.00 89.94 397 ALA A CA 1
ATOM 3160 C C . ALA A 1 397 ? -36.183 -15.129 -16.914 1.00 89.94 397 ALA A C 1
ATOM 3162 O O . ALA A 1 397 ? -35.996 -16.308 -17.212 1.00 89.94 397 ALA A O 1
ATOM 3163 N N . ASN A 1 398 ? -35.357 -14.150 -17.280 1.00 90.12 398 ASN A N 1
ATOM 3164 C CA . ASN A 1 398 ? -34.116 -14.350 -18.040 1.00 90.12 398 ASN A CA 1
ATOM 3165 C C . ASN A 1 398 ? -32.855 -14.154 -17.172 1.00 90.12 398 ASN A C 1
ATOM 3167 O O . ASN A 1 398 ? -31.763 -14.557 -17.568 1.00 90.12 398 ASN A O 1
ATOM 3171 N N . LEU A 1 399 ? -33.021 -13.623 -15.957 1.00 91.50 399 LEU A N 1
ATOM 3172 C CA . LEU A 1 399 ? -31.985 -13.532 -14.934 1.00 91.50 399 LEU A CA 1
ATOM 3173 C C . LEU A 1 399 ? -32.530 -14.012 -13.580 1.00 91.50 399 LEU A C 1
ATOM 3175 O O . LEU A 1 399 ? -33.593 -13.587 -13.124 1.00 91.50 399 LEU A O 1
ATOM 3179 N N . LEU A 1 400 ? -31.781 -14.889 -12.924 1.00 93.31 400 LEU A N 1
ATOM 3180 C CA . LEU A 1 400 ? -32.053 -15.437 -11.605 1.00 93.31 400 LEU A CA 1
ATOM 3181 C C . LEU A 1 400 ? -31.028 -14.879 -10.616 1.00 93.31 400 LEU A C 1
ATOM 3183 O O . LEU A 1 400 ? -29.830 -15.060 -10.800 1.00 93.31 400 LEU A O 1
ATOM 3187 N N . ILE A 1 401 ? -31.491 -14.252 -9.537 1.00 92.38 401 ILE A N 1
ATOM 3188 C CA . ILE A 1 401 ? -30.670 -14.031 -8.341 1.00 92.38 401 ILE A CA 1
ATOM 3189 C C . ILE A 1 401 ? -31.010 -15.147 -7.357 1.00 92.38 401 ILE A C 1
ATOM 3191 O O . ILE A 1 401 ? -32.130 -15.205 -6.845 1.00 92.38 401 ILE A O 1
ATOM 3195 N N . LEU A 1 402 ? -30.061 -16.046 -7.116 1.00 92.50 402 LEU A N 1
ATOM 3196 C CA . LEU A 1 402 ? -30.240 -17.219 -6.272 1.00 92.50 402 LEU A CA 1
ATOM 3197 C C . LEU A 1 402 ? -29.455 -17.059 -4.974 1.00 92.50 402 LEU A C 1
ATOM 3199 O O . LEU A 1 402 ? -28.238 -16.890 -4.982 1.00 92.50 402 LEU A O 1
ATOM 3203 N N . GLU A 1 403 ? -30.150 -17.145 -3.847 1.00 91.12 403 GLU A N 1
ATOM 3204 C CA . GLU A 1 403 ? -29.503 -17.171 -2.540 1.00 91.12 403 GLU A CA 1
ATOM 3205 C C . GLU A 1 403 ? -28.588 -18.399 -2.407 1.00 91.12 403 GLU A C 1
ATOM 3207 O O . GLU A 1 403 ? -28.932 -19.511 -2.812 1.00 91.12 403 GLU A O 1
ATOM 3212 N N . ILE A 1 404 ? -27.414 -18.200 -1.821 1.00 87.31 404 ILE A N 1
ATOM 3213 C CA . ILE A 1 404 ? -26.342 -19.193 -1.716 1.00 87.31 404 ILE A CA 1
ATOM 3214 C C . ILE A 1 404 ? -26.775 -20.532 -1.106 1.00 87.31 404 ILE A C 1
ATOM 3216 O O . ILE A 1 404 ? -26.361 -21.574 -1.607 1.00 87.31 404 ILE A O 1
ATOM 3220 N N . ASN A 1 405 ? -27.651 -20.571 -0.096 1.00 85.75 405 ASN A N 1
ATOM 3221 C CA . ASN A 1 405 ? -28.119 -21.844 0.464 1.00 85.75 405 ASN A CA 1
ATOM 3222 C C . ASN A 1 405 ? -29.119 -22.569 -0.456 1.00 85.75 405 ASN A C 1
ATOM 3224 O O . ASN A 1 405 ? -29.279 -23.788 -0.362 1.00 85.75 405 ASN A O 1
ATOM 3228 N N . ALA A 1 406 ? -29.744 -21.859 -1.398 1.00 86.56 406 ALA A N 1
ATOM 3229 C CA . ALA A 1 406 ? -30.543 -22.449 -2.469 1.00 86.56 406 ALA A CA 1
ATOM 3230 C C . ALA A 1 406 ? -29.700 -22.916 -3.678 1.00 86.56 406 ALA A C 1
ATOM 3232 O O . ALA A 1 406 ? -30.227 -23.617 -4.546 1.00 86.56 406 ALA A O 1
ATOM 3233 N N . SER A 1 407 ? -28.389 -22.624 -3.717 1.00 88.62 407 SER A N 1
ATOM 3234 C CA . SER A 1 407 ? -27.482 -23.014 -4.818 1.00 88.62 407 SER A CA 1
ATOM 3235 C C . SER A 1 407 ? -27.392 -24.526 -5.056 1.00 88.62 407 SER A C 1
ATOM 3237 O O . SER A 1 407 ? -27.098 -24.958 -6.169 1.00 88.62 407 SER A O 1
ATOM 3239 N N . ARG A 1 408 ? -27.755 -25.356 -4.070 1.00 88.12 408 ARG A N 1
ATOM 3240 C CA . ARG A 1 408 ? -27.869 -26.818 -4.231 1.00 88.12 408 ARG A CA 1
ATOM 3241 C C . ARG A 1 408 ? -28.809 -27.246 -5.368 1.00 88.12 408 ARG A C 1
ATOM 3243 O O . ARG A 1 408 ? -28.659 -28.342 -5.899 1.00 88.12 408 ARG A O 1
ATOM 3250 N N . PHE A 1 409 ? -29.767 -26.399 -5.751 1.00 92.31 409 PHE A N 1
ATOM 3251 C CA . PHE A 1 409 ? -30.701 -26.660 -6.851 1.00 92.31 409 PHE A CA 1
ATOM 3252 C C . PHE A 1 409 ? -30.187 -26.184 -8.218 1.00 92.31 409 PHE A C 1
ATOM 3254 O O . PHE A 1 409 ? -30.779 -26.526 -9.241 1.00 92.31 409 PHE A O 1
ATOM 3261 N N . LEU A 1 410 ? -29.082 -25.433 -8.253 1.00 92.12 410 LEU A N 1
ATOM 3262 C CA . LEU A 1 410 ? -28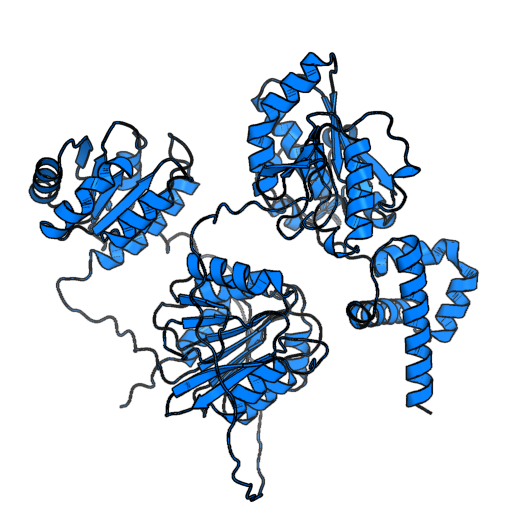.635 -24.685 -9.425 1.00 92.12 410 LEU A CA 1
ATOM 3263 C C . LEU A 1 410 ? -28.381 -25.562 -10.653 1.00 92.12 410 LEU A C 1
ATOM 3265 O O . LEU A 1 410 ? -28.899 -25.257 -11.720 1.00 92.12 410 LEU A O 1
ATOM 3269 N N . ARG A 1 411 ? -27.648 -26.676 -10.508 1.00 87.75 411 ARG A N 1
ATOM 3270 C CA . ARG A 1 411 ? -27.344 -27.567 -11.647 1.00 87.75 411 ARG A CA 1
ATOM 3271 C C . ARG A 1 411 ? -28.609 -28.058 -12.344 1.00 87.75 411 ARG A C 1
ATOM 3273 O O . ARG A 1 411 ? -28.645 -28.141 -13.563 1.00 87.75 411 ARG A O 1
ATOM 3280 N N . ARG A 1 412 ? -29.649 -28.374 -11.567 1.00 92.12 412 ARG A N 1
ATOM 3281 C CA . ARG A 1 412 ? -30.925 -28.842 -12.114 1.00 92.12 412 ARG A CA 1
ATOM 3282 C C . ARG A 1 412 ? -31.725 -27.702 -12.741 1.00 92.12 412 ARG A C 1
ATOM 3284 O O . ARG A 1 412 ? -32.296 -27.891 -13.804 1.00 92.12 412 ARG A O 1
ATOM 3291 N N . ILE A 1 413 ? -31.712 -26.518 -12.127 1.00 91.56 413 ILE A N 1
ATOM 3292 C CA . ILE A 1 413 ? -32.333 -25.315 -12.699 1.00 91.56 413 ILE A CA 1
ATOM 3293 C C . ILE A 1 413 ? -31.714 -24.992 -14.067 1.00 91.56 413 ILE A C 1
ATOM 3295 O O . ILE A 1 413 ? -32.449 -24.825 -15.035 1.00 91.56 413 ILE A O 1
ATOM 3299 N N . LEU A 1 414 ? -30.383 -24.963 -14.164 1.00 88.38 414 LEU A N 1
ATOM 3300 C CA . LEU A 1 414 ? -29.663 -24.651 -15.405 1.00 88.38 414 LEU A CA 1
ATOM 3301 C C . LEU A 1 414 ? -29.759 -25.758 -16.464 1.00 88.38 414 LEU A C 1
ATOM 3303 O O . LEU A 1 414 ? -29.608 -25.484 -17.646 1.00 88.38 414 LEU A O 1
ATOM 3307 N N . ALA A 1 415 ? -30.030 -27.004 -16.067 1.00 85.56 415 ALA A N 1
ATOM 3308 C CA . ALA A 1 415 ? -30.271 -28.089 -17.018 1.00 85.56 415 ALA A CA 1
ATOM 3309 C C . ALA A 1 415 ? -31.639 -27.981 -17.720 1.00 85.56 415 ALA A C 1
ATOM 3311 O O . ALA A 1 415 ? -31.821 -28.546 -18.795 1.00 85.56 415 ALA A O 1
ATOM 3312 N N . GLU A 1 416 ? -32.609 -27.290 -17.113 1.00 88.00 416 GLU A N 1
ATOM 3313 C CA . GLU A 1 416 ? -34.000 -27.236 -17.588 1.00 88.00 416 GLU A CA 1
ATOM 3314 C C . GLU A 1 416 ? -34.481 -25.813 -17.932 1.00 88.00 416 GLU A C 1
ATOM 3316 O O . GLU A 1 416 ? -35.648 -25.630 -18.311 1.00 88.00 416 GLU A O 1
ATOM 3321 N N . THR A 1 417 ? -33.615 -24.807 -17.773 1.00 88.69 417 THR A N 1
ATOM 3322 C CA . THR A 1 417 ? -33.878 -23.388 -18.056 1.00 88.69 417 THR A CA 1
ATOM 3323 C C . THR A 1 417 ? -32.624 -22.698 -18.593 1.00 88.69 417 THR A C 1
ATOM 3325 O O . THR A 1 417 ? -31.522 -22.997 -18.148 1.00 88.69 417 THR A O 1
ATOM 3328 N N . ASP A 1 418 ? -32.805 -21.702 -19.460 1.00 83.81 418 ASP A N 1
ATOM 3329 C CA . ASP A 1 418 ? -31.710 -20.884 -20.011 1.00 83.81 418 ASP A CA 1
ATOM 3330 C C . ASP A 1 418 ? -31.442 -19.614 -19.179 1.00 83.81 418 ASP A C 1
ATOM 3332 O O . ASP A 1 418 ? -30.980 -18.592 -19.685 1.00 83.81 418 ASP A O 1
ATOM 3336 N N . VAL A 1 419 ? -31.796 -19.630 -17.891 1.00 88.69 419 VAL A N 1
ATOM 3337 C CA . VAL A 1 419 ? -31.718 -18.439 -17.041 1.00 88.69 419 VAL A CA 1
ATOM 3338 C C . VAL A 1 419 ? -30.265 -18.150 -16.659 1.00 88.69 419 VAL A C 1
ATOM 3340 O O . VAL A 1 419 ? -29.572 -18.998 -16.091 1.00 88.69 419 VAL A O 1
ATOM 3343 N N . ALA A 1 420 ? -29.776 -16.933 -16.911 1.00 86.00 420 ALA A N 1
ATOM 3344 C CA . ALA A 1 420 ? -28.494 -16.537 -16.335 1.00 86.00 420 ALA A CA 1
ATOM 3345 C C . ALA A 1 420 ? -28.640 -16.456 -14.815 1.00 86.00 420 ALA A C 1
ATOM 3347 O O . ALA A 1 420 ? -29.657 -15.976 -14.325 1.00 86.00 420 ALA A O 1
ATOM 3348 N N . THR A 1 421 ? -27.643 -16.918 -14.059 1.00 87.50 421 THR A N 1
ATOM 3349 C CA . THR A 1 421 ? -27.750 -16.959 -12.596 1.00 87.50 421 THR A CA 1
ATOM 3350 C C . THR A 1 421 ? -26.645 -16.168 -11.912 1.00 87.50 421 THR A C 1
ATOM 3352 O O . THR A 1 421 ? -25.464 -16.384 -12.178 1.00 87.50 421 THR A O 1
ATOM 3355 N N . LEU A 1 422 ? -27.048 -15.284 -11.002 1.00 87.25 422 LEU A N 1
ATOM 3356 C CA . LEU A 1 422 ? -26.217 -14.591 -10.026 1.00 87.25 422 LEU A CA 1
ATOM 3357 C C . LEU A 1 422 ? -26.416 -15.219 -8.650 1.00 87.25 422 LEU A C 1
ATOM 3359 O O . LEU A 1 422 ? -27.551 -15.397 -8.210 1.00 87.25 422 LEU A O 1
ATOM 3363 N N . ILE A 1 423 ? -25.325 -15.507 -7.950 1.00 89.44 423 ILE A N 1
ATOM 3364 C CA . ILE A 1 423 ? -25.385 -15.993 -6.570 1.00 89.44 423 ILE A CA 1
ATOM 3365 C C . ILE A 1 423 ? -25.406 -14.819 -5.604 1.00 89.44 423 ILE A C 1
ATOM 3367 O O . ILE A 1 423 ? -24.633 -13.882 -5.751 1.00 89.44 423 ILE A O 1
ATOM 3371 N N . ALA A 1 424 ? -26.272 -14.866 -4.601 1.00 87.75 424 ALA A N 1
ATOM 3372 C CA . ALA A 1 424 ? -26.337 -13.862 -3.552 1.00 87.75 424 ALA A CA 1
ATOM 3373 C C . ALA A 1 424 ? -26.084 -14.493 -2.183 1.00 87.75 424 ALA A C 1
ATOM 3375 O O . ALA A 1 424 ? -26.768 -15.441 -1.797 1.00 87.75 424 ALA A O 1
ATOM 3376 N N . THR A 1 425 ? -25.145 -13.939 -1.424 1.00 82.81 425 THR A N 1
ATOM 3377 C CA . THR A 1 425 ? -24.918 -14.294 -0.017 1.00 82.81 425 THR A CA 1
ATOM 3378 C C . THR A 1 425 ? -24.849 -13.038 0.847 1.00 82.81 425 THR A C 1
ATOM 3380 O O . THR A 1 425 ? -24.580 -11.945 0.349 1.00 82.81 425 THR A O 1
ATOM 3383 N N . THR A 1 426 ? -25.120 -13.186 2.140 1.00 72.81 426 THR A N 1
ATOM 3384 C CA . THR A 1 426 ? -24.868 -12.156 3.160 1.00 72.81 426 THR A CA 1
ATOM 3385 C C . THR A 1 426 ? -23.606 -12.445 3.977 1.00 72.81 426 THR A C 1
ATOM 3387 O O . THR A 1 426 ? -23.327 -11.732 4.934 1.00 72.81 426 THR A O 1
ATOM 3390 N N . ASP A 1 427 ? -22.887 -13.520 3.652 1.00 68.31 427 ASP A N 1
ATOM 3391 C CA . ASP A 1 427 ? -21.744 -14.031 4.403 1.00 68.31 427 ASP A CA 1
ATOM 3392 C C . ASP A 1 427 ? -20.508 -14.094 3.489 1.00 68.31 427 ASP A C 1
ATOM 3394 O O . ASP A 1 427 ? -20.569 -14.634 2.382 1.00 68.31 427 ASP A O 1
ATOM 3398 N N . GLN A 1 428 ? -19.393 -13.499 3.923 1.00 55.72 428 GLN A N 1
ATOM 3399 C CA . GLN A 1 428 ? -18.159 -13.456 3.127 1.00 55.72 428 GLN A CA 1
ATOM 3400 C C . GLN A 1 428 ? -17.365 -14.772 3.195 1.00 55.72 428 GLN A C 1
ATOM 3402 O O . GLN A 1 428 ? -16.532 -15.020 2.319 1.00 55.72 428 GLN A O 1
ATOM 3407 N N . ASP A 1 429 ? -17.649 -15.635 4.175 1.00 54.81 429 ASP A N 1
ATOM 3408 C CA . ASP A 1 429 ? -16.880 -16.857 4.434 1.00 54.81 429 ASP A CA 1
ATOM 3409 C C . ASP A 1 429 ? -17.409 -18.086 3.671 1.00 54.81 429 ASP A C 1
ATOM 3411 O O . ASP A 1 429 ? -16.795 -19.153 3.675 1.00 54.81 429 ASP A O 1
ATOM 3415 N N . GLU A 1 430 ? -18.489 -17.947 2.894 1.00 64.81 430 GLU A N 1
ATOM 3416 C CA . GLU A 1 430 ? -19.059 -19.030 2.073 1.00 64.81 430 GLU A CA 1
ATOM 3417 C C . GLU A 1 430 ? -18.317 -19.276 0.743 1.00 64.81 430 GLU A C 1
ATOM 3419 O O . GLU A 1 430 ? -18.897 -19.753 -0.237 1.00 64.81 430 GLU A O 1
ATOM 3424 N N . SER A 1 431 ? -17.012 -18.997 0.706 1.00 64.88 431 SER A N 1
ATOM 3425 C CA . SER A 1 431 ? -16.165 -19.097 -0.492 1.00 64.88 431 SER A CA 1
ATOM 3426 C C . SER A 1 431 ? -16.245 -20.469 -1.177 1.00 64.88 431 SER A C 1
ATOM 3428 O O . SER A 1 431 ? -16.275 -20.544 -2.404 1.00 64.88 431 SER A O 1
ATOM 3430 N N . GLU A 1 432 ? -16.342 -21.564 -0.415 1.00 70.81 432 GLU A N 1
ATOM 3431 C CA . GLU A 1 432 ? -16.459 -22.914 -0.981 1.00 70.81 432 GLU A CA 1
ATOM 3432 C C . GLU A 1 432 ? -17.795 -23.129 -1.712 1.00 70.81 432 GLU A C 1
ATOM 3434 O O . GLU A 1 432 ? -17.806 -23.605 -2.847 1.00 70.81 432 GLU A O 1
ATOM 3439 N N . LYS A 1 433 ? -18.925 -22.724 -1.113 1.00 71.81 433 LYS A N 1
ATOM 3440 C CA . LYS A 1 433 ? -20.249 -22.830 -1.752 1.00 71.81 433 LYS A CA 1
ATOM 3441 C C . LYS A 1 433 ? -20.365 -21.904 -2.963 1.00 71.81 433 LYS A C 1
ATOM 3443 O O . LYS A 1 433 ? -20.990 -22.281 -3.952 1.00 71.81 433 LYS A O 1
ATOM 3448 N N . ILE A 1 434 ? -19.766 -20.711 -2.899 1.00 71.75 434 ILE A N 1
ATOM 3449 C CA . ILE A 1 434 ? -19.724 -19.766 -4.023 1.00 71.75 434 ILE A CA 1
ATOM 3450 C C . ILE A 1 434 ? -18.981 -20.402 -5.196 1.00 71.75 434 ILE A C 1
ATOM 3452 O O . ILE A 1 434 ? -19.523 -20.448 -6.296 1.00 71.75 434 ILE A O 1
ATOM 3456 N N . ASN A 1 435 ? -17.793 -20.965 -4.955 1.00 63.81 435 ASN A N 1
ATOM 3457 C CA . ASN A 1 435 ? -17.027 -21.656 -5.993 1.00 63.81 435 ASN A CA 1
ATOM 3458 C C . ASN A 1 435 ? -17.808 -22.843 -6.574 1.00 63.81 435 ASN A C 1
ATOM 3460 O O . ASN A 1 435 ? -17.925 -22.955 -7.789 1.00 63.81 435 ASN A O 1
ATOM 3464 N N . GLN A 1 436 ? -18.444 -23.664 -5.731 1.00 68.25 436 GLN A N 1
ATOM 3465 C CA . GLN A 1 436 ? -19.296 -24.767 -6.196 1.00 68.25 436 GLN A CA 1
ATOM 3466 C C . GLN A 1 436 ? -20.472 -24.291 -7.063 1.00 68.25 436 GLN A C 1
ATOM 3468 O O . GLN A 1 436 ? -20.884 -25.000 -7.984 1.00 68.25 436 GLN A O 1
ATOM 3473 N N . ALA A 1 437 ? -21.033 -23.117 -6.769 1.00 69.75 437 ALA A N 1
ATOM 3474 C CA . ALA A 1 437 ? -22.119 -22.532 -7.540 1.00 69.75 437 ALA A CA 1
ATOM 3475 C C . ALA A 1 437 ? -21.632 -21.945 -8.878 1.00 69.75 437 ALA A C 1
ATOM 3477 O O . ALA A 1 437 ? -22.310 -22.118 -9.892 1.00 69.75 437 ALA A O 1
ATOM 3478 N N . LEU A 1 438 ? -20.452 -21.318 -8.909 1.00 67.81 438 LEU A N 1
ATOM 3479 C CA . LEU A 1 438 ? -19.795 -20.879 -10.146 1.00 67.81 438 LEU A CA 1
ATOM 3480 C C . LEU A 1 438 ? -19.465 -22.080 -11.045 1.00 67.81 438 LEU A C 1
ATOM 3482 O O . LEU A 1 438 ? -19.854 -22.092 -12.211 1.00 67.81 438 LEU A O 1
ATOM 3486 N N . ASP A 1 439 ? -18.887 -23.146 -10.483 1.00 64.88 439 ASP A N 1
ATOM 3487 C CA . ASP A 1 439 ? -18.615 -24.407 -11.192 1.00 64.88 439 ASP A CA 1
ATOM 3488 C C . ASP A 1 439 ? -19.895 -25.079 -11.713 1.00 64.88 439 ASP A C 1
ATOM 3490 O O . ASP A 1 439 ? -19.888 -25.786 -12.720 1.00 64.88 439 ASP A O 1
ATOM 3494 N N . ALA A 1 440 ? -21.019 -24.883 -11.019 1.00 68.19 440 ALA A N 1
ATOM 3495 C CA . ALA A 1 440 ? -22.326 -25.370 -11.443 1.00 68.19 440 ALA A CA 1
ATOM 3496 C C . ALA A 1 440 ? -22.952 -24.541 -12.578 1.00 68.19 440 ALA A C 1
ATOM 3498 O O . ALA A 1 440 ? -23.983 -24.964 -13.099 1.00 68.19 440 ALA A O 1
ATOM 3499 N N . GLY A 1 441 ? -22.345 -23.414 -12.966 1.00 70.44 441 GLY A N 1
ATOM 3500 C CA . GLY A 1 441 ? -22.774 -22.568 -14.079 1.00 70.44 441 GLY A CA 1
ATOM 3501 C C . GLY A 1 441 ? -23.327 -21.197 -13.677 1.00 70.44 441 GLY A C 1
ATOM 3502 O O . GLY A 1 441 ? -23.872 -20.496 -14.533 1.00 70.44 441 GLY A O 1
ATOM 3503 N N . ALA A 1 442 ? -23.212 -20.786 -12.406 1.00 79.69 442 ALA A N 1
ATOM 3504 C CA . ALA A 1 442 ? -23.488 -19.397 -12.044 1.00 79.69 442 ALA A CA 1
ATOM 3505 C C . ALA A 1 442 ? -22.499 -18.454 -12.742 1.00 79.69 442 ALA A C 1
ATOM 3507 O O . ALA A 1 442 ? -21.312 -18.743 -12.862 1.00 79.69 442 ALA A O 1
ATOM 3508 N N . ARG A 1 443 ? -23.001 -17.307 -13.199 1.00 78.69 443 ARG A N 1
ATOM 3509 C CA . ARG A 1 443 ? -22.229 -16.331 -13.978 1.00 78.69 443 ARG A CA 1
ATOM 3510 C C . ARG A 1 443 ? -21.343 -15.460 -13.100 1.00 78.69 443 ARG A C 1
ATOM 3512 O O . ARG A 1 443 ? -20.270 -15.061 -13.530 1.00 78.69 443 ARG A O 1
ATOM 3519 N N . ASP A 1 444 ? -21.824 -15.131 -11.907 1.00 74.62 444 ASP A N 1
ATOM 3520 C CA . ASP A 1 444 ? -21.128 -14.286 -10.942 1.00 74.62 444 ASP A CA 1
ATOM 3521 C C . ASP A 1 444 ? -21.812 -14.412 -9.567 1.00 74.62 444 ASP A C 1
ATOM 3523 O O . ASP A 1 444 ? -22.845 -15.079 -9.424 1.00 74.62 444 ASP A O 1
ATOM 3527 N N . TYR A 1 445 ? -21.265 -13.746 -8.555 1.00 79.31 445 TYR A N 1
ATOM 3528 C CA . TYR A 1 445 ? -21.834 -13.672 -7.217 1.00 79.31 445 TYR A CA 1
ATOM 3529 C C . TYR A 1 445 ? -21.799 -12.251 -6.639 1.00 79.31 445 TYR A C 1
ATOM 3531 O O . TYR A 1 445 ? -21.054 -11.371 -7.079 1.00 79.31 445 TYR A O 1
ATOM 3539 N N . ILE A 1 446 ? -22.640 -12.034 -5.632 1.00 80.19 446 ILE A N 1
ATOM 3540 C CA . ILE A 1 446 ? -22.802 -10.791 -4.891 1.00 80.19 446 ILE A CA 1
ATOM 3541 C C . ILE A 1 446 ? -22.803 -11.127 -3.404 1.00 80.19 446 ILE A C 1
ATOM 3543 O O . ILE A 1 446 ? -23.494 -12.046 -2.959 1.00 80.19 446 ILE A O 1
ATOM 3547 N N . VAL A 1 447 ? -22.033 -10.355 -2.642 1.00 76.50 447 VAL A N 1
ATOM 3548 C CA . VAL A 1 447 ? -21.957 -10.455 -1.186 1.00 76.50 447 VAL A CA 1
ATOM 3549 C C . VAL A 1 447 ? -22.541 -9.179 -0.596 1.00 76.50 447 VAL A C 1
ATOM 3551 O O . VAL A 1 447 ? -21.942 -8.112 -0.720 1.00 76.50 447 VAL A O 1
ATOM 3554 N N . PHE A 1 448 ? -23.717 -9.283 0.014 1.00 70.75 448 PHE A N 1
ATOM 3555 C CA . PHE A 1 448 ? -24.383 -8.173 0.687 1.00 70.75 448 PHE A CA 1
ATOM 3556 C C . PHE A 1 448 ? -23.835 -8.043 2.106 1.00 70.75 448 PHE A C 1
ATOM 3558 O O . PHE A 1 448 ? -23.973 -8.958 2.914 1.00 70.75 448 PHE A O 1
ATOM 3565 N N . ARG A 1 449 ? -23.193 -6.912 2.414 1.00 57.25 449 ARG A N 1
ATOM 3566 C CA . ARG A 1 449 ? -22.473 -6.723 3.689 1.00 57.25 449 ARG A CA 1
ATOM 3567 C C . ARG A 1 449 ? -23.396 -6.489 4.886 1.00 57.25 449 ARG A C 1
ATOM 3569 O O . ARG A 1 449 ? -22.976 -6.639 6.027 1.00 57.25 449 ARG A O 1
ATOM 3576 N N . THR A 1 450 ? -24.656 -6.145 4.636 1.00 57.59 450 THR A N 1
ATOM 3577 C CA . THR A 1 450 ? -25.672 -5.858 5.654 1.00 57.59 450 THR A CA 1
ATOM 3578 C C . THR A 1 450 ? -27.049 -6.363 5.210 1.00 57.59 450 THR A C 1
ATOM 3580 O O . THR A 1 450 ? -27.316 -6.528 4.022 1.00 57.59 450 THR A O 1
ATOM 3583 N N . LYS A 1 451 ? -27.973 -6.585 6.161 1.00 55.22 451 LYS A N 1
ATOM 3584 C CA . LYS A 1 451 ? -29.376 -6.953 5.849 1.00 55.22 451 LYS A CA 1
ATOM 3585 C C . LYS A 1 451 ? -30.143 -5.842 5.115 1.00 55.22 451 LYS A C 1
ATOM 3587 O O . LYS A 1 451 ? -31.114 -6.127 4.419 1.00 55.22 451 LYS A O 1
ATOM 3592 N N . VAL A 1 452 ? -29.710 -4.594 5.290 1.00 60.28 452 VAL A N 1
ATOM 3593 C CA . VAL A 1 452 ? -30.213 -3.407 4.585 1.00 60.28 452 VAL A CA 1
ATOM 3594 C C . VAL A 1 452 ? -29.221 -3.063 3.481 1.00 60.28 452 VAL A C 1
ATOM 3596 O O . VAL A 1 452 ? -28.029 -2.993 3.754 1.00 60.28 452 VAL A O 1
ATOM 3599 N N . LEU A 1 453 ? -29.689 -2.856 2.252 1.00 64.94 453 LEU A N 1
ATOM 3600 C CA . LEU A 1 453 ? -28.818 -2.559 1.109 1.00 64.94 453 LEU A CA 1
ATOM 3601 C C . LEU A 1 453 ? -28.285 -1.121 1.190 1.00 64.94 453 LEU A C 1
ATOM 3603 O O . LEU A 1 453 ? -29.070 -0.171 1.128 1.00 64.94 453 LEU A O 1
ATOM 3607 N N . THR A 1 454 ? -26.965 -0.960 1.297 1.00 68.12 454 THR A N 1
ATOM 3608 C CA . THR A 1 454 ? -26.286 0.348 1.259 1.00 68.12 454 THR A CA 1
ATOM 3609 C C . THR A 1 454 ? -26.178 0.890 -0.174 1.00 68.12 454 THR A C 1
ATOM 3611 O O . THR A 1 454 ? -26.368 0.150 -1.138 1.00 68.12 454 THR A O 1
ATOM 3614 N N . GLU A 1 455 ? -25.832 2.172 -0.354 1.00 66.12 455 GLU A N 1
ATOM 3615 C CA . GLU A 1 455 ? -25.549 2.726 -1.696 1.00 66.12 455 GLU A CA 1
ATOM 3616 C C . GLU A 1 455 ? -24.389 1.997 -2.393 1.00 66.12 455 GLU A C 1
ATOM 3618 O O . GLU A 1 455 ? -24.442 1.751 -3.594 1.00 66.12 455 GLU A O 1
ATOM 3623 N N . GLN A 1 456 ? -23.390 1.536 -1.637 1.00 61.62 456 GLN A N 1
ATOM 3624 C CA . GLN A 1 456 ? -22.293 0.742 -2.188 1.00 61.62 456 GLN A CA 1
ATOM 3625 C C . GLN A 1 456 ? -22.765 -0.645 -2.658 1.00 61.62 456 GLN A C 1
ATOM 3627 O O . GLN A 1 456 ? -22.348 -1.107 -3.720 1.00 61.62 456 GLN A O 1
ATOM 3632 N N . ASP A 1 457 ? -23.677 -1.297 -1.926 1.00 67.75 457 ASP A N 1
ATOM 3633 C CA . ASP A 1 457 ? -24.294 -2.555 -2.377 1.00 67.75 457 ASP A CA 1
ATOM 3634 C C . ASP A 1 457 ? -25.133 -2.341 -3.646 1.00 67.75 457 ASP A C 1
ATOM 3636 O O . ASP A 1 457 ? -25.168 -3.213 -4.515 1.00 67.75 457 ASP A O 1
ATOM 3640 N N . ARG A 1 458 ? -25.782 -1.174 -3.785 1.00 73.50 458 ARG A N 1
ATOM 3641 C CA . ARG A 1 458 ? -26.519 -0.794 -5.002 1.00 73.50 458 ARG A CA 1
ATOM 3642 C C . ARG A 1 458 ? -25.587 -0.609 -6.191 1.00 73.50 458 ARG A C 1
ATOM 3644 O O . ARG A 1 458 ? -25.921 -1.083 -7.270 1.00 73.50 458 ARG A O 1
ATOM 3651 N N . GLU A 1 459 ? -24.428 0.020 -6.010 1.00 64.06 459 GLU A N 1
ATOM 3652 C CA . GLU A 1 459 ? -23.418 0.172 -7.067 1.00 64.06 459 GLU A CA 1
ATOM 3653 C C . GLU A 1 459 ? -22.844 -1.179 -7.510 1.00 64.06 459 GLU A C 1
ATOM 3655 O O . GLU A 1 459 ? -22.733 -1.453 -8.708 1.00 64.06 459 GLU A O 1
ATOM 3660 N N . VAL A 1 460 ? -22.529 -2.058 -6.552 1.00 66.19 460 VAL A N 1
ATOM 3661 C CA . VAL A 1 460 ? -22.056 -3.418 -6.843 1.00 66.19 460 VAL A CA 1
ATOM 3662 C C . VAL A 1 460 ? -23.139 -4.212 -7.568 1.00 66.19 460 VAL A C 1
ATOM 3664 O O . VAL A 1 460 ? -22.856 -4.824 -8.597 1.00 66.19 460 VAL A O 1
ATOM 3667 N N . LEU A 1 461 ? -24.385 -4.165 -7.088 1.00 76.12 461 LEU A N 1
ATOM 3668 C CA . LEU A 1 461 ? -25.519 -4.814 -7.740 1.00 76.12 461 LEU A CA 1
ATOM 3669 C C . LEU A 1 461 ? -25.746 -4.256 -9.151 1.00 76.12 461 LEU A C 1
ATOM 3671 O O . LEU A 1 461 ? -25.919 -5.043 -10.073 1.00 76.12 461 LEU A O 1
ATOM 3675 N N . ALA A 1 462 ? -25.682 -2.938 -9.352 1.00 70.06 462 ALA A N 1
ATOM 3676 C CA . ALA A 1 462 ? -25.826 -2.308 -10.665 1.00 70.06 462 ALA A CA 1
ATOM 3677 C C . ALA A 1 462 ? -24.752 -2.790 -11.647 1.00 70.06 462 ALA A C 1
ATOM 3679 O O . ALA A 1 462 ? -25.078 -3.188 -12.762 1.00 70.06 462 ALA A O 1
ATOM 3680 N N . SER A 1 463 ? -23.490 -2.822 -11.211 1.00 67.62 463 SER A N 1
ATOM 3681 C CA . SER A 1 463 ? -22.362 -3.307 -12.011 1.00 67.62 463 SER A CA 1
ATOM 3682 C C . SER A 1 463 ? -22.514 -4.789 -12.371 1.00 67.62 463 SER A C 1
ATOM 3684 O O . SER A 1 463 ? -22.382 -5.176 -13.531 1.00 67.62 463 SER A O 1
ATOM 3686 N N . LYS A 1 464 ? -22.886 -5.630 -11.399 1.00 75.56 464 LYS A N 1
ATOM 3687 C CA . LYS A 1 464 ? -23.091 -7.073 -11.602 1.00 75.56 464 LYS A CA 1
ATOM 3688 C C . LYS A 1 464 ? -24.288 -7.356 -12.516 1.00 75.56 464 LYS A C 1
ATOM 3690 O O . LYS A 1 464 ? -24.180 -8.179 -13.422 1.00 75.56 464 LYS A O 1
ATOM 3695 N N . LEU A 1 465 ? -25.398 -6.636 -12.337 1.00 74.06 465 LEU A N 1
ATOM 3696 C CA . LEU A 1 465 ? -26.568 -6.705 -13.218 1.00 74.06 465 LEU A CA 1
ATOM 3697 C C . LEU A 1 465 ? -26.245 -6.215 -14.631 1.00 74.06 465 LEU A C 1
ATOM 3699 O O . LEU A 1 465 ? -26.699 -6.830 -15.588 1.00 74.06 465 LEU A O 1
ATOM 3703 N N . HIS A 1 466 ? -25.438 -5.163 -14.777 1.00 67.50 466 HIS A N 1
ATOM 3704 C CA . HIS A 1 466 ? -24.986 -4.681 -16.080 1.00 67.50 466 HIS A CA 1
ATOM 3705 C C . HIS A 1 466 ? -24.123 -5.732 -16.795 1.00 67.50 466 HIS A C 1
ATOM 3707 O O . HIS A 1 466 ? -24.371 -6.055 -17.955 1.00 67.50 466 HIS A O 1
ATOM 3713 N N . ASN A 1 467 ? -23.159 -6.332 -16.092 1.00 63.25 467 ASN A N 1
ATOM 3714 C CA . ASN A 1 467 ? -22.265 -7.345 -16.657 1.00 63.25 467 ASN A CA 1
ATOM 3715 C C . ASN A 1 467 ? -23.022 -8.603 -17.095 1.00 63.25 467 ASN A C 1
ATOM 3717 O O . ASN A 1 467 ? -22.801 -9.104 -18.198 1.00 63.25 467 ASN A O 1
ATOM 3721 N N . VAL A 1 468 ? -23.956 -9.086 -16.269 1.00 66.50 468 VAL A N 1
ATOM 3722 C CA . VAL A 1 468 ? -24.770 -10.252 -16.630 1.00 66.50 468 VAL A CA 1
ATOM 3723 C C . VAL A 1 468 ? -25.834 -9.892 -17.667 1.00 66.50 468 VAL A C 1
ATOM 3725 O O . VAL A 1 468 ? -26.076 -10.681 -18.577 1.00 66.50 468 VAL A O 1
ATOM 3728 N N . GLY A 1 469 ? -26.406 -8.689 -17.627 1.00 61.59 469 GLY A N 1
ATOM 3729 C CA . GLY A 1 469 ? -27.406 -8.231 -18.593 1.00 61.59 469 GLY A CA 1
ATOM 3730 C C . GLY A 1 469 ? -26.915 -8.250 -20.038 1.00 61.59 469 GLY A C 1
ATOM 3731 O O . GLY A 1 469 ? -27.609 -8.745 -20.925 1.00 61.59 469 GLY A O 1
ATOM 3732 N N . ARG A 1 470 ? -25.649 -7.876 -20.256 1.00 58.97 470 ARG A N 1
ATOM 3733 C CA . ARG A 1 470 ? -24.982 -7.976 -21.567 1.00 58.97 470 ARG A CA 1
ATOM 3734 C C . ARG A 1 470 ? -24.862 -9.408 -22.089 1.00 58.97 470 ARG A C 1
ATOM 3736 O O . ARG A 1 470 ? -24.760 -9.603 -23.295 1.00 58.97 470 ARG A O 1
ATOM 3743 N N . THR A 1 471 ? -24.860 -10.399 -21.198 1.00 57.03 471 THR A N 1
ATOM 3744 C CA . THR A 1 471 ? -24.832 -11.825 -21.564 1.00 57.03 471 THR A CA 1
ATOM 3745 C C . THR A 1 471 ? -26.229 -12.420 -21.748 1.00 57.03 471 THR A C 1
ATOM 3747 O O . THR A 1 471 ? -26.376 -13.377 -22.498 1.00 57.03 471 THR A O 1
ATOM 3750 N N . VAL A 1 472 ? -27.254 -11.837 -21.114 1.00 56.19 472 VAL A N 1
ATOM 3751 C CA . VAL A 1 472 ? -28.664 -12.266 -21.196 1.00 56.19 472 VAL A CA 1
ATOM 3752 C C . VAL A 1 472 ? -29.357 -11.714 -22.449 1.00 56.19 472 VAL A C 1
ATOM 3754 O O . VAL A 1 472 ? -30.215 -12.376 -23.025 1.00 56.19 472 VAL A O 1
ATOM 3757 N N . GLY A 1 473 ? -28.962 -10.523 -22.910 1.00 43.25 473 GLY A N 1
ATOM 3758 C CA . GLY A 1 473 ? -29.545 -9.836 -24.069 1.00 43.25 473 GLY A CA 1
ATOM 3759 C C . GLY A 1 473 ? -28.904 -10.145 -25.430 1.00 43.25 473 GLY A C 1
ATOM 3760 O O . GLY A 1 473 ? -29.076 -9.357 -26.359 1.00 43.25 473 GLY A O 1
ATOM 3761 N N . HIS A 1 474 ? -28.120 -11.221 -25.575 1.00 40.41 474 HIS A N 1
ATOM 3762 C CA . HIS A 1 474 ? -27.316 -11.454 -26.790 1.00 40.41 474 HIS A CA 1
ATOM 3763 C C . HIS A 1 474 ? -27.446 -12.831 -27.453 1.00 40.41 474 HIS A C 1
ATOM 3765 O O . HIS A 1 474 ? -26.561 -13.204 -28.216 1.00 40.41 474 HIS A O 1
ATOM 3771 N N . ASP A 1 475 ? -28.574 -13.528 -27.268 1.00 33.94 475 ASP A N 1
ATOM 3772 C CA . ASP A 1 475 ? -28.846 -14.792 -27.981 1.00 33.94 475 ASP A CA 1
ATOM 3773 C C . ASP A 1 475 ? -30.046 -14.783 -28.944 1.00 33.94 475 ASP A C 1
ATOM 3775 O O . ASP A 1 475 ? -30.442 -15.821 -29.468 1.00 33.94 475 ASP A O 1
ATOM 3779 N N . SER A 1 476 ? -30.596 -13.621 -29.313 1.00 32.69 476 SER A N 1
ATOM 3780 C CA . SER A 1 476 ? -31.458 -13.576 -30.504 1.00 32.69 476 SER A CA 1
ATOM 3781 C C . SER A 1 476 ? -31.392 -12.239 -31.243 1.00 32.69 476 SER A C 1
ATOM 3783 O O . SER A 1 476 ? -31.645 -11.179 -30.690 1.00 32.69 476 SER A O 1
ATOM 3785 N N . ASN A 1 477 ? -31.070 -12.331 -32.536 1.00 26.11 477 ASN A N 1
ATOM 3786 C CA . ASN A 1 477 ? -31.039 -11.275 -33.555 1.00 26.11 477 ASN A CA 1
ATOM 3787 C C . ASN A 1 477 ? -29.884 -10.256 -33.533 1.00 26.11 477 ASN A C 1
ATOM 3789 O O . ASN A 1 477 ? -30.003 -9.115 -33.104 1.00 26.11 477 ASN A O 1
ATOM 3793 N N . SER A 1 478 ? -28.797 -10.650 -34.205 1.00 36.97 478 SER A N 1
ATOM 3794 C CA . SER A 1 478 ? -28.236 -9.939 -35.369 1.00 36.97 478 SER A CA 1
ATOM 3795 C C . SER A 1 478 ? -28.698 -8.482 -35.579 1.00 36.97 478 SER A C 1
ATOM 3797 O O . SER A 1 478 ? -29.745 -8.237 -36.182 1.00 36.97 478 SER A O 1
ATOM 3799 N N . ARG A 1 479 ? -27.843 -7.520 -35.194 1.00 30.64 479 ARG A N 1
ATOM 3800 C CA . ARG A 1 479 ? -27.372 -6.433 -36.080 1.00 30.64 479 ARG A CA 1
ATOM 3801 C C . ARG A 1 479 ? -26.225 -5.622 -35.456 1.00 30.64 479 ARG A C 1
ATOM 3803 O O . ARG A 1 479 ? -26.417 -4.764 -34.608 1.00 30.64 479 ARG A O 1
ATOM 3810 N N . SER A 1 480 ? -25.028 -5.864 -35.993 1.00 32.12 480 SER A N 1
ATOM 3811 C CA . SER A 1 480 ? -24.032 -4.850 -36.369 1.00 32.12 480 SER A CA 1
ATOM 3812 C C . SER A 1 480 ? -23.684 -3.747 -35.350 1.00 32.12 480 SER A C 1
ATOM 3814 O O . SER A 1 480 ? -23.970 -2.570 -35.570 1.00 32.12 480 SER A O 1
ATOM 3816 N N . ARG A 1 481 ? -22.892 -4.089 -34.328 1.00 34.38 481 ARG A N 1
ATOM 3817 C CA . ARG A 1 481 ? -21.790 -3.212 -33.900 1.00 34.38 481 ARG A CA 1
ATOM 3818 C C . ARG A 1 481 ? -20.496 -3.850 -34.377 1.00 34.38 481 ARG A C 1
ATOM 3820 O O . ARG A 1 481 ? -20.122 -4.921 -33.917 1.00 34.38 481 ARG A O 1
ATOM 3827 N N . THR A 1 482 ? -19.844 -3.205 -35.334 1.00 35.19 482 THR A N 1
ATOM 3828 C CA . THR A 1 482 ? -18.505 -3.529 -35.827 1.00 35.19 482 THR A CA 1
ATOM 3829 C C . THR A 1 482 ? -17.494 -3.433 -34.679 1.00 35.19 482 THR A C 1
ATOM 3831 O O . THR A 1 482 ? -16.857 -2.405 -34.464 1.00 35.19 482 THR A O 1
ATOM 3834 N N . THR A 1 483 ? -17.347 -4.504 -33.901 1.00 38.84 483 THR A N 1
ATOM 3835 C CA . THR A 1 483 ? -16.159 -4.727 -33.080 1.00 38.84 483 THR A CA 1
ATOM 3836 C C . THR A 1 483 ? -15.125 -5.384 -33.982 1.00 38.84 483 THR A C 1
ATOM 3838 O O . THR A 1 483 ? -15.201 -6.567 -34.313 1.00 38.84 483 THR A O 1
ATOM 3841 N N . SER A 1 484 ? -14.166 -4.592 -34.460 1.00 46.00 484 SER A N 1
ATOM 3842 C CA . SER A 1 484 ? -12.994 -5.164 -35.111 1.00 46.00 484 SER A CA 1
ATOM 3843 C C . SER A 1 484 ? -12.298 -6.095 -34.113 1.00 46.00 484 SER A C 1
ATOM 3845 O O . SER A 1 484 ? -11.923 -5.667 -33.021 1.00 46.00 484 SER A O 1
ATOM 3847 N N . LYS A 1 485 ? -12.188 -7.386 -34.461 1.00 69.75 485 LYS A N 1
ATOM 3848 C CA . LYS A 1 485 ? -11.494 -8.397 -33.646 1.00 69.75 485 LYS A CA 1
ATOM 3849 C C . LYS A 1 485 ? -10.073 -7.913 -33.335 1.00 69.75 485 LYS A C 1
ATOM 3851 O O . LYS A 1 485 ? -9.372 -7.474 -34.253 1.00 69.75 485 LYS A O 1
ATOM 3856 N N . LEU A 1 486 ? -9.639 -8.022 -32.077 1.00 78.81 486 LEU A N 1
ATOM 3857 C CA . LEU A 1 486 ? -8.241 -7.787 -31.716 1.00 78.81 486 LEU A CA 1
ATOM 3858 C C . LEU A 1 486 ? -7.328 -8.797 -32.430 1.00 78.81 486 LEU A C 1
ATOM 3860 O O . LEU A 1 486 ? -7.728 -9.900 -32.826 1.00 78.81 486 LEU A O 1
ATOM 3864 N N . ASP A 1 487 ? -6.100 -8.371 -32.695 1.00 79.75 487 ASP A N 1
ATOM 3865 C CA . ASP A 1 487 ? -5.092 -9.169 -33.365 1.00 79.75 487 ASP A CA 1
ATOM 3866 C C . ASP A 1 487 ? -4.284 -9.969 -32.342 1.00 79.75 487 ASP A C 1
ATOM 3868 O O . ASP A 1 487 ? -3.316 -9.496 -31.749 1.00 79.75 487 ASP A O 1
ATOM 3872 N N . ASN A 1 488 ? -4.679 -11.228 -32.185 1.00 74.38 488 ASN A N 1
ATOM 3873 C CA . ASN A 1 488 ? -4.086 -12.192 -31.258 1.00 74.38 488 ASN A CA 1
ATOM 3874 C C . ASN A 1 488 ? -2.624 -12.562 -31.570 1.00 74.38 488 ASN A C 1
ATOM 3876 O O . ASN A 1 488 ? -2.049 -13.399 -30.879 1.00 74.38 488 ASN A O 1
ATOM 3880 N N . GLN A 1 489 ? -2.026 -11.984 -32.617 1.00 84.00 489 GLN A N 1
ATOM 3881 C CA . GLN A 1 489 ? -0.600 -12.120 -32.903 1.00 84.00 489 GLN A CA 1
ATOM 3882 C C . GLN A 1 489 ? 0.271 -11.126 -32.120 1.00 84.00 489 GLN A C 1
ATOM 3884 O O . GLN A 1 489 ? 1.490 -11.290 -32.118 1.00 84.00 489 GLN A O 1
ATOM 3889 N N . PHE A 1 490 ? -0.317 -10.107 -31.480 1.00 94.19 490 PHE A N 1
ATOM 3890 C CA . PHE A 1 490 ? 0.441 -9.198 -30.624 1.00 94.19 490 PHE A CA 1
ATOM 3891 C C . PHE A 1 490 ? 0.900 -9.867 -29.325 1.00 94.19 490 PHE A C 1
ATOM 3893 O O . PHE A 1 490 ? 0.251 -10.770 -28.808 1.00 94.19 490 PHE A O 1
ATOM 3900 N N . ILE A 1 491 ? 2.002 -9.377 -28.763 1.00 96.81 491 ILE A N 1
ATOM 3901 C CA . ILE A 1 491 ? 2.392 -9.636 -27.372 1.00 96.81 491 ILE A CA 1
ATOM 3902 C C . ILE A 1 491 ? 2.616 -8.290 -26.689 1.00 96.81 491 ILE A C 1
ATOM 3904 O O . ILE A 1 491 ? 3.150 -7.363 -27.300 1.00 96.81 491 ILE A O 1
ATOM 3908 N N . VAL A 1 492 ? 2.201 -8.166 -25.432 1.00 98.31 492 VAL A N 1
ATOM 3909 C CA . VAL A 1 492 ? 2.406 -6.964 -24.621 1.00 98.31 492 VAL A CA 1
ATOM 3910 C C . VAL A 1 492 ? 3.463 -7.244 -23.558 1.00 98.31 492 VAL A C 1
ATOM 3912 O O . VAL A 1 492 ? 3.268 -8.094 -22.698 1.00 98.31 492 VAL A O 1
ATOM 3915 N N . GLY A 1 493 ? 4.577 -6.518 -23.591 1.00 98.44 493 GLY A N 1
ATOM 3916 C CA . GLY A 1 493 ? 5.548 -6.467 -22.501 1.00 98.44 493 GLY A CA 1
ATOM 3917 C C . GLY A 1 493 ? 5.271 -5.276 -21.593 1.00 98.44 493 GLY A C 1
ATOM 3918 O O . GLY A 1 493 ? 5.203 -4.147 -22.075 1.00 98.44 493 GLY A O 1
ATOM 3919 N N . LEU A 1 494 ? 5.141 -5.506 -20.289 1.00 98.75 494 LEU A N 1
ATOM 3920 C CA . LEU A 1 494 ? 4.882 -4.458 -19.305 1.00 98.75 494 LEU A CA 1
ATOM 3921 C C . LEU A 1 494 ? 5.908 -4.501 -18.165 1.00 98.75 494 LEU A C 1
ATOM 3923 O O . LEU A 1 494 ? 6.196 -5.561 -17.614 1.00 98.75 494 LEU A O 1
ATOM 3927 N N . GLY A 1 495 ? 6.451 -3.341 -17.801 1.00 98.25 495 GLY A N 1
ATOM 3928 C CA . GLY A 1 495 ? 7.437 -3.183 -16.731 1.00 98.25 495 GLY A CA 1
ATOM 3929 C C . GLY A 1 495 ? 7.040 -2.110 -15.722 1.00 98.25 495 GLY A C 1
ATOM 3930 O O . GLY A 1 495 ? 6.580 -1.041 -16.126 1.00 98.25 495 GLY A O 1
ATOM 3931 N N . ALA A 1 496 ? 7.230 -2.363 -14.426 1.00 95.62 496 ALA A N 1
ATOM 3932 C CA . ALA A 1 496 ? 6.941 -1.397 -13.362 1.00 95.62 496 ALA A CA 1
ATOM 3933 C C . ALA A 1 496 ? 7.762 -1.648 -12.078 1.00 95.62 496 ALA A C 1
ATOM 3935 O O . ALA A 1 496 ? 8.345 -2.718 -11.888 1.00 95.62 496 ALA A O 1
ATOM 3936 N N . SER A 1 497 ? 7.809 -0.661 -11.175 1.00 77.75 497 SER A N 1
ATOM 3937 C CA . SER A 1 497 ? 8.516 -0.754 -9.885 1.00 77.75 497 SER A CA 1
ATOM 3938 C C . SER A 1 497 ? 7.714 -0.056 -8.773 1.00 77.75 497 SER A C 1
ATOM 3940 O O . SER A 1 497 ? 6.558 -0.412 -8.552 1.00 77.75 497 SER A O 1
ATOM 3942 N N . THR A 1 498 ? 8.274 0.907 -8.039 1.00 63.62 498 THR A N 1
ATOM 3943 C CA . THR A 1 498 ? 7.566 1.667 -6.993 1.00 63.62 498 THR A CA 1
ATOM 3944 C C . THR A 1 498 ? 6.283 2.318 -7.523 1.00 63.62 498 THR A C 1
ATOM 3946 O O . THR A 1 498 ? 6.337 3.097 -8.469 1.00 63.62 498 THR A O 1
ATOM 3949 N N . GLY A 1 499 ? 5.136 2.013 -6.902 1.00 61.72 499 GLY A N 1
ATOM 3950 C CA . GLY A 1 499 ? 3.799 2.430 -7.364 1.00 61.72 499 GLY A CA 1
ATOM 3951 C C . GLY A 1 499 ? 3.196 1.541 -8.461 1.00 61.72 499 GLY A C 1
ATOM 3952 O O . GLY A 1 499 ? 2.029 1.698 -8.820 1.00 61.72 499 GLY A O 1
ATOM 3953 N N . GLY A 1 500 ? 3.971 0.585 -8.972 1.00 72.44 500 GLY A N 1
ATOM 3954 C CA . GLY A 1 500 ? 3.619 -0.263 -10.102 1.00 72.44 500 GLY A CA 1
ATOM 3955 C C . GLY A 1 500 ? 2.499 -1.261 -9.822 1.00 72.44 500 GLY A C 1
ATOM 3956 O O . GLY A 1 500 ? 1.696 -1.508 -10.711 1.00 72.44 500 GLY A O 1
ATOM 3957 N N . THR A 1 501 ? 2.351 -1.768 -8.594 1.00 74.62 501 THR A N 1
ATOM 3958 C CA . THR A 1 501 ? 1.265 -2.705 -8.244 1.00 74.62 501 THR A CA 1
ATOM 3959 C C . THR A 1 501 ? -0.122 -2.098 -8.475 1.00 74.62 501 THR A C 1
ATOM 3961 O O . THR A 1 501 ? -0.984 -2.714 -9.104 1.00 74.62 501 THR A O 1
ATOM 3964 N N . GLU A 1 502 ? -0.323 -0.857 -8.034 1.00 67.19 502 GLU A N 1
ATOM 3965 C CA . GLU A 1 502 ? -1.560 -0.102 -8.256 1.00 67.19 502 GLU A CA 1
ATOM 3966 C C . GLU A 1 502 ? -1.702 0.326 -9.723 1.00 67.19 502 GLU A C 1
ATOM 3968 O O . GLU A 1 502 ? -2.793 0.248 -10.291 1.00 67.19 502 GLU A O 1
ATOM 3973 N N . ALA A 1 503 ? -0.602 0.724 -10.372 1.00 76.94 503 ALA A N 1
ATOM 3974 C CA . ALA A 1 503 ? -0.617 1.117 -11.779 1.00 76.94 503 ALA A CA 1
ATOM 3975 C C . ALA A 1 503 ? -1.005 -0.046 -12.708 1.00 76.94 503 ALA A C 1
ATOM 3977 O O . ALA A 1 503 ? -1.896 0.098 -13.542 1.00 76.94 503 ALA A O 1
ATOM 3978 N N . ILE A 1 504 ? -0.402 -1.220 -12.515 1.00 96.69 504 ILE A N 1
ATOM 3979 C CA . ILE A 1 504 ? -0.726 -2.456 -13.237 1.00 96.69 504 ILE A CA 1
ATOM 3980 C C . ILE A 1 504 ? -2.183 -2.843 -12.992 1.00 96.69 504 ILE A C 1
ATOM 3982 O O . ILE A 1 504 ? -2.893 -3.126 -13.951 1.00 96.69 504 ILE A O 1
ATOM 3986 N N . THR A 1 505 ? -2.652 -2.798 -11.740 1.00 84.62 505 THR A N 1
ATOM 3987 C CA . THR A 1 505 ? -4.054 -3.103 -11.412 1.00 84.62 505 THR A CA 1
ATOM 3988 C C . THR A 1 505 ? -5.007 -2.196 -12.192 1.00 84.62 505 THR A C 1
ATOM 3990 O O . THR A 1 505 ? -5.922 -2.682 -12.852 1.00 84.62 505 THR A O 1
ATOM 3993 N N . LYS A 1 506 ? -4.763 -0.880 -12.204 1.00 87.50 506 LYS A N 1
ATOM 3994 C CA . LYS A 1 506 ? -5.572 0.089 -12.964 1.00 87.50 506 LYS A CA 1
ATOM 3995 C C . LYS A 1 506 ? -5.537 -0.136 -14.476 1.00 87.50 506 LYS A C 1
ATOM 3997 O O . LYS A 1 506 ? -6.511 0.192 -15.152 1.00 87.50 506 LYS A O 1
ATOM 4002 N N . VAL A 1 507 ? -4.421 -0.643 -15.002 1.00 97.06 507 VAL A N 1
ATOM 4003 C CA . VAL A 1 507 ? -4.288 -0.951 -16.427 1.00 97.06 507 VAL A CA 1
ATOM 4004 C C . VAL A 1 507 ? -5.049 -2.228 -16.772 1.00 97.06 507 VAL A C 1
ATOM 4006 O O . VAL A 1 507 ? -5.931 -2.181 -17.624 1.00 97.06 507 VAL A O 1
ATOM 4009 N N . LEU A 1 508 ? -4.745 -3.345 -16.105 1.00 96.56 508 LEU A N 1
ATOM 4010 C CA . LEU A 1 508 ? -5.270 -4.668 -16.459 1.00 96.56 508 LEU A CA 1
ATOM 4011 C C . LEU A 1 508 ? -6.777 -4.807 -16.228 1.00 96.56 508 LEU A C 1
ATOM 4013 O O . LEU A 1 508 ? -7.452 -5.427 -17.041 1.00 96.56 508 LEU A O 1
ATOM 4017 N N . THR A 1 509 ? -7.324 -4.179 -15.182 1.00 92.50 509 THR A N 1
ATOM 4018 C CA . THR A 1 509 ? -8.771 -4.226 -14.870 1.00 92.50 509 THR A CA 1
ATOM 4019 C C . THR A 1 509 ? -9.658 -3.574 -15.932 1.00 92.50 509 THR A C 1
ATOM 4021 O O . THR A 1 509 ? -10.872 -3.740 -15.904 1.00 92.50 509 THR A O 1
ATOM 4024 N N . LYS A 1 510 ? -9.069 -2.823 -16.871 1.00 95.00 510 LYS A N 1
ATOM 4025 C CA . LYS A 1 510 ? -9.772 -2.177 -17.988 1.00 95.00 510 LYS A CA 1
ATOM 4026 C C . LYS A 1 510 ? -9.547 -2.878 -19.330 1.00 95.00 510 LYS A C 1
ATOM 4028 O O . LYS A 1 510 ? -10.021 -2.378 -20.349 1.00 95.00 510 LYS A O 1
ATOM 4033 N N . LEU A 1 511 ? -8.775 -3.966 -19.360 1.00 93.50 511 LEU A N 1
ATOM 4034 C CA . LEU A 1 511 ? -8.498 -4.710 -20.587 1.00 93.50 511 LEU A CA 1
ATOM 4035 C C . LEU A 1 511 ? -9.564 -5.793 -20.802 1.00 93.50 511 LEU A C 1
ATOM 4037 O O . LEU A 1 511 ? -9.950 -6.446 -19.833 1.00 93.50 511 LEU A O 1
ATOM 4041 N N . PRO A 1 512 ? -10.023 -5.997 -22.049 1.00 90.44 512 PRO A N 1
ATOM 4042 C CA . PRO A 1 512 ? -11.031 -7.004 -22.359 1.00 90.44 512 PRO A CA 1
ATOM 4043 C C . PRO A 1 512 ? -10.452 -8.423 -22.291 1.00 90.44 512 PRO A C 1
ATOM 4045 O O . PRO A 1 512 ? -9.255 -8.622 -22.512 1.00 90.44 512 PRO A O 1
ATOM 4048 N N . HIS A 1 513 ? -11.309 -9.421 -22.067 1.00 88.00 513 HIS A N 1
ATOM 4049 C CA . HIS A 1 513 ? -10.913 -10.840 -22.013 1.00 88.00 513 HIS A CA 1
ATOM 4050 C C . HIS A 1 513 ? -10.141 -11.358 -23.251 1.00 88.00 513 HIS A C 1
ATOM 4052 O O . HIS A 1 513 ? -9.390 -12.324 -23.142 1.00 88.00 513 HIS A O 1
ATOM 4058 N N . ASP A 1 514 ? -10.308 -10.750 -24.433 1.00 86.88 514 ASP A N 1
ATOM 4059 C CA . ASP A 1 514 ? -9.665 -11.159 -25.692 1.00 86.88 514 ASP A CA 1
ATOM 4060 C C . ASP A 1 514 ? -8.339 -10.428 -25.974 1.00 86.88 514 ASP A C 1
ATOM 4062 O O . ASP A 1 514 ? -7.789 -10.531 -27.074 1.00 86.88 514 ASP A O 1
ATOM 4066 N N . MET A 1 515 ? -7.799 -9.709 -24.984 1.00 94.25 515 MET A N 1
ATOM 4067 C CA . MET A 1 515 ? -6.531 -8.994 -25.108 1.00 94.25 515 MET A CA 1
ATOM 4068 C C . MET A 1 515 ? -5.385 -9.944 -25.516 1.00 94.25 515 MET A C 1
ATOM 4070 O O . MET A 1 515 ? -5.293 -11.060 -24.999 1.00 94.25 515 MET A O 1
ATOM 4074 N N . PRO A 1 516 ? -4.460 -9.529 -26.404 1.00 95.69 516 PRO A N 1
ATOM 4075 C CA . PRO A 1 516 ? -3.251 -10.301 -26.676 1.00 95.69 516 PRO A CA 1
ATOM 4076 C C . PRO A 1 516 ? -2.455 -10.620 -25.393 1.00 95.69 516 PRO A C 1
ATOM 4078 O O . PRO A 1 516 ? -2.557 -9.865 -24.422 1.00 95.69 516 PRO A O 1
ATOM 4081 N N . PRO A 1 517 ? -1.654 -11.706 -25.367 1.00 97.19 517 PRO A N 1
ATOM 4082 C CA . PRO A 1 517 ? -0.911 -12.119 -24.177 1.00 97.19 517 PRO A CA 1
ATOM 4083 C C . PRO A 1 517 ? -0.050 -10.993 -23.602 1.00 97.19 517 PRO A C 1
ATOM 4085 O O . PRO A 1 517 ? 0.651 -10.295 -24.340 1.00 97.19 517 PRO A O 1
ATOM 4088 N N . ILE A 1 518 ? -0.052 -10.872 -22.275 1.00 98.56 518 ILE A N 1
ATOM 4089 C CA . ILE A 1 518 ? 0.681 -9.842 -21.535 1.00 98.56 518 ILE A CA 1
ATOM 4090 C C . ILE A 1 518 ? 1.734 -10.511 -20.654 1.00 98.56 518 ILE A C 1
ATOM 4092 O O . ILE A 1 518 ? 1.446 -11.455 -19.927 1.00 98.56 518 ILE A O 1
ATOM 4096 N N . VAL A 1 519 ? 2.964 -10.017 -20.682 1.00 98.62 519 VAL A N 1
ATOM 4097 C CA . VAL A 1 519 ? 4.051 -10.471 -19.811 1.00 98.62 519 VAL A CA 1
ATOM 4098 C C . VAL A 1 519 ? 4.568 -9.302 -18.994 1.00 98.62 519 VAL A C 1
ATOM 4100 O O . VAL A 1 519 ? 4.849 -8.229 -19.528 1.00 98.62 519 VAL A O 1
ATOM 4103 N N . ILE A 1 520 ? 4.64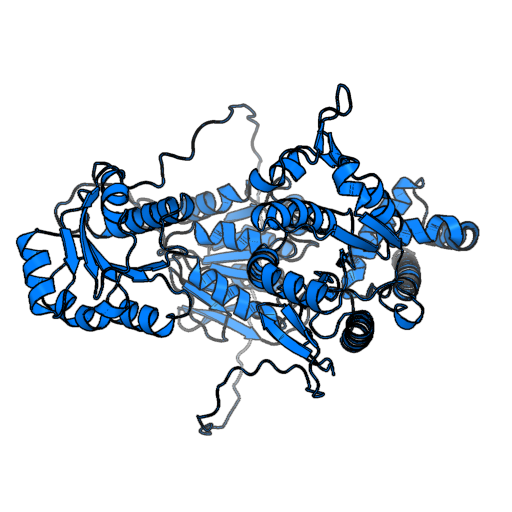6 -9.496 -17.683 1.00 98.81 520 ILE A N 1
ATOM 4104 C CA . ILE A 1 520 ? 4.763 -8.411 -16.715 1.00 98.81 520 ILE A CA 1
ATOM 4105 C C . ILE A 1 520 ? 5.979 -8.648 -15.832 1.00 98.81 520 ILE A C 1
ATOM 4107 O O . ILE A 1 520 ? 6.063 -9.666 -15.151 1.00 98.81 520 ILE A O 1
ATOM 4111 N N . VAL A 1 521 ? 6.889 -7.678 -15.777 1.00 98.56 521 VAL A N 1
ATOM 4112 C CA . VAL A 1 521 ? 7.872 -7.580 -14.695 1.00 98.56 521 VAL A CA 1
ATOM 4113 C C . VAL A 1 521 ? 7.471 -6.438 -13.778 1.00 98.56 521 VAL A C 1
ATOM 4115 O O . VAL A 1 521 ? 7.433 -5.274 -14.169 1.00 98.56 521 VAL A O 1
ATOM 4118 N N . GLN A 1 522 ? 7.210 -6.789 -12.529 1.00 95.94 522 GLN A N 1
ATOM 4119 C CA . GLN A 1 522 ? 7.066 -5.848 -11.436 1.00 95.94 522 GLN A CA 1
ATOM 4120 C C . GLN A 1 522 ? 8.250 -6.064 -10.493 1.00 95.94 522 GLN A C 1
ATOM 4122 O O . GLN A 1 522 ? 8.515 -7.193 -10.086 1.00 95.94 522 GLN A O 1
ATOM 4127 N N . HIS A 1 523 ? 8.958 -5.001 -10.111 1.00 82.50 523 HIS A N 1
ATOM 4128 C CA . HIS A 1 523 ? 9.954 -5.102 -9.044 1.00 82.50 523 HIS A CA 1
ATOM 4129 C C . HIS A 1 523 ? 9.238 -5.253 -7.705 1.00 82.50 523 HIS A C 1
ATOM 4131 O O . HIS A 1 523 ? 8.796 -4.272 -7.106 1.00 82.50 523 HIS A O 1
ATOM 4137 N N . ILE A 1 524 ? 9.084 -6.497 -7.268 1.00 71.31 524 ILE A N 1
ATOM 4138 C CA . ILE A 1 524 ? 8.491 -6.886 -5.990 1.00 71.31 524 ILE A CA 1
ATOM 4139 C C . ILE A 1 524 ? 9.342 -7.982 -5.345 1.00 71.31 524 ILE A C 1
ATOM 4141 O O . ILE A 1 524 ? 9.999 -8.744 -6.060 1.00 71.31 524 ILE A O 1
ATOM 4145 N N . PRO A 1 525 ? 9.377 -8.062 -4.004 1.00 56.19 525 PRO A N 1
ATOM 4146 C CA . PRO A 1 525 ? 10.105 -9.127 -3.327 1.00 56.19 525 PRO A CA 1
ATOM 4147 C C . PRO A 1 525 ? 9.504 -10.509 -3.632 1.00 56.19 525 PRO A C 1
ATOM 4149 O O . PRO A 1 525 ? 8.308 -10.623 -3.895 1.00 56.19 525 PRO A O 1
ATOM 4152 N N . GLU A 1 526 ? 10.340 -11.549 -3.540 1.00 66.81 526 GLU A N 1
ATOM 4153 C CA . GLU A 1 526 ? 10.042 -12.953 -3.891 1.00 66.81 526 GLU A CA 1
ATOM 4154 C C . GLU A 1 526 ? 8.683 -13.456 -3.402 1.00 66.81 526 GLU A C 1
ATOM 4156 O O . GLU A 1 526 ? 7.911 -14.017 -4.169 1.00 66.81 526 GLU A O 1
ATOM 4161 N N . PHE A 1 527 ? 8.345 -13.186 -2.145 1.00 61.25 527 PHE A N 1
ATOM 4162 C CA . PHE A 1 527 ? 7.139 -13.729 -1.522 1.00 61.25 527 PHE A CA 1
ATOM 4163 C C . PHE A 1 527 ? 5.825 -13.066 -1.978 1.00 61.25 527 PHE A C 1
ATOM 4165 O O . PHE A 1 527 ? 4.748 -13.550 -1.626 1.00 61.25 527 PHE A O 1
ATOM 4172 N N . TYR A 1 528 ? 5.883 -11.970 -2.747 1.00 61.00 528 TYR A N 1
ATOM 4173 C CA . TYR A 1 528 ? 4.701 -11.173 -3.105 1.00 61.00 528 TYR A CA 1
ATOM 4174 C C . TYR A 1 528 ? 4.236 -11.342 -4.553 1.00 61.00 528 TYR A C 1
ATOM 4176 O O . TYR A 1 528 ? 3.104 -10.964 -4.851 1.00 61.00 528 TYR A O 1
ATOM 4184 N N . SER A 1 529 ? 5.051 -11.898 -5.455 1.00 74.31 529 SER A N 1
ATOM 4185 C CA . SER A 1 529 ? 4.684 -12.027 -6.876 1.00 74.31 529 SER A CA 1
ATOM 4186 C C . SER A 1 529 ? 3.475 -12.924 -7.098 1.00 74.31 529 SER A C 1
ATOM 4188 O O . SER A 1 529 ? 2.550 -12.523 -7.809 1.00 74.31 529 SER A O 1
ATOM 4190 N N . LYS A 1 530 ? 3.405 -14.056 -6.393 1.00 80.75 530 LYS A N 1
ATOM 4191 C CA . LYS A 1 530 ? 2.251 -14.955 -6.438 1.00 80.75 530 LYS A CA 1
ATOM 4192 C C . LYS A 1 530 ? 0.974 -14.289 -5.939 1.00 80.75 530 LYS A C 1
ATOM 4194 O O . LYS A 1 530 ? -0.019 -14.245 -6.654 1.00 80.75 530 LYS A O 1
ATOM 4199 N N . GLN A 1 531 ? 1.023 -13.692 -4.748 1.00 66.62 531 GLN A N 1
ATOM 4200 C CA . GLN A 1 531 ? -0.134 -13.015 -4.150 1.00 66.62 531 GLN A CA 1
ATOM 4201 C C . GLN A 1 531 ? -0.623 -11.845 -5.012 1.00 66.62 531 GLN A C 1
ATOM 4203 O O . GLN A 1 531 ? -1.823 -11.588 -5.104 1.00 66.62 531 GLN A O 1
ATOM 4208 N N . PHE A 1 532 ? 0.304 -11.132 -5.654 1.00 79.69 532 PHE A N 1
ATOM 4209 C CA . PHE A 1 532 ? -0.025 -10.050 -6.569 1.00 79.69 532 PHE A CA 1
ATOM 4210 C C . PHE A 1 532 ? -0.739 -10.565 -7.824 1.00 79.69 532 PHE A C 1
ATOM 4212 O O . PHE A 1 532 ? -1.784 -10.024 -8.186 1.00 79.69 532 PHE A O 1
ATOM 4219 N N . ALA A 1 533 ? -0.233 -11.635 -8.442 1.00 87.44 533 ALA A N 1
ATOM 4220 C CA . ALA A 1 533 ? -0.883 -12.266 -9.585 1.00 87.44 533 ALA A CA 1
ATOM 4221 C C . ALA A 1 533 ? -2.270 -12.826 -9.226 1.00 87.44 533 ALA A C 1
ATOM 4223 O O . ALA A 1 533 ? -3.237 -12.541 -9.927 1.00 87.44 533 ALA A O 1
ATOM 4224 N N . ASP A 1 534 ? -2.390 -13.527 -8.095 1.00 80.62 534 ASP A N 1
ATOM 4225 C CA . ASP A 1 534 ? -3.657 -14.094 -7.616 1.00 80.62 534 ASP A CA 1
ATOM 4226 C C . ASP A 1 534 ? -4.697 -12.998 -7.335 1.00 80.62 534 ASP A C 1
ATOM 4228 O O . ASP A 1 534 ? -5.886 -13.166 -7.612 1.00 80.62 534 ASP A O 1
ATOM 4232 N N . ARG A 1 535 ? -4.264 -11.845 -6.807 1.00 72.38 535 ARG A N 1
ATOM 4233 C CA . ARG A 1 535 ? -5.138 -10.679 -6.626 1.00 72.38 535 ARG A CA 1
ATOM 4234 C C . ARG A 1 535 ? -5.599 -10.116 -7.967 1.00 72.38 535 ARG A C 1
ATOM 4236 O O . ARG A 1 535 ? -6.782 -9.828 -8.106 1.00 72.38 535 ARG A O 1
ATOM 4243 N N . LEU A 1 536 ? -4.698 -9.941 -8.932 1.00 78.94 536 LEU A N 1
ATOM 4244 C CA . LEU A 1 536 ? -5.053 -9.435 -10.260 1.00 78.94 536 LEU A CA 1
ATOM 4245 C C . LEU A 1 536 ? -6.028 -10.372 -10.979 1.00 78.94 536 LEU A C 1
ATOM 4247 O O . LEU A 1 536 ? -6.987 -9.887 -11.573 1.00 78.94 536 LEU A O 1
ATOM 4251 N N . ASN A 1 537 ? -5.841 -11.686 -10.850 1.00 94.19 537 ASN A N 1
ATOM 4252 C CA . ASN A 1 537 ? -6.710 -12.697 -11.454 1.00 94.19 537 ASN A CA 1
ATOM 4253 C C . ASN A 1 537 ? -8.166 -12.585 -10.984 1.00 94.19 537 ASN A C 1
ATOM 4255 O O . ASN A 1 537 ? -9.089 -12.872 -11.730 1.00 94.19 537 ASN A O 1
ATOM 4259 N N . LYS A 1 538 ? -8.382 -12.136 -9.742 1.00 79.81 538 LYS A N 1
ATOM 4260 C CA . LYS A 1 538 ? -9.727 -11.909 -9.188 1.00 79.81 538 LYS A CA 1
ATOM 4261 C C . LYS A 1 538 ? -10.381 -10.619 -9.685 1.00 79.81 538 LYS A C 1
ATOM 4263 O O . LYS A 1 538 ? -11.579 -10.441 -9.494 1.00 79.81 538 LYS A O 1
ATOM 4268 N N . LEU A 1 539 ? -9.595 -9.686 -10.221 1.00 75.19 539 LEU A N 1
ATOM 4269 C CA . LEU A 1 539 ? -10.043 -8.333 -10.555 1.00 75.19 539 LEU A CA 1
ATOM 4270 C C . LEU A 1 539 ? -10.177 -8.090 -12.062 1.00 75.19 539 LEU A C 1
ATOM 4272 O O . LEU A 1 539 ? -10.860 -7.145 -12.448 1.00 75.19 5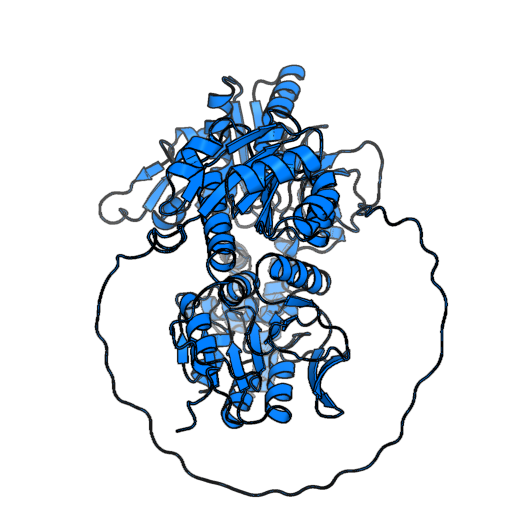39 LEU A O 1
ATOM 4276 N N . CYS A 1 540 ? -9.495 -8.871 -12.900 1.00 82.50 540 CYS A N 1
ATOM 4277 C CA . CYS A 1 540 ? -9.402 -8.632 -14.341 1.00 82.50 540 CYS A CA 1
ATOM 4278 C C . CYS A 1 540 ? -10.305 -9.588 -15.135 1.00 82.50 540 CYS A C 1
ATOM 4280 O O . CYS A 1 540 ? -10.577 -10.695 -14.688 1.00 82.50 540 CYS A O 1
ATOM 4282 N N . GLU A 1 541 ? -10.729 -9.173 -16.334 1.00 88.06 541 GLU A N 1
ATOM 4283 C CA . GLU A 1 541 ? -11.415 -10.071 -17.281 1.00 88.06 541 GLU A CA 1
ATOM 4284 C C . GLU A 1 541 ? -10.463 -11.078 -17.942 1.00 88.06 541 GLU A C 1
ATOM 4286 O O . GLU A 1 541 ? -10.890 -12.138 -18.393 1.00 88.06 541 GLU A O 1
ATOM 4291 N N . ILE A 1 542 ? -9.179 -10.727 -18.038 1.00 90.94 542 ILE A N 1
ATOM 4292 C CA . ILE A 1 542 ? -8.119 -11.630 -18.487 1.00 90.94 542 ILE A CA 1
ATOM 4293 C C . ILE A 1 542 ? -7.650 -12.512 -17.328 1.00 90.94 542 ILE A C 1
ATOM 4295 O O . ILE A 1 542 ? -7.577 -12.058 -16.184 1.00 90.94 542 ILE A O 1
ATOM 4299 N N . ASP A 1 543 ? -7.232 -13.734 -17.646 1.00 94.69 543 ASP A N 1
ATOM 4300 C CA . ASP A 1 543 ? -6.547 -14.605 -16.698 1.00 94.69 543 ASP A CA 1
ATOM 4301 C C . ASP A 1 543 ? -5.216 -13.966 -16.293 1.00 94.69 543 ASP A C 1
ATOM 4303 O O . ASP A 1 543 ? -4.459 -13.488 -17.142 1.00 94.69 543 ASP A O 1
ATOM 4307 N N . VAL A 1 544 ? -4.880 -14.005 -15.008 1.00 96.25 544 VAL A N 1
ATOM 4308 C CA . VAL A 1 544 ? -3.589 -13.547 -14.493 1.00 96.25 544 VAL A CA 1
ATOM 4309 C C . VAL A 1 544 ? -2.963 -14.629 -13.625 1.00 96.25 544 VAL A C 1
ATOM 4311 O O . VAL A 1 544 ? -3.605 -15.196 -12.748 1.00 96.25 544 VAL A O 1
ATOM 4314 N N . LYS A 1 545 ? -1.681 -14.923 -13.842 1.00 97.56 545 LYS A N 1
ATOM 4315 C CA . LYS A 1 545 ? -0.936 -15.869 -12.999 1.00 97.56 545 LYS A CA 1
ATOM 4316 C C . LYS A 1 545 ? 0.522 -15.471 -12.835 1.00 97.56 545 LYS A C 1
ATOM 4318 O O . LYS A 1 545 ? 1.072 -14.716 -13.635 1.00 97.56 545 LYS A O 1
ATOM 4323 N N . GLU A 1 546 ? 1.160 -16.008 -11.803 1.00 97.38 546 GLU A N 1
ATOM 4324 C CA . GLU A 1 546 ? 2.617 -15.984 -11.690 1.00 97.38 546 GLU A CA 1
ATOM 4325 C C . GLU A 1 546 ? 3.237 -16.961 -12.695 1.00 97.38 546 GLU A C 1
ATOM 4327 O O . GLU A 1 546 ? 2.686 -18.037 -12.953 1.00 97.38 546 GLU A O 1
ATOM 4332 N N . ALA A 1 547 ? 4.369 -16.572 -13.276 1.00 97.19 547 ALA A N 1
ATOM 4333 C CA . ALA A 1 547 ? 5.029 -17.337 -14.316 1.00 97.19 547 ALA A CA 1
ATOM 4334 C C . ALA A 1 547 ? 5.630 -18.638 -13.787 1.00 97.19 547 ALA A C 1
ATOM 4336 O O . ALA A 1 547 ? 6.364 -18.651 -12.799 1.00 97.19 547 ALA A O 1
ATOM 4337 N N . VAL A 1 548 ? 5.394 -19.713 -14.531 1.00 94.81 548 VAL A N 1
ATOM 4338 C CA . VAL A 1 548 ? 6.093 -20.989 -14.392 1.00 94.81 548 VAL A CA 1
ATOM 4339 C C . VAL A 1 548 ? 6.906 -21.232 -15.662 1.00 94.81 548 VAL A C 1
ATOM 4341 O O . VAL A 1 548 ? 6.461 -20.915 -16.768 1.00 94.81 548 VAL A O 1
ATOM 4344 N N . ASP A 1 549 ? 8.118 -21.776 -15.519 1.00 95.06 549 ASP A N 1
ATOM 4345 C CA . ASP A 1 549 ? 8.959 -22.116 -16.672 1.00 95.06 549 ASP A CA 1
ATOM 4346 C C . ASP A 1 549 ? 8.198 -23.029 -17.648 1.00 95.06 549 ASP A C 1
ATOM 4348 O O . ASP A 1 549 ? 7.589 -24.026 -17.255 1.00 95.06 549 ASP A O 1
ATOM 4352 N N . GLY A 1 550 ? 8.201 -22.662 -18.930 1.00 92.38 550 GLY A N 1
ATOM 4353 C CA . GLY A 1 550 ? 7.488 -23.379 -19.983 1.00 92.38 550 GLY A CA 1
ATOM 4354 C C . GLY A 1 550 ? 6.040 -22.941 -20.225 1.00 92.38 550 GLY A C 1
ATOM 4355 O O . GLY A 1 550 ? 5.450 -23.438 -21.191 1.00 92.38 550 GLY A O 1
ATOM 4356 N N . ASP A 1 551 ? 5.488 -22.012 -19.433 1.00 95.06 551 ASP A N 1
ATOM 4357 C CA . ASP A 1 551 ? 4.148 -21.451 -19.656 1.00 95.06 551 ASP A CA 1
ATOM 4358 C C . ASP A 1 551 ? 3.996 -20.932 -21.092 1.00 95.06 551 ASP A C 1
ATOM 4360 O O . ASP A 1 551 ? 4.867 -20.233 -21.610 1.00 95.06 551 ASP A O 1
ATOM 4364 N N . VAL A 1 552 ? 2.882 -21.267 -21.746 1.00 94.31 552 VAL A N 1
ATOM 4365 C CA . VAL A 1 552 ? 2.601 -20.868 -23.133 1.00 94.31 552 VAL A CA 1
ATOM 4366 C C . VAL A 1 552 ? 1.811 -19.564 -23.145 1.00 94.31 552 VAL A C 1
ATOM 4368 O O . VAL A 1 552 ? 0.773 -19.458 -22.492 1.00 94.31 552 VAL A O 1
ATOM 4371 N N . LEU A 1 553 ? 2.270 -18.586 -23.926 1.00 94.50 553 LEU A N 1
ATOM 4372 C CA . LEU A 1 553 ? 1.548 -17.332 -24.115 1.00 94.50 553 LEU A CA 1
ATOM 4373 C C . LEU A 1 553 ? 0.326 -17.551 -25.011 1.00 94.50 553 LEU A C 1
ATOM 4375 O O . LEU A 1 553 ? 0.444 -18.072 -26.122 1.00 94.50 553 LEU A O 1
ATOM 4379 N N . ARG A 1 554 ? -0.842 -17.117 -24.530 1.00 94.06 554 ARG A N 1
ATOM 4380 C CA . ARG A 1 554 ? -2.119 -17.164 -25.251 1.00 94.06 554 ARG A CA 1
ATOM 4381 C C . ARG A 1 554 ? -2.919 -15.872 -25.040 1.00 94.06 554 ARG A C 1
ATOM 4383 O O . ARG A 1 554 ? -2.719 -15.217 -24.020 1.00 94.06 554 ARG A O 1
ATOM 4390 N N . PRO A 1 555 ? -3.826 -15.507 -25.959 1.00 93.19 555 PRO A N 1
ATOM 4391 C CA . PRO A 1 555 ? -4.768 -14.412 -25.736 1.00 93.19 555 PRO A CA 1
ATOM 4392 C C . PRO A 1 555 ? -5.567 -14.598 -24.440 1.00 93.19 555 PRO A C 1
ATOM 4394 O O . PRO A 1 555 ? -5.832 -15.730 -24.021 1.00 93.19 555 PRO A O 1
ATOM 4397 N N . GLY A 1 556 ? -5.911 -13.479 -23.809 1.00 92.94 556 GLY A N 1
ATOM 4398 C CA . GLY A 1 556 ? -6.614 -13.420 -22.534 1.00 92.94 556 GLY A CA 1
ATOM 4399 C C . GLY A 1 556 ? -5.773 -13.823 -21.326 1.00 92.94 556 GLY A C 1
ATOM 4400 O O . GLY A 1 556 ? -6.346 -14.092 -20.281 1.00 92.94 556 GLY A O 1
ATOM 4401 N N . LEU A 1 557 ? -4.441 -13.902 -21.450 1.00 96.88 557 LEU A N 1
ATOM 4402 C CA . LEU A 1 557 ? -3.544 -14.280 -20.355 1.00 96.88 557 LEU A CA 1
ATOM 4403 C C . LEU A 1 557 ? -2.491 -13.200 -20.087 1.00 96.88 557 LEU A C 1
ATOM 4405 O O . LEU A 1 557 ? -1.714 -12.843 -20.975 1.00 96.88 557 LEU A O 1
ATOM 4409 N N . ALA A 1 558 ? -2.407 -12.756 -18.835 1.00 98.38 558 ALA A N 1
ATOM 4410 C CA . ALA A 1 558 ? -1.295 -12.000 -18.285 1.00 98.38 558 ALA A CA 1
ATOM 4411 C C . ALA A 1 558 ? -0.430 -12.875 -17.363 1.00 98.38 558 ALA A C 1
ATOM 4413 O O . ALA A 1 558 ? -0.929 -13.568 -16.477 1.00 98.38 558 ALA A O 1
ATOM 4414 N N . ILE A 1 559 ? 0.888 -12.818 -17.543 1.00 98.19 559 ILE A N 1
ATOM 4415 C CA . ILE A 1 559 ? 1.851 -13.571 -16.740 1.00 98.19 559 ILE A CA 1
ATOM 4416 C C . ILE A 1 559 ? 2.784 -12.612 -16.005 1.00 98.19 559 ILE A C 1
ATOM 4418 O O . ILE A 1 559 ? 3.473 -11.804 -16.628 1.00 98.19 559 ILE A O 1
ATOM 4422 N N . VAL A 1 560 ? 2.830 -12.727 -14.680 1.00 98.38 560 VAL A N 1
ATOM 4423 C CA . VAL A 1 560 ? 3.684 -11.927 -13.795 1.00 98.38 560 VAL A CA 1
ATOM 4424 C C . VAL A 1 560 ? 4.969 -12.686 -13.480 1.00 98.38 560 VAL A C 1
ATOM 4426 O O . VAL A 1 560 ? 4.921 -13.832 -13.041 1.00 98.38 560 VAL A O 1
ATOM 4429 N N . ALA A 1 561 ? 6.119 -12.043 -13.668 1.00 97.62 561 ALA A N 1
ATOM 4430 C CA . ALA A 1 561 ? 7.416 -12.619 -13.340 1.00 97.62 561 ALA A CA 1
ATOM 4431 C C . ALA A 1 561 ? 7.510 -12.982 -11.847 1.00 97.62 561 ALA A C 1
ATOM 4433 O O . ALA A 1 561 ? 7.202 -12.131 -11.004 1.00 97.62 561 ALA A O 1
ATOM 4434 N N . PRO A 1 562 ? 7.972 -14.196 -11.503 1.00 93.50 562 PRO A N 1
ATOM 4435 C CA . PRO A 1 562 ? 8.226 -14.561 -10.120 1.00 93.50 562 PRO A CA 1
ATOM 4436 C C . PRO A 1 562 ? 9.388 -13.734 -9.568 1.00 93.50 562 PRO A C 1
ATOM 4438 O O . PRO A 1 562 ? 10.387 -13.485 -10.255 1.00 93.50 562 PRO A O 1
ATOM 4441 N N . GLY A 1 563 ? 9.264 -13.294 -8.319 1.00 84.25 563 GLY A N 1
ATOM 4442 C CA . GLY A 1 563 ? 10.335 -12.575 -7.647 1.00 84.25 563 GLY A CA 1
ATOM 4443 C C . GLY A 1 563 ? 11.581 -13.456 -7.485 1.00 84.25 563 GLY A C 1
ATOM 4444 O O . GLY A 1 563 ? 11.490 -14.676 -7.440 1.00 84.25 563 GLY A O 1
ATOM 4445 N N . ASN A 1 564 ? 12.763 -12.839 -7.422 1.00 85.69 564 ASN A N 1
ATOM 4446 C CA . ASN A 1 564 ? 14.057 -13.523 -7.296 1.00 85.69 564 ASN A CA 1
ATOM 4447 C C . ASN A 1 564 ? 14.464 -14.448 -8.467 1.00 85.69 564 ASN A C 1
ATOM 4449 O O . ASN A 1 564 ? 15.548 -15.024 -8.428 1.00 85.69 564 ASN A O 1
ATOM 4453 N N . PHE A 1 565 ? 13.711 -14.477 -9.569 1.00 93.69 565 PHE A N 1
ATOM 4454 C CA . PHE A 1 565 ? 14.127 -15.105 -10.828 1.00 93.69 565 PHE A CA 1
ATOM 4455 C C . PHE A 1 565 ? 14.160 -14.090 -11.968 1.00 93.69 565 PHE A C 1
ATOM 4457 O O . PHE A 1 565 ? 13.555 -13.025 -11.890 1.00 93.69 565 PHE A O 1
ATOM 4464 N N . GLN A 1 566 ? 14.894 -14.402 -13.034 1.00 97.62 566 GLN A N 1
ATOM 4465 C CA . GLN A 1 566 ? 14.750 -13.692 -14.299 1.00 97.62 566 GLN A CA 1
ATOM 4466 C C . GLN A 1 566 ? 13.664 -14.361 -15.139 1.00 97.62 566 GLN A C 1
ATOM 4468 O O . GLN A 1 566 ? 13.524 -15.584 -15.133 1.00 97.62 566 GLN A O 1
ATOM 4473 N N . MET A 1 567 ? 12.923 -13.549 -15.891 1.00 98.19 567 MET A N 1
ATOM 4474 C CA . MET A 1 567 ? 11.892 -14.010 -16.815 1.00 98.19 567 MET A CA 1
ATOM 4475 C C . MET A 1 567 ? 12.207 -13.512 -18.225 1.00 98.19 567 MET A C 1
ATOM 4477 O O . MET A 1 567 ? 12.463 -12.325 -18.428 1.00 98.19 567 MET A O 1
ATOM 4481 N N . LYS A 1 568 ? 12.170 -14.418 -19.202 1.00 97.94 568 LYS A N 1
ATOM 4482 C CA . LYS A 1 568 ? 12.297 -14.113 -20.633 1.00 97.94 568 LYS A CA 1
ATOM 4483 C C . LYS A 1 568 ? 11.168 -14.761 -21.420 1.00 97.94 568 LYS A C 1
ATOM 4485 O O . LYS A 1 568 ? 10.615 -15.774 -20.997 1.00 97.94 568 LYS A O 1
ATOM 4490 N N . VAL A 1 569 ? 10.879 -14.222 -22.598 1.00 97.69 569 VAL A N 1
ATOM 4491 C CA . VAL A 1 569 ? 10.053 -14.898 -23.603 1.00 97.69 569 VAL A CA 1
ATOM 4492 C C . VAL A 1 569 ? 10.968 -15.599 -24.599 1.00 97.69 569 VAL A C 1
ATOM 4494 O O . VAL A 1 569 ? 11.955 -15.032 -25.057 1.00 97.69 569 VAL A O 1
ATOM 4497 N N . VAL A 1 570 ? 10.648 -16.848 -24.932 1.00 96.56 570 VAL A N 1
ATOM 4498 C CA . VAL A 1 570 ? 11.370 -17.660 -25.917 1.00 96.56 570 VAL A CA 1
ATOM 4499 C C . VAL A 1 570 ? 10.400 -18.227 -26.946 1.00 96.56 570 VAL A C 1
ATOM 4501 O O . VAL A 1 570 ? 9.254 -18.539 -26.626 1.00 96.56 570 VAL A O 1
ATOM 4504 N N . LYS A 1 571 ? 10.852 -18.407 -28.188 1.00 93.12 571 LYS A N 1
ATOM 4505 C CA . LYS A 1 571 ? 10.070 -19.082 -29.232 1.00 93.12 571 LYS A CA 1
ATOM 4506 C C . LYS A 1 571 ? 10.538 -20.530 -29.362 1.00 93.12 571 LYS A C 1
ATOM 4508 O O . LYS A 1 571 ? 11.666 -20.781 -29.776 1.00 93.12 571 LYS A O 1
ATOM 4513 N N . ARG A 1 572 ? 9.694 -21.496 -28.985 1.00 88.81 572 ARG A N 1
ATOM 4514 C CA . ARG A 1 572 ? 10.003 -22.936 -29.054 1.00 88.81 572 ARG A CA 1
ATOM 4515 C C . ARG A 1 572 ? 8.817 -23.712 -29.611 1.00 88.81 572 ARG A C 1
ATOM 4517 O O . ARG A 1 572 ? 7.703 -23.585 -29.111 1.00 88.81 572 ARG A O 1
ATOM 4524 N N . GLY A 1 573 ? 9.067 -24.533 -30.633 1.00 77.94 573 GLY A N 1
ATOM 4525 C CA . GLY A 1 573 ? 8.031 -25.363 -31.259 1.00 77.94 573 GLY A CA 1
ATOM 4526 C C . GLY A 1 573 ? 6.883 -24.549 -31.863 1.00 77.94 573 GLY A C 1
ATOM 4527 O O . GLY A 1 573 ? 5.734 -24.930 -31.716 1.00 77.94 573 GLY A O 1
ATOM 4528 N N . GLY A 1 574 ? 7.178 -23.386 -32.456 1.00 82.50 574 GLY A N 1
ATOM 4529 C CA . GLY A 1 574 ? 6.168 -22.496 -33.046 1.00 82.50 574 GLY A CA 1
ATOM 4530 C C . GLY A 1 574 ? 5.392 -21.626 -32.049 1.00 82.50 574 GLY A C 1
ATOM 4531 O O . GLY A 1 574 ? 4.723 -20.689 -32.474 1.00 82.50 574 GLY A O 1
ATOM 4532 N N . HIS A 1 575 ? 5.536 -21.861 -30.742 1.00 87.94 575 HIS A N 1
ATOM 4533 C CA . HIS A 1 575 ? 4.839 -21.117 -29.694 1.00 87.94 575 HIS A CA 1
ATOM 4534 C C . HIS A 1 575 ? 5.780 -20.195 -28.916 1.00 87.94 575 HIS A C 1
ATOM 4536 O O . HIS A 1 575 ? 6.960 -20.504 -28.718 1.00 87.94 575 HIS A O 1
ATOM 4542 N N . TYR A 1 576 ? 5.239 -19.076 -28.436 1.00 94.56 576 TYR A N 1
ATOM 4543 C CA . TYR A 1 576 ? 5.903 -18.232 -27.449 1.00 94.56 576 TYR A CA 1
ATOM 4544 C C . TYR A 1 576 ? 5.696 -18.818 -26.057 1.00 94.56 576 TYR A C 1
ATOM 4546 O O . TYR A 1 576 ? 4.564 -19.095 -25.658 1.00 94.56 576 TYR A O 1
ATOM 4554 N N . LYS A 1 577 ? 6.794 -19.029 -25.336 1.00 96.62 577 LYS A N 1
ATOM 4555 C CA . LYS A 1 577 ? 6.797 -19.582 -23.985 1.00 96.62 577 LYS A CA 1
ATOM 4556 C C . LYS A 1 577 ? 7.582 -18.693 -23.036 1.00 96.62 577 LYS A C 1
ATOM 4558 O O . LYS A 1 577 ? 8.502 -17.994 -23.461 1.00 96.62 577 LYS A O 1
ATOM 4563 N N . ILE A 1 578 ? 7.251 -18.761 -21.757 1.00 97.94 578 ILE A N 1
ATOM 4564 C CA . ILE A 1 578 ? 8.060 -18.172 -20.701 1.00 97.94 578 ILE A CA 1
ATOM 4565 C C . ILE A 1 578 ? 9.244 -19.084 -20.397 1.00 97.94 578 ILE A C 1
ATOM 4567 O O . ILE A 1 578 ? 9.087 -20.299 -20.286 1.00 97.94 578 ILE A O 1
ATOM 4571 N N . SER A 1 579 ? 10.420 -18.483 -20.232 1.00 97.31 579 SER A N 1
ATOM 4572 C CA . SER A 1 579 ? 11.539 -19.105 -19.540 1.00 97.31 579 SER A CA 1
ATOM 4573 C C . SER A 1 579 ? 11.813 -18.374 -18.230 1.00 97.31 579 SER A C 1
ATOM 4575 O O . SER A 1 579 ? 12.087 -17.170 -18.241 1.00 97.31 579 SER A O 1
ATOM 4577 N N . VAL A 1 580 ? 11.734 -19.105 -17.118 1.00 97.06 580 VAL A N 1
ATOM 4578 C CA . VAL A 1 580 ? 12.080 -18.620 -15.777 1.00 97.06 580 VAL A CA 1
ATOM 4579 C C . VAL A 1 580 ? 13.383 -19.283 -15.362 1.00 97.06 580 VAL A C 1
ATOM 4581 O O . VAL A 1 580 ? 13.496 -20.505 -15.374 1.00 97.06 580 VAL A O 1
ATOM 4584 N N . PHE A 1 581 ? 14.384 -18.488 -15.001 1.00 95.69 581 PHE A N 1
ATOM 4585 C CA . PHE A 1 581 ? 15.692 -19.016 -14.627 1.00 95.69 581 PHE A CA 1
ATOM 4586 C C . PHE A 1 581 ? 16.358 -18.153 -13.564 1.00 95.69 581 PHE A C 1
ATOM 4588 O O . PHE A 1 581 ? 16.131 -16.945 -13.459 1.00 95.69 581 PHE A O 1
ATOM 4595 N N . GLU A 1 582 ? 17.223 -18.781 -12.777 1.00 92.12 582 GLU A N 1
ATOM 4596 C CA . GLU A 1 582 ? 18.076 -18.060 -11.848 1.00 92.12 582 GLU A CA 1
ATOM 4597 C C . GLU A 1 582 ? 19.234 -17.424 -12.628 1.00 92.12 582 GLU A C 1
ATOM 4599 O O . GLU A 1 582 ? 20.174 -18.093 -13.048 1.00 92.12 582 GLU A O 1
ATOM 4604 N N . GLY A 1 583 ? 19.113 -16.126 -12.901 1.00 89.12 583 GLY A N 1
ATOM 4605 C CA . GLY A 1 583 ? 20.140 -15.330 -13.571 1.00 89.12 583 GLY A CA 1
ATOM 4606 C C . GLY A 1 583 ? 20.764 -14.292 -12.646 1.00 89.12 583 GLY A C 1
ATOM 4607 O O . GLY A 1 583 ? 20.259 -14.025 -11.553 1.00 89.12 583 GLY A O 1
ATOM 4608 N N . GLU A 1 584 ? 21.835 -13.660 -13.115 1.00 90.38 584 GLU A N 1
ATOM 4609 C CA . GLU A 1 584 ? 22.424 -12.490 -12.461 1.00 90.38 584 GLU A CA 1
ATOM 4610 C C . GLU A 1 584 ? 21.426 -11.329 -12.370 1.00 90.38 584 GLU A C 1
ATOM 4612 O O . GLU A 1 584 ? 20.481 -11.216 -13.163 1.00 90.38 584 GLU A O 1
ATOM 4617 N N . LYS A 1 585 ? 21.642 -10.435 -11.402 1.00 87.44 585 LYS A N 1
ATOM 4618 C CA . LYS A 1 585 ? 20.871 -9.191 -11.311 1.00 87.44 585 LYS A CA 1
ATOM 4619 C C . LYS A 1 585 ? 21.237 -8.273 -12.471 1.00 87.44 585 LYS A C 1
ATOM 4621 O O . LYS A 1 585 ? 22.410 -8.024 -12.729 1.00 87.44 585 LYS A O 1
ATOM 4626 N N . VAL A 1 586 ? 20.227 -7.699 -13.116 1.00 88.50 586 VAL A N 1
ATOM 4627 C CA . VAL A 1 586 ? 20.401 -6.695 -14.174 1.00 88.50 586 VAL A CA 1
ATOM 4628 C C . VAL A 1 586 ? 19.814 -5.388 -13.668 1.00 88.50 586 VAL A C 1
ATOM 4630 O O . VAL A 1 586 ? 18.720 -5.375 -13.114 1.00 88.50 586 VAL A O 1
ATOM 4633 N N . ASN A 1 587 ? 20.593 -4.306 -13.744 1.00 76.06 587 ASN A N 1
ATOM 4634 C CA . ASN A 1 587 ? 20.276 -3.028 -13.090 1.00 76.06 587 ASN A CA 1
ATOM 4635 C C . ASN A 1 587 ? 19.986 -3.163 -11.577 1.00 76.06 587 ASN A C 1
ATOM 4637 O O . ASN A 1 587 ? 19.243 -2.370 -11.010 1.00 76.06 587 ASN A O 1
ATOM 4641 N N . GLY A 1 588 ? 20.556 -4.180 -10.916 1.00 76.44 588 GLY A N 1
ATOM 4642 C CA . GLY A 1 588 ? 20.298 -4.482 -9.503 1.00 76.44 588 GLY A CA 1
ATOM 4643 C C . GLY A 1 588 ? 19.010 -5.273 -9.231 1.00 76.44 588 GLY A C 1
ATOM 4644 O O . GLY A 1 588 ? 18.737 -5.589 -8.071 1.00 76.44 588 GLY A O 1
ATOM 4645 N N . HIS A 1 589 ? 18.255 -5.651 -10.269 1.00 81.31 589 HIS A N 1
ATOM 4646 C CA . HIS A 1 589 ? 16.943 -6.285 -10.154 1.00 81.31 589 HIS A CA 1
ATOM 4647 C C . HIS A 1 589 ? 16.905 -7.726 -10.680 1.00 81.31 589 HIS A C 1
ATOM 4649 O O . HIS A 1 589 ? 17.613 -8.115 -11.616 1.00 81.31 589 HIS A O 1
ATOM 4655 N N . ARG A 1 590 ? 16.059 -8.525 -10.023 1.00 89.81 590 ARG A N 1
ATOM 4656 C CA . ARG A 1 590 ? 15.721 -9.912 -10.352 1.00 89.81 590 ARG A CA 1
ATOM 4657 C C . ARG A 1 590 ? 14.320 -10.194 -9.777 1.00 89.81 590 ARG A C 1
ATOM 4659 O O . ARG A 1 590 ? 14.222 -10.410 -8.566 1.00 89.81 590 ARG A O 1
ATOM 4666 N N . PRO A 1 591 ? 13.245 -10.100 -10.580 1.00 94.94 591 PRO A N 1
ATOM 4667 C CA . PRO A 1 591 ? 13.219 -9.949 -12.041 1.00 94.94 591 PRO A CA 1
ATOM 4668 C C . PRO A 1 591 ? 13.589 -8.541 -12.522 1.00 94.94 591 PRO A C 1
ATOM 4670 O O . PRO A 1 591 ? 13.255 -7.562 -11.862 1.00 94.94 591 PRO A O 1
ATOM 4673 N N . SER A 1 592 ? 14.267 -8.455 -13.671 1.00 97.88 592 SER A N 1
ATOM 4674 C CA . SER A 1 592 ? 14.595 -7.197 -14.359 1.00 97.88 592 SER A CA 1
ATOM 4675 C C . SER A 1 592 ? 13.704 -6.968 -15.579 1.00 97.88 592 SER A C 1
ATOM 4677 O O . SER A 1 592 ? 13.456 -7.884 -16.371 1.00 97.88 592 SER A O 1
ATOM 4679 N N . VAL A 1 593 ? 13.255 -5.724 -15.757 1.00 98.50 593 VAL A N 1
ATOM 4680 C CA . VAL A 1 593 ? 12.430 -5.327 -16.907 1.00 98.50 593 VAL A CA 1
ATOM 4681 C C . VAL A 1 593 ? 13.245 -5.357 -18.202 1.00 98.50 593 VAL A C 1
ATOM 4683 O O . VAL A 1 593 ? 12.747 -5.843 -19.217 1.00 98.50 593 VAL A O 1
ATOM 4686 N N . ASP A 1 594 ? 14.509 -4.909 -18.183 1.00 98.12 594 ASP A N 1
ATOM 4687 C CA . ASP A 1 594 ? 15.381 -4.971 -19.364 1.00 98.12 594 ASP A CA 1
ATOM 4688 C C . ASP A 1 594 ? 15.561 -6.414 -19.852 1.00 98.12 594 ASP A C 1
ATOM 4690 O O . ASP A 1 594 ? 15.589 -6.659 -21.058 1.00 98.12 594 ASP A O 1
ATOM 4694 N N . VAL A 1 595 ? 15.660 -7.388 -18.943 1.00 98.31 595 VAL A N 1
ATOM 4695 C CA . VAL A 1 595 ? 15.804 -8.803 -19.316 1.00 98.31 595 VAL A CA 1
ATOM 4696 C C . VAL A 1 595 ? 14.582 -9.303 -20.087 1.00 98.31 595 VAL A C 1
ATOM 4698 O O . VAL A 1 595 ? 14.745 -9.919 -21.146 1.00 98.31 595 VAL A O 1
ATOM 4701 N N . LEU A 1 596 ? 13.376 -8.992 -19.602 1.00 98.62 596 LEU A N 1
ATOM 4702 C CA . LEU A 1 596 ? 12.133 -9.334 -20.291 1.00 98.62 596 LEU A CA 1
ATOM 4703 C C . LEU A 1 596 ? 12.050 -8.630 -21.652 1.00 98.62 596 LEU A C 1
ATOM 4705 O O . LEU A 1 596 ? 11.851 -9.286 -22.676 1.00 98.62 596 LEU A O 1
ATOM 4709 N N . PHE A 1 597 ? 12.227 -7.310 -21.678 1.00 98.62 597 PHE A N 1
ATOM 4710 C CA . PHE A 1 597 ? 12.037 -6.493 -22.878 1.00 98.62 597 PHE A CA 1
ATOM 4711 C C . PHE A 1 597 ? 13.041 -6.822 -23.984 1.00 98.62 597 PHE A C 1
ATOM 4713 O O . PHE A 1 597 ? 12.648 -6.932 -25.144 1.00 98.62 597 PHE A O 1
ATOM 4720 N N . ASN A 1 598 ? 14.308 -7.067 -23.639 1.00 98.19 598 ASN A N 1
ATOM 4721 C CA . ASN A 1 598 ? 15.304 -7.502 -24.618 1.00 98.19 598 ASN A CA 1
ATOM 4722 C C . ASN A 1 598 ? 14.944 -8.866 -25.224 1.00 98.19 598 ASN A C 1
ATOM 4724 O O . ASN A 1 598 ? 15.076 -9.041 -26.430 1.00 98.19 598 ASN A O 1
ATOM 4728 N N . SER A 1 599 ? 14.437 -9.813 -24.422 1.00 98.06 599 SER A N 1
ATOM 4729 C CA . SER A 1 599 ? 14.013 -11.114 -24.959 1.00 98.06 599 SER A CA 1
ATOM 4730 C C . SER A 1 599 ? 12.807 -11.001 -25.891 1.00 98.06 599 SER A C 1
ATOM 4732 O O . SER A 1 599 ? 12.775 -11.650 -26.929 1.00 98.06 599 SER A O 1
ATOM 4734 N N . LEU A 1 600 ? 11.843 -10.131 -25.566 1.00 97.75 600 LEU A N 1
ATOM 4735 C CA . LEU A 1 600 ? 10.701 -9.850 -26.434 1.00 97.75 600 LEU A CA 1
ATOM 4736 C C . LEU A 1 600 ? 11.147 -9.251 -27.769 1.00 97.75 600 LEU A C 1
ATOM 4738 O O . LEU A 1 600 ? 10.699 -9.723 -28.808 1.00 97.75 600 LEU A O 1
ATOM 4742 N N . ALA A 1 601 ? 12.045 -8.263 -27.736 1.00 96.75 601 ALA A N 1
ATOM 4743 C CA . ALA A 1 601 ? 12.603 -7.635 -28.934 1.00 96.75 601 ALA A CA 1
ATOM 4744 C C . ALA A 1 601 ? 13.342 -8.637 -29.842 1.00 96.75 601 ALA A C 1
ATOM 4746 O O . ALA A 1 601 ? 13.334 -8.491 -31.058 1.00 96.75 601 ALA A O 1
ATOM 4747 N N . GLU A 1 602 ? 13.964 -9.663 -29.255 1.00 96.06 602 GLU A N 1
ATOM 4748 C CA . GLU A 1 602 ? 14.698 -10.697 -29.987 1.00 96.06 602 GLU A CA 1
ATOM 4749 C C . GLU A 1 602 ? 13.774 -11.716 -30.675 1.00 96.06 602 GLU A C 1
ATOM 4751 O O . GLU A 1 602 ? 14.047 -12.138 -31.798 1.00 96.06 602 GLU A O 1
ATOM 4756 N N . VAL A 1 603 ? 12.687 -12.141 -30.014 1.00 94.69 603 VAL A N 1
ATOM 4757 C CA . VAL A 1 603 ? 11.887 -13.296 -30.474 1.00 94.69 603 VAL A CA 1
ATOM 4758 C C . VAL A 1 603 ? 10.525 -12.933 -31.069 1.00 94.69 603 VAL A C 1
ATOM 4760 O O . VAL A 1 603 ? 9.942 -13.734 -31.815 1.00 94.69 603 VAL A O 1
ATOM 4763 N N . VAL A 1 604 ? 9.980 -11.763 -30.732 1.00 90.69 604 VAL A N 1
ATOM 4764 C CA . VAL A 1 604 ? 8.670 -11.299 -31.202 1.00 90.69 604 VAL A CA 1
ATOM 4765 C C . VAL A 1 604 ? 8.883 -10.283 -32.328 1.00 90.69 604 VAL A C 1
ATOM 4767 O O . VAL A 1 604 ? 9.521 -9.261 -32.093 1.00 90.69 604 VAL A O 1
ATOM 4770 N N . PRO A 1 605 ? 8.367 -10.537 -33.546 1.00 77.81 605 PRO A N 1
ATOM 4771 C CA . PRO A 1 605 ? 8.464 -9.588 -34.656 1.00 77.81 605 PRO A CA 1
ATOM 4772 C C . PRO A 1 605 ? 7.555 -8.364 -34.420 1.00 77.81 605 PRO A C 1
ATOM 4774 O O . PRO A 1 605 ? 6.999 -8.197 -33.339 1.00 77.81 605 PRO A O 1
ATOM 4777 N N . GLU A 1 606 ? 7.347 -7.542 -35.454 1.00 78.75 606 GLU A N 1
ATOM 4778 C CA . GLU A 1 606 ? 6.635 -6.242 -35.479 1.00 78.75 606 GLU A CA 1
ATOM 4779 C C . GLU A 1 606 ? 5.303 -6.136 -34.695 1.00 78.75 606 GLU A C 1
ATOM 4781 O O . GLU A 1 606 ? 4.834 -5.037 -34.396 1.00 78.75 606 GLU A O 1
ATOM 4786 N N . LYS A 1 607 ? 4.678 -7.254 -34.310 1.00 92.56 607 LYS A N 1
ATOM 4787 C CA . LYS A 1 607 ? 3.482 -7.299 -33.456 1.00 92.56 607 LYS A CA 1
ATOM 4788 C C . LYS A 1 607 ? 3.842 -7.340 -31.970 1.00 92.56 607 LYS A C 1
ATOM 4790 O O . LYS A 1 607 ? 3.482 -8.257 -31.236 1.00 92.56 607 LYS A O 1
ATOM 4795 N N . LEU A 1 608 ? 4.544 -6.311 -31.515 1.00 96.44 608 LEU A N 1
ATOM 4796 C CA . LEU A 1 608 ? 4.988 -6.177 -30.132 1.00 96.44 608 LEU A CA 1
ATOM 4797 C C . LEU A 1 608 ? 4.570 -4.815 -29.570 1.00 96.44 608 LEU A C 1
ATOM 4799 O O . LEU A 1 608 ? 4.731 -3.784 -30.224 1.00 96.44 608 LEU A O 1
ATOM 4803 N N . LEU A 1 609 ? 4.029 -4.809 -28.352 1.00 98.06 609 LEU A N 1
ATOM 4804 C CA . LEU A 1 609 ? 3.720 -3.596 -27.595 1.00 98.06 609 LEU A CA 1
ATOM 4805 C C . LEU A 1 609 ? 4.572 -3.570 -26.325 1.00 98.06 609 LEU A C 1
ATOM 4807 O O . LEU A 1 609 ? 4.628 -4.563 -25.605 1.00 98.06 609 LEU A O 1
ATOM 4811 N N . GLY A 1 610 ? 5.228 -2.447 -26.044 1.00 98.19 610 GLY A N 1
ATOM 4812 C CA . GLY A 1 610 ? 6.012 -2.247 -24.823 1.00 98.19 610 GLY A CA 1
ATOM 4813 C C . GLY A 1 610 ? 5.417 -1.154 -23.947 1.00 98.19 610 GLY A C 1
ATOM 4814 O O . GLY A 1 610 ? 5.089 -0.082 -24.447 1.00 98.19 610 GLY A O 1
ATOM 4815 N N . VAL A 1 611 ? 5.290 -1.398 -22.645 1.00 98.69 611 VAL A N 1
ATOM 4816 C CA . VAL A 1 611 ? 4.766 -0.426 -21.678 1.00 98.69 611 VAL A CA 1
ATOM 4817 C C . VAL A 1 611 ? 5.691 -0.330 -20.476 1.00 98.69 611 VAL A C 1
ATOM 4819 O O . VAL A 1 611 ? 5.891 -1.318 -19.775 1.00 98.69 611 VAL A O 1
ATOM 4822 N N . LEU A 1 612 ? 6.208 0.864 -20.188 1.00 98.75 612 LEU A N 1
ATOM 4823 C CA . LEU A 1 612 ? 6.980 1.119 -18.970 1.00 98.75 612 LEU A CA 1
ATOM 4824 C C . LEU A 1 612 ? 6.230 2.092 -18.056 1.00 98.75 612 LEU A C 1
ATOM 4826 O O . LEU A 1 612 ? 5.992 3.251 -18.409 1.00 98.75 612 LEU A O 1
ATOM 4830 N N . LEU A 1 613 ? 5.831 1.595 -16.890 1.00 98.44 613 LEU A N 1
ATOM 4831 C CA . LEU A 1 613 ? 5.058 2.326 -15.892 1.00 98.44 613 LEU A CA 1
ATOM 4832 C C . LEU A 1 613 ? 5.955 2.919 -14.802 1.00 98.44 613 LEU A C 1
ATOM 4834 O O . LEU A 1 613 ? 7.180 2.784 -14.816 1.00 98.44 613 LEU A O 1
ATOM 4838 N N . THR A 1 614 ? 5.310 3.593 -13.854 1.00 86.62 614 THR A N 1
ATOM 4839 C CA . THR A 1 614 ? 5.918 4.210 -12.682 1.00 86.62 614 THR A CA 1
ATOM 4840 C C . THR A 1 614 ? 6.921 3.294 -11.976 1.00 86.62 614 THR A C 1
ATOM 4842 O O . THR A 1 614 ? 6.747 2.076 -11.847 1.00 86.62 614 THR A O 1
ATOM 4845 N N . GLY A 1 615 ? 8.008 3.908 -11.522 1.00 71.25 615 GLY A N 1
ATOM 4846 C CA . GLY A 1 615 ? 9.096 3.201 -10.888 1.00 71.25 615 GLY A CA 1
ATOM 4847 C C . GLY A 1 615 ? 10.339 4.058 -10.722 1.00 71.25 615 GLY A C 1
ATOM 4848 O O . GLY A 1 615 ? 10.565 5.014 -11.465 1.00 71.25 615 GLY A O 1
ATOM 4849 N N . MET A 1 616 ? 11.154 3.713 -9.729 1.00 68.38 616 MET A N 1
ATOM 4850 C CA . MET A 1 616 ? 12.465 4.320 -9.515 1.00 68.38 616 MET A CA 1
ATOM 4851 C C . MET A 1 616 ? 13.533 3.650 -10.389 1.00 68.38 616 MET A C 1
ATOM 4853 O O . MET A 1 616 ? 13.464 2.450 -10.640 1.00 68.38 616 MET A O 1
ATOM 4857 N N . GLY A 1 617 ? 14.558 4.411 -10.780 1.00 80.50 617 GLY A N 1
ATOM 4858 C CA . GLY A 1 617 ? 15.708 3.898 -11.524 1.00 80.50 617 GLY A CA 1
ATOM 4859 C C . GLY A 1 617 ? 15.508 3.961 -13.036 1.00 80.50 617 GLY A C 1
ATOM 4860 O O . GLY A 1 617 ? 14.769 4.806 -13.531 1.00 80.50 617 GLY A O 1
ATOM 4861 N N . SER A 1 618 ? 16.209 3.093 -13.761 1.00 88.38 618 SER A N 1
ATOM 4862 C CA . SER A 1 618 ? 16.269 3.091 -15.229 1.00 88.38 618 SER A CA 1
ATOM 4863 C C . SER A 1 618 ? 16.027 1.717 -15.858 1.00 88.38 618 SER A C 1
ATOM 4865 O O . SER A 1 618 ? 16.108 1.593 -17.081 1.00 88.38 618 SER A O 1
ATOM 4867 N N . ASP A 1 619 ? 15.748 0.688 -15.052 1.00 91.75 619 ASP A N 1
ATOM 4868 C CA . ASP A 1 619 ? 15.504 -0.655 -15.577 1.00 91.75 619 ASP A CA 1
ATOM 4869 C C . ASP A 1 619 ? 14.273 -0.660 -16.493 1.00 91.75 619 ASP A C 1
ATOM 4871 O O . ASP A 1 619 ? 13.270 -0.004 -16.216 1.00 91.75 619 ASP A O 1
ATOM 4875 N N . GLY A 1 620 ? 14.369 -1.363 -17.615 1.00 97.00 620 GLY A N 1
ATOM 4876 C CA . GLY A 1 620 ? 13.360 -1.380 -18.668 1.00 97.00 620 GLY A CA 1
ATOM 4877 C C . GLY A 1 620 ? 13.505 -0.269 -19.702 1.00 97.00 620 GLY A C 1
ATOM 4878 O O . GLY A 1 620 ? 12.975 -0.416 -20.798 1.00 97.00 620 GLY A O 1
ATOM 4879 N N . ALA A 1 621 ? 14.235 0.820 -19.430 1.00 96.88 621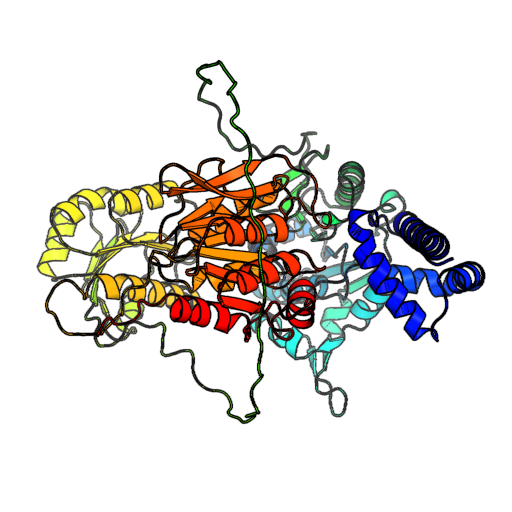 ALA A N 1
ATOM 4880 C CA . ALA A 1 621 ? 14.390 1.904 -20.402 1.00 96.88 621 ALA A CA 1
ATOM 4881 C C . ALA A 1 621 ? 15.167 1.441 -21.645 1.00 96.88 621 ALA A C 1
ATOM 4883 O O . ALA A 1 621 ? 14.725 1.648 -22.779 1.00 96.88 621 ALA A O 1
ATOM 4884 N N . LYS A 1 622 ? 16.312 0.774 -21.446 1.00 97.38 622 LYS A N 1
ATOM 4885 C CA . LYS A 1 622 ? 17.148 0.284 -22.552 1.00 97.38 622 LYS A CA 1
ATOM 4886 C C . LYS A 1 622 ? 16.450 -0.840 -23.311 1.00 97.38 622 LYS A C 1
ATOM 4888 O O . LYS A 1 622 ? 16.481 -0.838 -24.537 1.00 97.38 622 LYS A O 1
ATOM 4893 N N . GLY A 1 623 ? 15.796 -1.753 -22.603 1.00 98.19 623 GLY A N 1
ATOM 4894 C CA . GLY A 1 623 ? 14.999 -2.824 -23.184 1.00 98.19 623 GLY A CA 1
ATOM 4895 C C . GLY A 1 623 ? 13.833 -2.281 -24.004 1.00 98.19 623 GLY A C 1
ATOM 4896 O O . GLY A 1 623 ? 13.621 -2.733 -25.125 1.00 98.19 623 GLY A O 1
ATOM 4897 N N . LEU A 1 624 ? 13.139 -1.246 -23.520 1.00 98.44 624 LEU A N 1
ATOM 4898 C CA . LEU A 1 624 ? 12.047 -0.606 -24.258 1.00 98.44 624 LEU A CA 1
ATOM 4899 C C . LEU A 1 624 ? 12.569 0.061 -25.538 1.00 98.44 624 LEU A C 1
ATOM 4901 O O . LEU A 1 624 ? 11.934 -0.035 -26.587 1.00 98.44 624 LEU A O 1
ATOM 4905 N N . LEU A 1 625 ? 13.761 0.668 -25.489 1.00 98.25 625 LEU A N 1
ATOM 4906 C CA . LEU A 1 625 ? 14.419 1.208 -26.681 1.00 98.25 625 LEU A CA 1
ATOM 4907 C C . LEU A 1 625 ? 14.742 0.104 -27.696 1.00 98.25 625 LEU A C 1
ATOM 4909 O O . LEU A 1 625 ? 14.595 0.327 -28.896 1.00 98.25 625 LEU A O 1
ATOM 4913 N N . GLN A 1 626 ? 15.171 -1.078 -27.241 1.00 97.88 626 GLN A N 1
ATOM 4914 C CA . GLN A 1 626 ? 15.414 -2.215 -28.135 1.00 97.88 626 GLN A CA 1
ATOM 4915 C C . GLN A 1 626 ? 14.121 -2.774 -28.730 1.00 97.88 626 GLN A C 1
ATOM 4917 O O . GLN A 1 626 ? 14.088 -3.056 -29.928 1.00 97.88 626 GLN A O 1
ATOM 4922 N N . MET A 1 627 ? 13.039 -2.856 -27.949 1.00 97.56 627 MET A N 1
ATOM 4923 C CA . MET A 1 627 ? 11.715 -3.207 -28.473 1.00 97.56 627 MET A CA 1
ATOM 4924 C C . MET A 1 627 ? 11.305 -2.232 -29.582 1.00 97.56 627 MET A C 1
ATOM 4926 O O . MET A 1 627 ? 10.959 -2.667 -30.678 1.00 97.56 627 MET A O 1
ATOM 4930 N N . LYS A 1 628 ? 11.432 -0.920 -29.342 1.00 97.00 628 LYS A N 1
ATOM 4931 C CA . LYS A 1 628 ? 11.126 0.119 -30.336 1.00 97.00 628 LYS A CA 1
ATOM 4932 C C . LYS A 1 628 ? 11.965 -0.015 -31.606 1.00 97.00 628 LYS A C 1
ATOM 4934 O O . LYS A 1 628 ? 11.432 0.034 -32.710 1.00 97.00 628 LYS A O 1
ATOM 4939 N N . LYS A 1 629 ? 13.277 -0.233 -31.470 1.00 96.00 629 LYS A N 1
ATOM 4940 C CA . LYS A 1 629 ? 14.179 -0.469 -32.614 1.00 96.00 629 LYS A CA 1
ATOM 4941 C C . LYS A 1 629 ? 13.819 -1.724 -33.413 1.00 96.00 629 LYS A C 1
ATOM 4943 O O . LYS A 1 629 ? 14.120 -1.775 -34.599 1.00 96.00 629 LYS A O 1
ATOM 4948 N N . SER A 1 630 ? 13.164 -2.690 -32.777 1.00 93.44 630 SER A N 1
ATOM 4949 C CA . SER A 1 630 ? 12.689 -3.934 -33.396 1.00 93.44 630 SER A CA 1
ATOM 4950 C C . SER A 1 630 ? 11.266 -3.812 -33.966 1.00 93.44 630 SER A C 1
ATOM 4952 O O . SER A 1 630 ? 10.668 -4.812 -34.350 1.00 93.44 630 SER A O 1
ATOM 4954 N N . GLY A 1 631 ? 10.710 -2.594 -34.022 1.00 93.44 631 GLY A N 1
ATOM 4955 C CA . GLY A 1 631 ? 9.399 -2.306 -34.611 1.00 93.44 631 GLY A CA 1
ATOM 4956 C C . GLY A 1 631 ? 8.227 -2.326 -33.626 1.00 93.44 631 GLY A C 1
ATOM 4957 O O . GLY A 1 631 ? 7.084 -2.156 -34.048 1.00 93.44 631 GLY A O 1
ATOM 4958 N N . ALA A 1 632 ? 8.474 -2.508 -32.324 1.00 96.25 632 ALA A N 1
ATOM 4959 C CA . ALA A 1 632 ? 7.413 -2.455 -31.323 1.00 96.25 632 ALA A CA 1
ATOM 4960 C C . ALA A 1 632 ? 6.865 -1.033 -31.154 1.00 96.25 632 ALA A C 1
ATOM 4962 O O . ALA A 1 632 ? 7.630 -0.068 -31.148 1.00 96.25 632 ALA A O 1
ATOM 4963 N N . LYS A 1 633 ? 5.558 -0.911 -30.897 1.00 96.81 633 LYS A N 1
ATOM 4964 C CA . LYS A 1 633 ? 4.984 0.352 -30.402 1.00 96.81 633 LYS A CA 1
ATOM 4965 C C . LYS A 1 633 ? 5.207 0.448 -28.902 1.00 96.81 633 LYS A C 1
ATOM 4967 O O . LYS A 1 633 ? 4.845 -0.477 -28.169 1.00 96.81 633 LYS A O 1
ATOM 4972 N N . THR A 1 634 ? 5.755 1.561 -28.435 1.00 98.19 634 THR A N 1
ATOM 4973 C CA . THR A 1 634 ? 6.131 1.717 -27.027 1.00 98.19 634 THR A CA 1
ATOM 4974 C C . THR A 1 634 ? 5.425 2.879 -26.339 1.00 98.19 634 THR A C 1
ATOM 4976 O O . THR A 1 634 ? 5.302 3.985 -26.866 1.00 98.19 634 THR A O 1
ATOM 4979 N N . PHE A 1 635 ? 4.969 2.632 -25.116 1.00 98.44 635 PHE A N 1
ATOM 4980 C CA . PHE A 1 635 ? 4.250 3.590 -24.287 1.00 98.44 635 PHE A CA 1
ATOM 4981 C C . PHE A 1 635 ? 4.936 3.735 -22.932 1.00 98.44 635 PHE A C 1
ATOM 4983 O O . PHE A 1 635 ? 5.419 2.759 -22.354 1.00 98.44 635 PHE A O 1
ATOM 4990 N N . THR A 1 636 ? 4.946 4.947 -22.391 1.00 98.56 636 THR A N 1
ATOM 4991 C CA . THR A 1 636 ? 5.434 5.210 -21.033 1.00 98.56 636 THR A CA 1
ATOM 4992 C C . THR A 1 636 ? 4.400 5.991 -20.238 1.00 98.56 636 THR A C 1
ATOM 4994 O O . THR A 1 636 ? 3.691 6.827 -20.797 1.00 98.56 636 THR A O 1
ATOM 4997 N N . GLN A 1 637 ? 4.319 5.737 -18.934 1.00 98.00 637 GLN A N 1
ATOM 4998 C CA . GLN A 1 637 ? 3.461 6.520 -18.045 1.00 98.00 637 GLN A CA 1
ATOM 4999 C C . GLN A 1 637 ? 3.987 7.956 -17.897 1.00 98.00 637 GLN A C 1
ATOM 5001 O O . GLN A 1 637 ? 5.198 8.160 -17.841 1.00 98.00 637 GLN A O 1
ATOM 5006 N N . ASP A 1 638 ? 3.096 8.945 -17.842 1.00 93.88 638 ASP A N 1
ATOM 5007 C CA . ASP A 1 638 ? 3.453 10.348 -17.618 1.00 93.88 638 ASP A CA 1
ATOM 5008 C C . ASP A 1 638 ? 3.865 10.651 -16.169 1.00 93.88 638 ASP A C 1
ATOM 5010 O O . ASP A 1 638 ? 3.680 9.846 -15.253 1.00 93.88 638 ASP A O 1
ATOM 5014 N N . GLU A 1 639 ? 4.447 11.830 -15.955 1.00 85.75 639 GLU A N 1
ATOM 5015 C CA . GLU A 1 639 ? 4.883 12.273 -14.628 1.00 85.75 639 GLU A CA 1
ATOM 5016 C C . GLU A 1 639 ? 3.705 12.489 -13.675 1.00 85.75 639 GLU A C 1
ATOM 5018 O O . GLU A 1 639 ? 3.772 12.074 -12.521 1.00 85.75 639 GLU A O 1
ATOM 5023 N N . ALA A 1 640 ? 2.613 13.082 -14.167 1.00 79.88 640 ALA A N 1
ATOM 5024 C CA . ALA A 1 640 ? 1.472 13.489 -13.351 1.00 79.88 640 ALA A CA 1
ATOM 5025 C C . ALA A 1 640 ? 0.751 12.309 -12.684 1.00 79.88 640 ALA A C 1
ATOM 5027 O O . ALA A 1 640 ? 0.274 12.431 -11.557 1.00 79.88 640 ALA A O 1
ATOM 5028 N N . THR A 1 641 ? 0.668 11.164 -13.365 1.00 79.25 641 THR A N 1
ATOM 5029 C CA . THR A 1 641 ? 0.013 9.962 -12.830 1.00 79.25 641 THR A CA 1
ATOM 5030 C C . THR A 1 641 ? 0.997 8.969 -12.213 1.00 79.25 641 THR A C 1
ATOM 5032 O O . THR A 1 641 ? 0.570 7.990 -11.593 1.00 79.25 641 THR A O 1
ATOM 5035 N N . SER A 1 642 ? 2.308 9.191 -12.370 1.00 72.44 642 SER A N 1
ATOM 5036 C CA . SER A 1 642 ? 3.352 8.353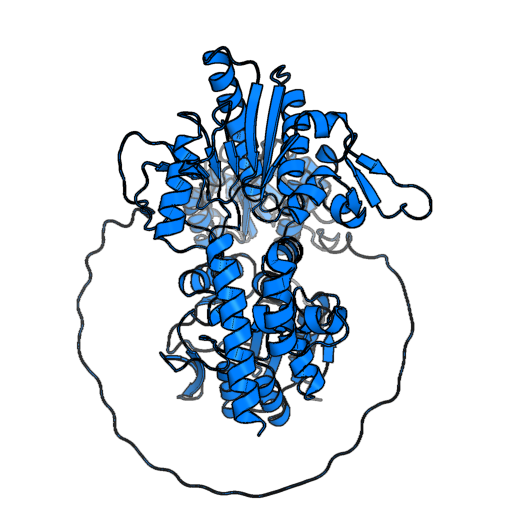 -11.778 1.00 72.44 642 SER A CA 1
ATOM 5037 C C . SER A 1 642 ? 3.526 8.649 -10.291 1.00 72.44 642 SER A C 1
ATOM 5039 O O . SER A 1 642 ? 3.695 9.792 -9.884 1.00 72.44 642 SER A O 1
ATOM 5041 N N . VAL A 1 643 ? 3.596 7.599 -9.470 1.00 60.91 643 VAL A N 1
ATOM 5042 C CA . VAL A 1 643 ? 4.009 7.734 -8.061 1.00 60.91 643 VAL A CA 1
ATOM 5043 C C . VAL A 1 643 ? 5.494 8.098 -7.985 1.00 60.91 643 VAL A C 1
ATOM 5045 O O . VAL A 1 643 ? 5.904 8.955 -7.208 1.00 60.91 643 VAL A O 1
ATOM 5048 N N . VAL A 1 644 ? 6.302 7.444 -8.822 1.00 60.94 644 VAL A N 1
ATOM 5049 C CA . VAL A 1 644 ? 7.713 7.751 -9.068 1.00 60.94 644 VAL A CA 1
ATOM 5050 C C . VAL A 1 644 ? 7.963 7.789 -10.574 1.00 60.94 644 VAL A C 1
ATOM 5052 O O . VAL A 1 644 ? 7.801 6.779 -11.264 1.00 60.94 644 VAL A O 1
ATOM 5055 N N . TYR A 1 645 ? 8.378 8.945 -11.086 1.00 83.62 645 TYR A N 1
ATOM 5056 C CA . TYR A 1 645 ? 8.668 9.172 -12.505 1.00 83.62 645 TYR A CA 1
ATOM 5057 C C . TYR A 1 645 ? 10.167 8.990 -12.816 1.00 83.62 645 TYR A C 1
ATOM 5059 O O . TYR A 1 645 ? 10.840 9.890 -13.307 1.00 83.62 645 TYR A O 1
ATOM 5067 N N . GLY A 1 646 ? 10.731 7.832 -12.452 1.00 80.69 646 GLY A N 1
ATOM 5068 C CA . GLY A 1 646 ? 12.131 7.483 -12.727 1.00 80.69 646 GLY A CA 1
ATOM 5069 C C . GLY A 1 646 ? 12.275 6.685 -14.022 1.00 80.69 646 GLY A C 1
ATOM 5070 O O . GLY A 1 646 ? 12.772 7.198 -15.022 1.00 80.69 646 GLY A O 1
ATOM 5071 N N . MET A 1 647 ? 11.779 5.446 -14.018 1.00 95.44 647 MET A N 1
ATOM 5072 C CA . MET A 1 647 ? 11.867 4.526 -15.159 1.00 95.44 647 MET A CA 1
ATOM 5073 C C . MET A 1 647 ? 11.223 5.108 -16.433 1.00 95.44 647 MET A C 1
ATOM 5075 O O . MET A 1 647 ? 11.902 5.132 -17.465 1.00 95.44 647 MET A O 1
ATOM 5079 N N . PRO A 1 648 ? 9.986 5.659 -16.396 1.00 95.31 648 PRO A N 1
ATOM 5080 C CA . PRO A 1 648 ? 9.383 6.273 -17.581 1.00 95.31 648 PRO A CA 1
ATOM 5081 C C . PRO A 1 648 ? 10.160 7.490 -18.095 1.00 95.31 648 PRO A C 1
ATOM 5083 O O . PRO A 1 648 ? 10.298 7.660 -19.305 1.00 95.31 648 PRO A O 1
ATOM 5086 N N . LYS A 1 649 ? 10.716 8.303 -17.185 1.00 92.12 649 LYS A N 1
ATOM 5087 C CA . LYS A 1 649 ? 11.513 9.485 -17.528 1.00 92.12 649 LYS A CA 1
ATOM 5088 C C . LYS A 1 649 ? 12.768 9.108 -18.302 1.00 92.12 649 LYS A C 1
ATOM 5090 O O . LYS A 1 649 ? 12.991 9.640 -19.384 1.00 92.12 649 LYS A O 1
ATOM 5095 N N . VAL A 1 650 ? 13.547 8.152 -17.790 1.00 90.56 650 VAL A N 1
ATOM 5096 C CA . VAL A 1 650 ? 14.776 7.703 -18.464 1.00 90.56 650 VAL A CA 1
ATOM 5097 C C . VAL A 1 650 ? 14.451 7.108 -19.834 1.00 90.56 650 VAL A C 1
ATOM 5099 O O . VAL A 1 650 ? 15.147 7.387 -20.805 1.00 90.56 650 VAL A O 1
ATOM 5102 N N . ALA A 1 651 ? 13.372 6.327 -19.943 1.00 97.19 651 ALA A N 1
ATOM 5103 C CA . ALA A 1 651 ? 12.917 5.786 -21.222 1.00 97.19 651 ALA A CA 1
ATOM 5104 C C . ALA A 1 651 ? 12.538 6.889 -22.225 1.00 97.19 651 ALA A C 1
ATOM 5106 O O . ALA A 1 651 ? 12.919 6.816 -23.393 1.00 97.19 651 ALA A O 1
ATOM 5107 N N . PHE A 1 652 ? 11.829 7.929 -21.784 1.00 96.06 652 PHE A N 1
ATOM 5108 C CA . PHE A 1 652 ? 11.510 9.081 -22.623 1.00 96.06 652 PHE A CA 1
ATOM 5109 C C . PHE A 1 652 ? 12.772 9.829 -23.085 1.00 96.06 652 PHE A C 1
ATOM 5111 O O . PHE A 1 652 ? 12.931 10.069 -24.281 1.00 96.06 652 PHE A O 1
ATOM 5118 N N . GLU A 1 653 ? 13.699 10.121 -22.169 1.00 95.56 653 GLU A N 1
ATOM 5119 C CA . GLU A 1 653 ? 14.938 10.866 -22.446 1.00 95.56 653 GLU A CA 1
ATOM 5120 C C . GLU A 1 653 ? 15.841 10.172 -23.477 1.00 95.56 653 GLU A C 1
ATOM 5122 O O . GLU A 1 653 ? 16.455 10.840 -24.307 1.00 95.56 653 GLU A O 1
ATOM 5127 N N . ILE A 1 654 ? 15.893 8.835 -23.482 1.00 97.19 654 ILE A N 1
ATOM 5128 C CA . ILE A 1 654 ? 16.677 8.068 -24.467 1.00 97.19 654 ILE A CA 1
ATOM 5129 C C . ILE A 1 654 ? 15.907 7.764 -25.766 1.00 97.19 654 ILE A C 1
ATOM 5131 O O . ILE A 1 654 ? 16.386 6.997 -26.603 1.00 97.19 654 ILE A O 1
ATOM 5135 N N . GLY A 1 655 ? 14.702 8.320 -25.934 1.00 96.88 655 GLY A N 1
ATOM 5136 C CA . GLY A 1 655 ? 13.865 8.130 -27.123 1.00 96.88 655 GLY A CA 1
ATOM 5137 C C . GLY A 1 655 ? 13.167 6.768 -27.212 1.00 96.88 655 GLY A C 1
ATOM 5138 O O . GLY A 1 655 ? 12.695 6.390 -28.286 1.00 96.88 655 GLY A O 1
ATOM 5139 N N . ALA A 1 656 ? 13.080 6.025 -26.104 1.00 97.31 656 ALA A N 1
ATOM 5140 C CA . ALA A 1 656 ? 12.472 4.695 -26.055 1.00 97.31 656 ALA A CA 1
ATOM 5141 C C . ALA A 1 656 ? 10.940 4.707 -26.133 1.00 97.31 656 ALA A C 1
ATOM 5143 O O . ALA A 1 656 ? 10.360 3.667 -26.423 1.00 97.31 656 ALA A O 1
ATOM 5144 N N . SER A 1 657 ? 10.286 5.844 -25.873 1.00 96.75 657 SER A N 1
ATOM 5145 C CA . SER A 1 657 ? 8.821 5.982 -25.857 1.00 96.75 657 SER A CA 1
ATOM 5146 C C . SER A 1 657 ? 8.293 6.564 -27.171 1.00 96.75 657 SER A C 1
ATOM 5148 O O . SER A 1 657 ? 8.822 7.570 -27.649 1.00 96.75 657 SER A O 1
ATOM 5150 N N . ASP A 1 658 ? 7.263 5.961 -27.771 1.00 97.06 658 ASP A N 1
ATOM 5151 C CA . ASP A 1 658 ? 6.505 6.589 -28.864 1.00 97.06 658 ASP A CA 1
ATOM 5152 C C . ASP A 1 658 ? 5.460 7.565 -28.334 1.00 97.06 658 ASP A C 1
ATOM 5154 O O . ASP A 1 658 ? 5.204 8.598 -28.956 1.00 97.06 658 ASP A O 1
ATOM 5158 N N . LYS A 1 659 ? 4.844 7.243 -27.189 1.00 97.31 659 LYS A N 1
ATOM 5159 C CA . LYS A 1 659 ? 3.902 8.131 -26.502 1.00 97.31 659 LYS A CA 1
ATOM 5160 C C . LYS A 1 659 ? 4.060 8.052 -24.992 1.00 97.31 659 LYS A C 1
ATOM 5162 O O . LYS A 1 659 ? 3.980 6.976 -24.400 1.00 97.31 659 LYS A O 1
ATOM 5167 N N . VAL A 1 660 ? 4.162 9.226 -24.380 1.00 98.06 660 VAL A N 1
ATOM 5168 C CA . VAL A 1 660 ? 3.991 9.414 -22.939 1.00 98.06 660 VAL A CA 1
ATOM 5169 C C . VAL A 1 660 ? 2.504 9.640 -22.673 1.00 98.06 660 VAL A C 1
ATOM 5171 O O . VAL A 1 660 ? 1.901 10.513 -23.298 1.00 98.06 660 VAL A O 1
ATOM 5174 N N . LEU A 1 661 ? 1.894 8.829 -21.812 1.00 97.19 661 LEU A N 1
ATOM 5175 C CA . LEU A 1 661 ? 0.447 8.818 -21.589 1.00 97.19 661 LEU A CA 1
ATOM 5176 C C . LEU A 1 661 ? 0.109 8.860 -20.091 1.00 97.19 661 LEU A C 1
ATOM 5178 O O . LEU A 1 661 ? 0.771 8.171 -19.311 1.00 97.19 661 LEU A O 1
ATOM 5182 N N . PRO A 1 662 ? -0.967 9.563 -19.690 1.00 96.38 662 PRO A N 1
ATOM 5183 C CA . PRO A 1 662 ? -1.575 9.369 -18.378 1.00 96.38 662 PRO A CA 1
ATOM 5184 C C . PRO A 1 662 ? -1.951 7.900 -18.175 1.00 96.38 662 PRO A C 1
ATOM 5186 O O . PRO A 1 662 ? -2.410 7.242 -19.118 1.00 96.38 662 PRO A O 1
ATOM 5189 N N . LEU A 1 663 ? -1.798 7.391 -16.952 1.00 95.88 663 LEU A N 1
ATOM 5190 C CA . LEU A 1 663 ? -2.060 5.992 -16.600 1.00 95.88 663 LEU A CA 1
ATOM 5191 C C . LEU A 1 663 ? -3.422 5.492 -17.099 1.00 95.88 663 LEU A C 1
ATOM 5193 O O . LEU A 1 663 ? -3.539 4.385 -17.621 1.00 95.88 663 LEU A O 1
ATOM 5197 N N . GLU A 1 664 ? -4.452 6.327 -16.993 1.00 94.12 664 GLU A N 1
ATOM 5198 C CA . GLU A 1 664 ? -5.831 6.011 -17.361 1.00 94.12 664 GLU A CA 1
ATOM 5199 C C . GLU A 1 664 ? -6.020 5.798 -18.867 1.00 94.12 664 GLU A C 1
ATOM 5201 O O . GLU A 1 664 ? -7.025 5.213 -19.268 1.00 94.12 664 GLU A O 1
ATOM 5206 N N . ARG A 1 665 ? -5.077 6.267 -19.695 1.00 96.31 665 ARG A N 1
ATOM 5207 C CA . ARG A 1 665 ? -5.112 6.176 -21.163 1.00 96.31 665 ARG A CA 1
ATOM 5208 C C . ARG A 1 665 ? -4.267 5.048 -21.733 1.00 96.31 665 ARG A C 1
ATOM 5210 O O . ARG A 1 665 ? -4.396 4.742 -22.918 1.00 96.31 665 ARG A O 1
ATOM 5217 N N . ILE A 1 666 ? -3.437 4.412 -20.912 1.00 97.81 666 ILE A N 1
ATOM 5218 C CA . ILE A 1 666 ? -2.621 3.270 -21.331 1.00 97.81 666 ILE A CA 1
ATOM 5219 C C . ILE A 1 666 ? -3.493 2.084 -21.801 1.00 97.81 666 ILE A C 1
ATOM 5221 O O . ILE A 1 666 ? -3.185 1.550 -22.867 1.00 97.81 666 ILE A O 1
ATOM 5225 N N . PRO A 1 667 ? -4.602 1.702 -21.126 1.00 97.19 667 PRO A N 1
ATOM 5226 C CA . PRO A 1 667 ? -5.477 0.621 -21.599 1.00 97.19 667 PRO A CA 1
ATOM 5227 C C . PRO A 1 667 ? -6.053 0.884 -22.994 1.00 97.19 667 PRO A C 1
ATOM 5229 O O . PRO A 1 667 ? -5.909 0.058 -23.893 1.00 97.19 667 PRO A O 1
ATOM 5232 N N . ASP A 1 668 ? -6.615 2.077 -23.210 1.00 93.94 668 ASP A N 1
ATOM 5233 C CA . ASP A 1 668 ? -7.165 2.489 -24.508 1.00 93.94 668 ASP A CA 1
ATOM 5234 C C . ASP A 1 668 ? -6.098 2.441 -25.614 1.00 93.94 668 ASP A C 1
ATOM 5236 O O . ASP A 1 668 ? -6.370 2.027 -26.745 1.00 93.94 668 ASP A O 1
ATOM 5240 N N . ALA A 1 669 ? -4.869 2.866 -25.299 1.00 95.50 669 ALA A N 1
ATOM 5241 C CA . ALA A 1 669 ? -3.754 2.845 -26.237 1.00 95.50 669 ALA A CA 1
ATOM 5242 C C . ALA A 1 669 ? -3.346 1.415 -26.615 1.00 95.50 669 ALA A C 1
ATOM 5244 O O . ALA A 1 669 ? -3.131 1.148 -27.799 1.00 95.50 669 ALA A O 1
ATOM 5245 N N . LEU A 1 670 ? -3.299 0.502 -25.642 1.00 96.00 670 LEU A N 1
ATOM 5246 C CA . LEU A 1 670 ? -3.022 -0.918 -25.859 1.00 96.00 670 LEU A CA 1
ATOM 5247 C C . LEU A 1 670 ? -4.090 -1.579 -26.736 1.00 96.00 670 LEU A C 1
ATOM 5249 O O . LEU A 1 670 ? -3.754 -2.221 -27.734 1.00 96.00 670 LEU A O 1
ATOM 5253 N N . ILE A 1 671 ? -5.370 -1.366 -26.420 1.00 95.06 671 ILE A N 1
ATOM 5254 C CA . ILE A 1 671 ? -6.503 -1.898 -27.191 1.00 95.06 671 ILE A CA 1
ATOM 5255 C C . ILE A 1 671 ? -6.464 -1.353 -28.621 1.00 95.06 671 ILE A C 1
ATOM 5257 O O . ILE A 1 671 ? -6.546 -2.102 -29.590 1.00 95.06 671 ILE A O 1
ATOM 5261 N N . LYS A 1 672 ? -6.283 -0.038 -28.792 1.00 93.88 672 LYS A N 1
ATOM 5262 C CA . LYS A 1 672 ? -6.221 0.582 -30.123 1.00 93.88 672 LYS A CA 1
ATOM 5263 C C . LYS A 1 672 ? -5.031 0.081 -30.941 1.00 93.88 672 LYS A C 1
ATOM 5265 O O . LYS A 1 672 ? -5.164 -0.096 -32.149 1.00 93.88 672 LYS A O 1
ATOM 5270 N N . ALA A 1 673 ? -3.876 -0.113 -30.309 1.00 92.19 673 ALA A N 1
ATOM 5271 C CA . ALA A 1 673 ? -2.665 -0.558 -30.989 1.00 92.19 673 ALA A CA 1
ATOM 5272 C C . ALA A 1 673 ? -2.726 -2.023 -31.442 1.00 92.19 673 ALA A C 1
ATOM 5274 O O . ALA A 1 673 ? -2.016 -2.365 -32.386 1.00 92.19 673 ALA A O 1
ATOM 5275 N N . SER A 1 674 ? -3.575 -2.833 -30.802 1.00 91.25 674 SER A N 1
ATOM 5276 C CA . SER A 1 674 ? -3.742 -4.268 -31.052 1.00 91.25 674 SER A CA 1
ATOM 5277 C C . SER A 1 674 ? -4.966 -4.623 -31.906 1.00 91.25 674 SER A C 1
ATOM 5279 O O . SER A 1 674 ? -5.260 -5.800 -32.086 1.00 91.25 674 SER A O 1
ATOM 5281 N N . LYS A 1 675 ? -5.687 -3.649 -32.475 1.00 88.50 675 LYS A N 1
ATOM 5282 C CA . LYS A 1 675 ? -6.776 -3.932 -33.428 1.00 88.50 675 LYS A CA 1
ATOM 5283 C C . LYS A 1 675 ? -6.232 -4.513 -34.736 1.00 88.50 675 LYS A C 1
ATOM 5285 O O . LYS A 1 675 ? -5.219 -4.033 -35.245 1.00 88.50 675 LYS A O 1
ATOM 5290 N N . LYS A 1 676 ? -6.936 -5.496 -35.315 1.00 72.69 676 LYS A N 1
ATOM 5291 C CA . LYS A 1 676 ? -6.658 -5.947 -36.688 1.00 72.69 676 LYS A CA 1
ATOM 5292 C C . LYS A 1 676 ? -6.829 -4.779 -37.657 1.00 72.69 676 LYS A C 1
ATOM 5294 O O . LYS A 1 676 ? -7.792 -4.022 -37.547 1.00 72.69 676 LYS A O 1
ATOM 5299 N N . ALA A 1 677 ? -5.897 -4.645 -38.597 1.00 62.44 677 ALA A N 1
ATOM 5300 C CA . ALA A 1 677 ? -6.124 -3.808 -39.765 1.00 62.44 677 ALA A CA 1
ATOM 5301 C C . ALA A 1 677 ? -7.263 -4.435 -40.579 1.00 62.44 677 ALA A C 1
ATOM 5303 O O . ALA A 1 677 ? -7.224 -5.641 -40.843 1.00 62.44 677 ALA A O 1
ATOM 5304 N N . ASP A 1 678 ? -8.266 -3.638 -40.944 1.00 47.69 678 ASP A N 1
ATOM 5305 C CA . ASP A 1 678 ? -9.286 -4.065 -41.896 1.00 47.69 678 ASP A CA 1
ATOM 5306 C C . ASP A 1 678 ? -8.572 -4.345 -43.226 1.00 47.69 678 ASP A C 1
ATOM 5308 O O . ASP A 1 678 ? -8.081 -3.428 -43.888 1.00 47.69 678 ASP A O 1
ATOM 5312 N N . GLN A 1 679 ? -8.425 -5.626 -43.573 1.00 34.03 679 GLN A N 1
ATOM 5313 C CA . GLN A 1 679 ? -7.994 -6.022 -44.910 1.00 34.03 679 GLN A CA 1
ATOM 5314 C C . GLN A 1 679 ? -9.110 -5.590 -45.862 1.00 34.03 679 GLN A C 1
ATOM 5316 O O . GLN A 1 679 ? -10.217 -6.124 -45.792 1.00 34.03 679 GLN A O 1
ATOM 5321 N N . SER A 1 680 ? -8.827 -4.549 -46.646 1.00 30.88 680 SER A N 1
ATOM 5322 C CA . SER A 1 680 ? -9.681 -4.063 -47.734 1.00 30.88 680 SER A CA 1
ATOM 5323 C C . SER A 1 680 ? -9.554 -4.971 -48.944 1.00 30.88 680 SER A C 1
ATOM 5325 O O . SER A 1 680 ? -8.420 -5.450 -49.182 1.00 30.88 680 SER A O 1
#